Protein AF-A0A9K3LWK6-F1 (afdb_monomer)

Radius of gyration: 24.79 Å; Cα contacts (8 Å, |Δi|>4): 600; chains: 1; bounding box: 72×65×72 Å

Sequence (425 aa):
MTTEDDTTKKRKLKVLVITMGGSRQQQIQNMFENLNDHFEPPVFSPGVPQRDLRNRYKFLYWANEAGLLPKEEWAAIDHANATANYNDGPMCNTFFDCLNGIEVKSGRRGSSSDVKLHYSVELWRKGRALNRGRAVLACSWAHLIAMRKLTEDHSFDMILEDNVRTLKDGDQLSKRIWDTVKAKADWESKCNEKCHLLYHGWLGSVTNLEWICQIHAPKRMHSSQASTETSSIFPFPLQEHLDEDLADWNKLQSNEVELKSDSKKSSNESEEKNNKYQHSLPGGNPIWGMYAYWISSDGYAQLMKCLCRDVGAVLWKGKRARAYSVKPIDKILPRQLITLMGPQSVQLTTHPSFFRAPMLTSKIHTQWDPEFCKSTTYQMHETALEWSDLGLEPTEKDVVDNHAHTGEWLTPAVLRQRDEGETTQ

Structure (mmCIF, N/CA/C/O backbone):
data_AF-A0A9K3LWK6-F1
#
_entry.id   AF-A0A9K3LWK6-F1
#
loop_
_atom_site.group_PDB
_atom_site.id
_atom_site.type_symbol
_atom_site.label_atom_id
_atom_site.label_alt_id
_atom_site.label_comp_id
_atom_site.label_asym_id
_atom_site.label_entity_id
_atom_site.label_seq_id
_atom_site.pdbx_PDB_ins_code
_atom_site.Cartn_x
_atom_site.Cartn_y
_atom_site.Cartn_z
_atom_site.occupancy
_atom_site.B_iso_or_equiv
_atom_site.auth_seq_id
_atom_site.auth_comp_id
_atom_site.auth_asym_id
_atom_site.auth_atom_id
_atom_site.pdbx_PDB_model_num
ATOM 1 N N . MET A 1 1 ? -40.448 -10.938 13.006 1.00 40.56 1 MET A N 1
ATOM 2 C CA . MET A 1 1 ? -39.187 -10.895 12.242 1.00 40.56 1 MET A CA 1
ATOM 3 C C . MET A 1 1 ? -38.303 -11.988 12.796 1.00 40.56 1 MET A C 1
ATOM 5 O O . MET A 1 1 ? -37.734 -11.823 13.863 1.00 40.56 1 MET A O 1
ATOM 9 N N . THR A 1 2 ? -38.326 -13.147 12.154 1.00 33.47 2 THR A N 1
ATOM 10 C CA . THR A 1 2 ? -37.443 -14.267 12.470 1.00 33.47 2 THR A CA 1
ATOM 11 C C . THR A 1 2 ? -36.041 -13.878 12.028 1.00 33.47 2 THR A C 1
ATOM 13 O O . THR A 1 2 ? -35.798 -13.690 10.840 1.00 33.47 2 THR A O 1
ATOM 16 N N . THR A 1 3 ? -35.150 -13.671 12.993 1.00 43.66 3 THR A N 1
ATOM 17 C CA . THR A 1 3 ? -33.705 -13.658 12.776 1.00 43.66 3 THR A CA 1
ATOM 18 C C . THR A 1 3 ? -33.341 -15.050 12.283 1.00 43.66 3 THR A C 1
ATOM 20 O O . THR A 1 3 ? -33.221 -15.971 13.088 1.00 43.66 3 THR A O 1
ATOM 23 N N . GLU A 1 4 ? -33.301 -15.240 10.964 1.00 47.09 4 GLU A N 1
ATOM 24 C CA . GLU A 1 4 ? -32.674 -16.425 10.391 1.00 47.09 4 GLU A CA 1
ATOM 25 C C . GLU A 1 4 ? -31.242 -16.443 10.910 1.00 47.09 4 GLU A C 1
ATOM 27 O O . GLU A 1 4 ? -30.443 -15.544 10.647 1.00 47.09 4 GLU A O 1
ATOM 32 N N . ASP A 1 5 ? -31.006 -17.422 11.770 1.00 46.44 5 ASP A N 1
ATOM 33 C CA . ASP A 1 5 ? -29.744 -17.721 12.408 1.00 46.44 5 ASP A CA 1
ATOM 34 C C . ASP A 1 5 ? -28.792 -18.132 11.279 1.00 46.44 5 ASP A C 1
ATOM 36 O O . ASP A 1 5 ? -28.795 -19.286 10.840 1.00 46.44 5 ASP A O 1
ATOM 40 N N . ASP A 1 6 ? -28.057 -17.155 10.731 1.00 54.00 6 ASP A N 1
ATOM 41 C CA . ASP A 1 6 ? -27.017 -17.313 9.704 1.00 54.00 6 ASP A CA 1
ATOM 42 C C . ASP A 1 6 ? -25.813 -18.048 10.322 1.00 54.00 6 ASP A C 1
ATOM 44 O O . ASP A 1 6 ? -24.703 -17.542 10.471 1.00 54.00 6 ASP A O 1
ATOM 48 N N . THR A 1 7 ? -26.088 -19.277 10.755 1.00 56.09 7 THR A N 1
ATOM 49 C CA . THR A 1 7 ? -25.193 -20.267 11.362 1.00 56.09 7 THR A CA 1
ATOM 50 C C . THR A 1 7 ? -24.314 -20.937 10.314 1.00 56.09 7 THR A C 1
ATOM 52 O O . THR A 1 7 ? -23.581 -21.884 10.615 1.00 56.09 7 THR A O 1
ATOM 55 N N . THR A 1 8 ? -24.341 -20.442 9.073 1.00 72.19 8 THR A N 1
ATOM 56 C CA . THR A 1 8 ? -23.394 -20.821 8.037 1.00 72.19 8 THR A CA 1
ATOM 57 C C . THR A 1 8 ? -22.001 -20.424 8.506 1.00 72.19 8 THR A C 1
ATOM 59 O O . THR A 1 8 ? -21.592 -19.267 8.416 1.00 72.19 8 THR A O 1
ATOM 62 N N . LYS A 1 9 ? -21.272 -21.397 9.067 1.00 83.69 9 LYS A N 1
ATOM 63 C CA . LYS A 1 9 ? -19.912 -21.211 9.573 1.00 83.69 9 LYS A CA 1
ATOM 64 C C . LYS A 1 9 ? -19.074 -20.530 8.491 1.00 83.69 9 LYS A C 1
ATOM 66 O O . LYS A 1 9 ? -18.777 -21.141 7.462 1.00 83.69 9 LYS A O 1
ATOM 71 N N . LYS A 1 10 ? -18.715 -19.261 8.717 1.00 92.38 10 LYS A N 1
ATOM 72 C CA . LYS A 1 10 ? -17.891 -18.492 7.780 1.00 92.38 10 LYS A CA 1
ATOM 73 C C . LYS A 1 10 ? -16.578 -19.236 7.556 1.00 92.38 10 LYS A C 1
ATOM 75 O O . LYS A 1 10 ? -16.005 -19.804 8.489 1.00 92.38 10 LYS A O 1
ATOM 80 N N . ARG A 1 11 ? -16.102 -19.250 6.310 1.00 96.38 11 ARG A N 1
ATOM 81 C CA . ARG A 1 11 ? -14.782 -19.812 6.011 1.00 96.38 11 ARG A CA 1
ATOM 82 C C . ARG A 1 11 ? -13.692 -19.006 6.716 1.00 96.38 11 ARG A C 1
ATOM 84 O O . ARG A 1 11 ? -13.884 -17.828 7.021 1.00 96.38 11 ARG A O 1
ATOM 91 N N . LYS A 1 12 ? -12.531 -19.628 6.909 1.00 97.75 12 LYS A N 1
ATOM 92 C CA . LYS A 1 12 ? -11.352 -18.916 7.396 1.00 97.75 12 LYS A CA 1
ATOM 93 C C . LYS A 1 12 ? -10.880 -17.897 6.355 1.00 97.75 12 LYS A C 1
ATOM 95 O O . LYS A 1 12 ? -11.021 -18.104 5.145 1.00 97.75 12 LYS A O 1
ATOM 100 N N . LEU A 1 13 ? -10.367 -16.779 6.849 1.00 98.25 13 LEU A N 1
ATOM 101 C CA . LEU A 1 13 ? -9.764 -15.718 6.058 1.00 98.25 13 LEU A CA 1
ATOM 102 C C . LEU A 1 13 ? -8.348 -16.129 5.649 1.00 98.25 13 LEU A C 1
ATOM 104 O O . LEU A 1 13 ? -7.599 -16.686 6.453 1.00 98.25 13 LEU A O 1
ATOM 108 N N . LYS A 1 14 ? -7.960 -15.825 4.413 1.00 98.50 14 LYS A N 1
ATOM 109 C CA . LYS A 1 14 ? -6.640 -16.143 3.872 1.00 98.50 14 LYS A CA 1
ATOM 110 C C . LYS A 1 14 ? -5.898 -14.865 3.515 1.00 98.50 14 LYS A C 1
ATOM 112 O O . LYS A 1 14 ? -6.353 -14.071 2.693 1.00 98.50 14 LYS A O 1
ATOM 117 N N . VAL A 1 15 ? -4.728 -14.672 4.115 1.00 98.56 15 VAL A N 1
ATOM 118 C CA . VAL A 1 15 ? -3.939 -13.441 3.967 1.00 98.56 15 VAL A CA 1
ATOM 119 C C . VAL A 1 15 ? -2.631 -13.695 3.224 1.00 98.56 15 VAL A C 1
ATOM 121 O O . VAL A 1 15 ? -1.997 -14.743 3.385 1.00 98.56 15 VAL A O 1
ATOM 124 N N . LEU A 1 16 ? -2.216 -12.714 2.422 1.00 98.69 16 LEU A N 1
ATOM 125 C CA . LEU A 1 16 ? -0.915 -12.681 1.762 1.00 98.69 16 LEU A CA 1
ATOM 126 C C . LEU A 1 16 ? -0.040 -11.592 2.393 1.00 98.69 16 LEU A C 1
ATOM 128 O O . LEU A 1 16 ? -0.348 -10.411 2.296 1.00 98.69 16 LEU A O 1
ATOM 132 N N . VAL A 1 17 ? 1.072 -11.962 3.019 1.00 98.62 17 VAL A N 1
ATOM 133 C CA . VAL A 1 17 ? 1.922 -11.028 3.771 1.00 98.62 17 VAL A CA 1
ATOM 134 C C . VAL A 1 17 ? 3.198 -10.710 2.997 1.00 98.62 17 VAL A C 1
ATOM 136 O O . VAL A 1 17 ? 3.960 -11.610 2.643 1.00 98.62 17 VAL A O 1
ATOM 139 N N . ILE A 1 18 ? 3.468 -9.428 2.762 1.00 98.25 18 ILE A N 1
ATOM 140 C CA . ILE A 1 18 ? 4.720 -8.943 2.177 1.00 98.25 18 ILE A CA 1
ATOM 141 C C . ILE A 1 18 ? 5.785 -8.893 3.269 1.00 98.25 18 ILE A C 1
ATOM 143 O O . ILE A 1 18 ? 5.677 -8.104 4.206 1.00 98.25 18 ILE A O 1
ATOM 147 N N . THR A 1 19 ? 6.848 -9.688 3.131 1.00 96.56 19 THR A N 1
ATOM 148 C CA . THR A 1 19 ? 7.955 -9.684 4.095 1.00 96.56 19 THR A CA 1
ATOM 149 C C . THR A 1 19 ? 9.310 -9.968 3.455 1.00 96.56 19 THR A C 1
ATOM 151 O O . THR A 1 19 ? 9.423 -10.655 2.442 1.00 96.56 19 THR A O 1
ATOM 154 N N . MET A 1 20 ? 10.373 -9.465 4.084 1.00 94.50 20 MET A N 1
ATOM 155 C CA . MET A 1 20 ? 11.757 -9.846 3.768 1.00 94.50 20 MET A CA 1
ATOM 156 C C . MET A 1 20 ? 12.193 -11.160 4.448 1.00 94.50 20 MET A C 1
ATOM 158 O O . MET A 1 20 ? 13.364 -11.526 4.347 1.00 94.50 20 MET A O 1
ATOM 162 N N . GLY A 1 21 ? 11.290 -11.838 5.162 1.00 95.06 21 GLY A N 1
ATOM 163 C CA . GLY A 1 21 ? 11.584 -13.052 5.917 1.00 95.06 21 GLY A CA 1
ATOM 164 C C . GLY A 1 21 ? 12.207 -12.7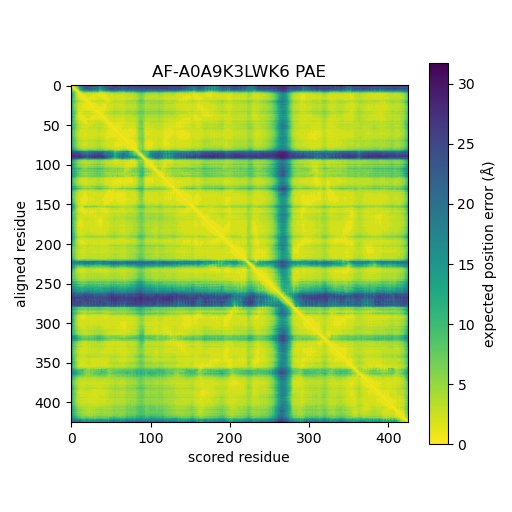73 7.289 1.00 95.06 21 GLY A C 1
ATOM 165 O O . GLY A 1 21 ? 12.106 -11.672 7.841 1.00 95.06 21 GLY A O 1
ATOM 166 N N . GLY A 1 22 ? 12.887 -13.779 7.842 1.00 95.31 22 GLY A N 1
ATOM 167 C CA . GLY A 1 22 ? 13.595 -13.675 9.121 1.00 95.31 22 GLY A CA 1
ATOM 168 C C . GLY A 1 22 ? 12.654 -13.524 10.320 1.00 95.31 22 GLY A C 1
ATOM 169 O O . GLY A 1 22 ? 11.554 -14.068 10.327 1.00 95.31 22 GLY A O 1
ATOM 170 N N . SER A 1 23 ? 13.082 -12.771 11.339 1.00 93.69 23 SER A N 1
ATOM 171 C CA . SER A 1 23 ? 12.326 -12.632 12.593 1.00 93.69 23 SER A CA 1
ATOM 172 C C . SER A 1 23 ? 10.936 -12.023 12.406 1.00 93.69 23 SER A C 1
ATOM 174 O O . SER A 1 23 ? 10.004 -12.446 13.079 1.00 93.69 23 SER A O 1
ATOM 176 N N . ARG A 1 24 ? 10.764 -11.088 11.462 1.00 92.75 24 ARG A N 1
ATOM 177 C CA . ARG A 1 24 ? 9.448 -10.490 11.176 1.00 92.75 24 ARG A CA 1
ATOM 178 C C . ARG A 1 24 ? 8.452 -11.507 10.635 1.00 92.75 24 ARG A C 1
ATOM 180 O O . ARG A 1 24 ? 7.292 -11.482 11.020 1.00 92.75 24 ARG A O 1
ATOM 187 N N . GLN A 1 25 ? 8.903 -12.421 9.776 1.00 96.31 25 GLN A N 1
ATOM 188 C CA . GLN A 1 25 ? 8.045 -13.495 9.284 1.00 96.31 25 GLN A CA 1
ATOM 189 C C . GLN A 1 25 ? 7.596 -14.404 10.432 1.00 96.31 25 GLN A C 1
ATOM 191 O O . GLN A 1 25 ? 6.409 -14.700 10.523 1.00 96.31 25 GLN A O 1
ATOM 196 N N . GLN A 1 26 ? 8.514 -14.782 11.329 1.00 96.75 26 GLN A N 1
ATOM 197 C CA . GLN A 1 26 ? 8.175 -15.600 12.496 1.00 96.75 26 GLN A CA 1
ATOM 198 C C . GLN A 1 26 ? 7.173 -14.895 13.420 1.00 96.75 26 GLN A C 1
ATOM 200 O O . GLN A 1 26 ? 6.219 -15.517 13.867 1.00 96.75 26 GLN A O 1
ATOM 205 N N . GLN A 1 27 ? 7.346 -13.592 13.663 1.00 95.19 27 GLN A N 1
ATOM 206 C CA . GLN A 1 27 ? 6.403 -12.795 14.459 1.00 95.19 27 GLN A CA 1
ATOM 207 C C . GLN A 1 27 ? 4.995 -12.817 13.855 1.00 95.19 27 GLN A C 1
ATOM 209 O O . GLN A 1 27 ? 4.021 -13.071 14.556 1.00 95.19 27 GLN A O 1
ATOM 214 N N . ILE A 1 28 ? 4.881 -12.623 12.537 1.00 97.00 28 ILE A N 1
ATOM 215 C CA . ILE A 1 28 ? 3.587 -12.707 11.852 1.00 97.00 28 ILE A CA 1
ATOM 216 C C . ILE A 1 28 ? 3.006 -14.128 11.925 1.00 97.00 28 ILE A C 1
ATOM 218 O O . ILE A 1 28 ? 1.806 -14.270 12.141 1.00 97.00 28 ILE A O 1
ATOM 222 N N . GLN A 1 29 ? 3.821 -15.178 11.783 1.00 97.56 29 GLN A N 1
ATOM 223 C CA . GLN A 1 29 ? 3.355 -16.563 11.943 1.00 97.56 29 GLN A CA 1
ATOM 224 C C . GLN A 1 29 ? 2.769 -16.792 13.340 1.00 97.56 29 GLN A C 1
ATOM 226 O O . GLN A 1 29 ? 1.607 -17.178 13.442 1.00 97.56 29 GLN A O 1
ATOM 231 N N . ASN A 1 30 ? 3.513 -16.442 14.392 1.00 96.75 30 ASN A N 1
ATOM 232 C CA . ASN A 1 30 ? 3.068 -16.564 15.782 1.00 96.75 30 ASN A CA 1
ATOM 233 C C . ASN A 1 30 ? 1.782 -15.757 16.049 1.00 96.75 30 ASN A C 1
ATOM 235 O O . ASN A 1 30 ? 0.889 -16.208 16.764 1.00 96.75 30 ASN A O 1
ATOM 239 N N . MET A 1 31 ? 1.665 -14.561 15.462 1.00 96.50 31 MET A N 1
ATOM 240 C CA . MET A 1 31 ? 0.465 -13.727 15.575 1.00 96.50 31 MET A CA 1
ATOM 241 C C . MET A 1 31 ? -0.770 -14.439 15.001 1.00 96.50 31 MET A C 1
ATOM 243 O O . MET A 1 31 ? -1.814 -14.452 15.647 1.00 96.50 31 MET A O 1
ATOM 247 N N . PHE A 1 32 ? -0.655 -15.071 13.827 1.00 97.31 32 PHE A N 1
ATOM 248 C CA . PHE A 1 32 ? -1.770 -15.787 13.192 1.00 97.31 32 PHE A CA 1
ATOM 249 C C . PHE A 1 32 ? -2.031 -17.188 13.767 1.00 97.31 32 PHE A C 1
ATOM 251 O O . PHE A 1 32 ? -3.148 -17.684 13.633 1.00 97.31 32 PHE A O 1
ATOM 258 N N . GLU A 1 33 ? -1.067 -17.818 14.443 1.00 97.00 33 GLU A N 1
ATOM 259 C CA . GLU A 1 33 ? -1.287 -19.082 15.166 1.00 97.00 33 GLU A CA 1
ATOM 260 C C . GLU A 1 33 ? -2.359 -18.938 16.255 1.00 97.00 33 GLU A C 1
ATOM 262 O O . GLU A 1 33 ? -3.209 -19.816 16.399 1.00 97.00 33 GLU A O 1
ATOM 267 N N . ASN A 1 34 ? -2.385 -17.792 16.943 1.00 94.06 34 ASN A N 1
ATOM 268 C CA . ASN A 1 34 ? -3.409 -17.463 17.942 1.00 94.06 34 ASN A CA 1
ATOM 269 C C . ASN A 1 34 ? -4.774 -17.094 17.329 1.00 94.06 34 ASN A C 1
ATOM 271 O O . ASN A 1 34 ? -5.739 -16.894 18.058 1.00 94.06 34 ASN A O 1
ATOM 275 N N . LEU A 1 35 ? -4.857 -16.987 16.000 1.00 97.12 35 LEU A N 1
ATOM 276 C CA . LEU A 1 35 ? -6.060 -16.617 15.248 1.00 97.12 35 LEU A CA 1
ATOM 277 C C . LEU A 1 35 ? -6.541 -17.757 14.338 1.00 97.12 35 LEU A C 1
ATOM 279 O O . LEU A 1 35 ? -7.320 -17.537 13.405 1.00 97.12 35 LEU A O 1
ATOM 283 N N . ASN A 1 36 ? -6.061 -18.978 14.587 1.00 96.81 36 ASN A N 1
ATOM 284 C CA . ASN A 1 36 ? -6.258 -20.132 13.718 1.00 96.81 36 ASN A CA 1
ATOM 285 C C . ASN A 1 36 ? -7.733 -20.506 13.513 1.00 96.81 36 ASN A C 1
ATOM 287 O O . ASN A 1 36 ? -8.045 -21.103 12.488 1.00 96.81 36 ASN A O 1
ATOM 291 N N . ASP A 1 37 ? -8.646 -20.158 14.419 1.00 97.12 37 ASP A N 1
ATOM 292 C CA . ASP A 1 37 ? -10.081 -20.417 14.264 1.00 97.12 37 ASP A CA 1
ATOM 293 C C . ASP A 1 37 ? -10.723 -19.558 13.167 1.00 97.12 37 ASP A C 1
ATOM 295 O O . ASP A 1 37 ? -11.662 -20.006 12.502 1.00 97.12 37 ASP A O 1
ATOM 299 N N . HIS A 1 38 ? -10.148 -18.384 12.890 1.00 97.81 38 HIS A N 1
ATOM 300 C CA . HIS A 1 38 ? -10.673 -17.417 11.925 1.00 97.81 38 HIS A CA 1
ATOM 301 C C . HIS A 1 38 ? -9.806 -17.255 10.680 1.00 97.81 38 HIS A C 1
ATOM 303 O O . HIS A 1 38 ? -10.312 -16.790 9.659 1.00 97.81 38 HIS A O 1
ATOM 309 N N . PHE A 1 39 ? -8.527 -17.632 10.742 1.00 98.38 39 PHE A N 1
ATOM 310 C CA . PHE A 1 39 ? -7.563 -17.451 9.661 1.00 98.38 39 PHE A CA 1
ATOM 311 C C . PHE A 1 39 ? -6.886 -18.763 9.270 1.00 98.38 39 PHE A C 1
ATOM 313 O O . PHE A 1 39 ? -6.580 -19.618 10.101 1.00 98.38 39 PHE A O 1
ATOM 320 N N . GLU A 1 40 ? -6.633 -18.918 7.974 1.00 98.31 40 GLU A N 1
ATOM 321 C CA . GLU A 1 40 ? -5.655 -19.888 7.490 1.00 98.31 40 GLU A CA 1
ATOM 322 C C . GLU A 1 40 ? -4.233 -19.419 7.845 1.00 98.31 40 GLU A C 1
ATOM 324 O O . GLU A 1 40 ? -4.011 -18.215 8.014 1.00 98.31 40 GLU A O 1
ATOM 329 N N . PRO A 1 41 ? -3.244 -20.333 7.918 1.00 98.25 41 PRO A N 1
ATOM 330 C CA . PRO A 1 41 ? -1.849 -19.938 8.067 1.00 98.25 41 PRO A CA 1
ATOM 331 C C . PRO A 1 41 ? -1.445 -18.898 7.006 1.00 98.25 41 PRO A C 1
ATOM 333 O O . PRO A 1 41 ? -1.759 -19.080 5.823 1.00 98.25 41 PRO A O 1
ATOM 336 N N . PRO A 1 42 ? -0.746 -17.813 7.390 1.00 98.25 42 PRO A N 1
ATOM 337 C CA . PRO A 1 42 ? -0.426 -16.734 6.468 1.00 98.25 42 PRO A CA 1
ATOM 338 C C . PRO A 1 42 ? 0.495 -17.235 5.353 1.00 98.25 42 PRO A C 1
ATOM 340 O O . PRO A 1 42 ? 1.470 -17.951 5.596 1.00 98.25 42 PRO A O 1
ATOM 343 N N . VAL A 1 43 ? 0.216 -16.817 4.118 1.00 98.50 43 VAL A N 1
ATOM 344 C CA . VAL A 1 43 ? 1.108 -17.064 2.981 1.00 98.50 43 VAL A CA 1
ATOM 345 C C . VAL A 1 43 ? 1.987 -15.843 2.783 1.00 98.50 43 VAL A C 1
ATOM 347 O O . VAL A 1 43 ? 1.519 -14.713 2.872 1.00 98.50 43 VAL A O 1
ATOM 350 N N . PHE A 1 44 ? 3.258 -16.052 2.456 1.00 98.44 44 PHE A N 1
ATOM 351 C CA . PHE A 1 44 ? 4.202 -14.955 2.280 1.00 98.44 44 PHE A CA 1
ATOM 352 C C . PHE A 1 44 ? 4.439 -14.630 0.799 1.00 98.44 44 PHE A C 1
ATOM 354 O O . PHE A 1 44 ? 4.506 -15.512 -0.067 1.00 98.44 44 PHE A O 1
ATOM 361 N N . SER A 1 45 ? 4.544 -13.334 0.516 1.00 98.12 45 SER A N 1
ATOM 362 C CA . SER A 1 45 ? 5.053 -12.761 -0.727 1.00 98.12 45 SER A CA 1
ATOM 363 C C . SER A 1 45 ? 6.419 -12.135 -0.440 1.00 98.12 45 SER A C 1
ATOM 365 O O . SER A 1 45 ? 6.555 -11.410 0.553 1.00 98.12 45 SER A O 1
ATOM 367 N N . PRO A 1 46 ? 7.441 -12.385 -1.274 1.00 97.12 46 PRO A N 1
ATOM 368 C CA . PRO A 1 46 ? 8.775 -11.875 -1.008 1.00 97.12 46 PRO A CA 1
ATOM 369 C C . PRO A 1 46 ? 8.815 -10.349 -1.129 1.00 97.12 46 PRO A C 1
ATOM 371 O O . PRO A 1 46 ? 8.294 -9.757 -2.076 1.00 97.12 46 PRO A O 1
ATOM 374 N N . GLY A 1 47 ? 9.489 -9.707 -0.179 1.00 96.75 47 GLY A N 1
ATOM 375 C CA . GLY A 1 47 ? 9.946 -8.335 -0.325 1.00 96.75 47 GLY A CA 1
ATOM 376 C C . GLY A 1 47 ? 11.098 -8.235 -1.328 1.00 96.75 47 GLY A C 1
ATOM 377 O O . GLY A 1 47 ? 11.811 -9.202 -1.595 1.00 96.75 47 GLY A O 1
ATOM 378 N N . VAL A 1 48 ? 11.317 -7.035 -1.867 1.00 97.56 48 VAL A N 1
ATOM 379 C CA . VAL A 1 48 ? 12.408 -6.775 -2.814 1.00 97.56 48 VAL A CA 1
ATOM 380 C C . VAL A 1 48 ? 13.625 -6.207 -2.069 1.00 97.56 48 VAL A C 1
ATOM 382 O O . VAL A 1 48 ? 13.525 -5.155 -1.428 1.00 97.56 48 VAL A O 1
ATOM 385 N N . PRO A 1 49 ? 14.819 -6.822 -2.151 1.00 96.12 49 PRO A N 1
ATOM 386 C CA . PRO A 1 49 ? 16.011 -6.250 -1.540 1.00 96.12 49 PRO A CA 1
ATOM 387 C C . PRO A 1 49 ? 16.442 -4.960 -2.255 1.00 96.12 49 PRO A C 1
ATOM 389 O O . PRO A 1 49 ? 16.845 -4.974 -3.415 1.00 96.12 49 PRO A O 1
ATOM 392 N N . GLN A 1 50 ? 16.500 -3.826 -1.547 1.00 95.25 50 GLN A N 1
ATOM 393 C CA . GLN A 1 50 ? 16.968 -2.560 -2.148 1.00 95.25 50 GLN A CA 1
ATOM 394 C C . GLN A 1 50 ? 18.384 -2.636 -2.761 1.00 95.25 50 GLN A C 1
ATOM 396 O O . GLN A 1 50 ? 18.740 -1.830 -3.623 1.00 95.25 50 GLN A O 1
ATOM 401 N N . ARG A 1 51 ? 19.220 -3.574 -2.286 1.00 94.38 51 ARG A N 1
ATOM 402 C CA . ARG A 1 51 ? 20.584 -3.796 -2.789 1.00 94.38 51 ARG A CA 1
ATOM 403 C C . ARG A 1 51 ? 20.572 -4.410 -4.186 1.00 94.38 51 ARG A C 1
ATOM 405 O O . ARG A 1 51 ? 21.408 -4.027 -5.000 1.00 94.38 51 ARG A O 1
ATOM 412 N N . ASP A 1 52 ? 19.603 -5.273 -4.478 1.00 96.06 52 ASP A N 1
ATOM 413 C CA . ASP A 1 52 ? 19.438 -5.873 -5.801 1.00 96.06 52 ASP A CA 1
ATOM 414 C C . ASP A 1 52 ? 19.143 -4.807 -6.858 1.00 96.06 52 ASP A C 1
ATOM 416 O O . ASP A 1 52 ? 19.653 -4.880 -7.971 1.00 96.06 52 ASP A O 1
ATOM 420 N N . LEU A 1 53 ? 18.455 -3.727 -6.472 1.00 96.62 53 LEU A N 1
ATOM 421 C CA . LEU A 1 53 ? 18.119 -2.606 -7.357 1.00 96.62 53 LEU A CA 1
ATOM 422 C C . LEU A 1 53 ? 19.320 -1.726 -7.757 1.00 96.62 53 LEU A C 1
ATOM 424 O O . LEU A 1 53 ? 19.160 -0.695 -8.420 1.00 96.62 53 LEU A O 1
ATOM 428 N N . ARG A 1 54 ? 20.536 -2.073 -7.320 1.00 93.75 54 ARG A N 1
ATOM 429 C CA . ARG A 1 54 ? 21.785 -1.448 -7.785 1.00 93.75 54 ARG A CA 1
ATOM 430 C C . ARG A 1 54 ? 22.359 -2.156 -9.010 1.00 93.75 54 ARG A C 1
ATOM 432 O O . ARG A 1 54 ? 23.032 -1.508 -9.807 1.00 93.75 54 ARG A O 1
ATOM 439 N N . ASN A 1 55 ? 22.093 -3.452 -9.158 1.00 93.31 55 ASN A N 1
ATOM 440 C CA . ASN A 1 55 ? 22.522 -4.239 -10.305 1.00 93.31 55 ASN A CA 1
ATOM 441 C C . ASN A 1 55 ? 21.461 -4.143 -11.412 1.00 93.31 55 ASN A C 1
ATOM 443 O O . ASN A 1 55 ? 20.269 -4.251 -11.142 1.00 93.31 55 ASN A O 1
ATOM 447 N N . ARG A 1 56 ? 21.892 -3.915 -12.657 1.00 94.06 56 ARG A N 1
ATOM 448 C CA . ARG A 1 56 ? 20.989 -3.689 -13.797 1.00 94.06 56 ARG A CA 1
ATOM 449 C C . ARG A 1 56 ? 20.088 -4.887 -14.084 1.00 94.06 56 ARG A C 1
ATOM 451 O O . ARG A 1 56 ? 18.886 -4.697 -14.235 1.00 94.06 56 ARG A O 1
ATOM 458 N N . TYR A 1 57 ? 20.657 -6.088 -14.154 1.00 94.31 57 TYR A N 1
ATOM 459 C CA . TYR A 1 57 ? 19.891 -7.299 -14.434 1.00 94.31 57 TYR A CA 1
ATOM 460 C C . TYR A 1 57 ? 18.902 -7.580 -13.303 1.00 94.31 57 TYR A C 1
ATOM 462 O O . TYR A 1 57 ? 17.707 -7.665 -13.554 1.00 94.31 57 TYR A O 1
ATOM 470 N N . LYS A 1 58 ? 19.360 -7.581 -12.045 1.00 96.69 58 LYS A N 1
ATOM 471 C CA . LYS A 1 58 ? 18.479 -7.782 -10.883 1.00 96.69 58 LYS A CA 1
ATOM 472 C C . LYS A 1 58 ? 17.381 -6.718 -10.768 1.00 96.69 58 LYS A C 1
ATOM 474 O O . LYS A 1 58 ? 16.263 -7.026 -10.372 1.00 96.69 58 LYS A O 1
ATOM 479 N N . PHE A 1 59 ? 17.672 -5.467 -11.124 1.00 97.56 59 PHE A N 1
ATOM 480 C CA . PHE A 1 59 ? 16.663 -4.412 -11.206 1.00 97.56 59 PHE A CA 1
ATOM 481 C C . PHE A 1 59 ? 15.569 -4.766 -12.225 1.00 97.56 59 PHE A C 1
ATOM 483 O O . PHE A 1 59 ? 14.388 -4.626 -11.926 1.00 97.56 59 PHE A O 1
ATOM 490 N N . LEU A 1 60 ? 15.945 -5.232 -13.418 1.00 98.00 60 LEU A N 1
ATOM 491 C CA . LEU A 1 60 ? 14.987 -5.606 -14.463 1.00 98.00 60 LEU A CA 1
ATOM 492 C C . LEU A 1 60 ? 14.248 -6.908 -14.132 1.00 98.00 60 LEU A C 1
ATOM 494 O O . LEU A 1 60 ? 13.053 -6.987 -14.389 1.00 98.00 60 LEU A O 1
ATOM 498 N N . TYR A 1 61 ? 14.915 -7.858 -13.476 1.00 98.06 61 TYR A N 1
ATOM 499 C CA . TYR A 1 61 ? 14.300 -9.061 -12.917 1.00 98.06 61 TYR A CA 1
ATOM 500 C C . TYR A 1 61 ? 13.142 -8.702 -11.984 1.00 98.06 61 TYR A C 1
ATOM 502 O O . TYR A 1 61 ? 12.006 -9.092 -12.227 1.00 98.06 61 TYR A O 1
ATOM 510 N N . TRP A 1 62 ? 13.381 -7.866 -10.970 1.00 98.56 62 TRP A N 1
ATOM 511 C CA . TRP A 1 62 ? 12.319 -7.487 -10.036 1.00 98.56 62 TRP A CA 1
ATOM 512 C C . TRP A 1 62 ? 11.212 -6.644 -10.691 1.00 98.56 62 TRP A C 1
ATOM 514 O O . TRP A 1 62 ? 10.053 -6.743 -10.293 1.00 98.56 62 TRP A O 1
ATOM 524 N N . ALA A 1 63 ? 11.532 -5.853 -11.722 1.00 98.50 63 ALA A N 1
ATOM 525 C CA . ALA A 1 63 ? 10.515 -5.175 -12.525 1.00 98.50 63 ALA A CA 1
ATOM 526 C C . ALA A 1 63 ? 9.647 -6.167 -13.327 1.00 98.50 63 ALA A C 1
ATOM 528 O O . ALA A 1 63 ? 8.446 -5.937 -13.475 1.00 98.50 63 ALA A O 1
ATOM 529 N N . ASN A 1 64 ? 10.228 -7.262 -13.829 1.00 98.56 64 ASN A N 1
ATOM 530 C CA . ASN A 1 64 ? 9.490 -8.347 -14.478 1.00 98.56 64 ASN A CA 1
ATOM 531 C C . ASN A 1 64 ? 8.603 -9.105 -13.484 1.00 98.56 64 ASN A C 1
AT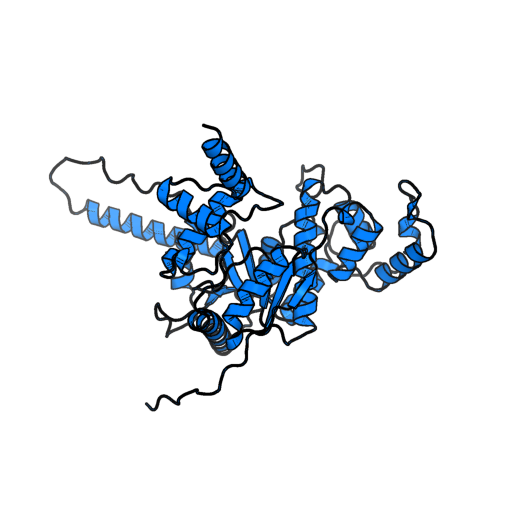OM 533 O O . ASN A 1 64 ? 7.427 -9.319 -13.773 1.00 98.56 64 ASN A O 1
ATOM 537 N N . GLU A 1 65 ? 9.124 -9.447 -12.303 1.00 98.44 65 GLU A N 1
ATOM 538 C CA . GLU A 1 65 ? 8.338 -10.102 -11.248 1.00 98.44 65 GLU A CA 1
ATOM 539 C C . GLU A 1 65 ? 7.120 -9.251 -10.860 1.00 98.44 65 GLU A C 1
ATOM 541 O O . GLU A 1 65 ? 6.003 -9.759 -10.752 1.00 98.44 65 GLU A O 1
ATOM 546 N N . ALA A 1 66 ? 7.305 -7.929 -10.776 1.00 98.38 66 ALA A N 1
ATOM 547 C CA . ALA A 1 66 ? 6.237 -6.950 -10.567 1.00 98.38 66 ALA A CA 1
ATOM 548 C C . ALA A 1 66 ? 5.274 -6.783 -11.764 1.00 98.38 66 ALA A C 1
ATOM 550 O O . ALA A 1 66 ? 4.352 -5.973 -11.695 1.00 98.38 66 ALA A O 1
ATOM 551 N N . GLY A 1 67 ? 5.484 -7.506 -12.869 1.00 97.94 67 GLY A N 1
ATOM 552 C CA . GLY A 1 67 ? 4.644 -7.488 -14.069 1.00 97.94 67 GLY A CA 1
ATOM 553 C C . GLY A 1 67 ? 4.811 -6.249 -14.953 1.00 97.94 67 GLY A C 1
ATOM 554 O O . GLY A 1 67 ? 3.973 -6.005 -15.820 1.00 97.94 67 GLY A O 1
ATOM 555 N N . LEU A 1 68 ? 5.853 -5.438 -14.737 1.00 98.00 68 LEU A N 1
ATOM 556 C CA . LEU A 1 68 ? 6.019 -4.153 -15.423 1.00 98.00 68 LEU A CA 1
ATOM 557 C C . LEU A 1 68 ? 6.643 -4.286 -16.817 1.00 98.00 68 LEU A C 1
ATOM 559 O O . LEU A 1 68 ? 6.379 -3.458 -17.690 1.00 98.00 68 LEU A O 1
ATOM 563 N N . LEU A 1 69 ? 7.501 -5.288 -17.029 1.00 97.75 69 LEU A N 1
ATOM 564 C CA . LEU A 1 69 ? 8.210 -5.450 -18.298 1.00 97.75 69 LEU A CA 1
ATOM 565 C C . LEU A 1 69 ? 7.343 -6.173 -19.345 1.00 97.75 69 LEU A C 1
ATOM 567 O O . LEU A 1 69 ? 6.675 -7.158 -19.025 1.00 97.75 69 LEU A O 1
ATOM 571 N N . PRO A 1 70 ? 7.373 -5.741 -20.620 1.00 96.75 70 PRO A N 1
ATOM 572 C CA . PRO A 1 70 ? 6.877 -6.557 -21.723 1.00 96.75 70 PRO A CA 1
ATOM 573 C C . PRO A 1 70 ? 7.563 -7.930 -21.756 1.00 96.75 70 PRO A C 1
ATOM 575 O O . PRO A 1 70 ? 8.786 -8.008 -21.637 1.00 96.75 70 PRO A O 1
ATOM 578 N N . LYS A 1 71 ? 6.784 -9.002 -21.962 1.00 96.94 71 LYS A N 1
ATOM 579 C CA . LYS A 1 71 ? 7.288 -10.389 -21.985 1.00 96.94 71 LYS A CA 1
ATOM 580 C C . LYS A 1 71 ? 8.414 -10.584 -23.003 1.00 96.94 71 LYS A C 1
ATOM 582 O O . LYS A 1 71 ? 9.374 -11.289 -22.723 1.00 96.94 71 LYS A O 1
ATOM 587 N N . GLU A 1 72 ? 8.293 -9.939 -24.159 1.00 97.50 72 GLU A N 1
ATOM 588 C CA . GLU A 1 72 ? 9.242 -10.033 -25.266 1.00 97.50 72 GLU A CA 1
ATOM 589 C C . GLU A 1 72 ? 10.582 -9.371 -24.906 1.00 97.50 72 GLU A C 1
ATOM 591 O O . GLU A 1 72 ? 11.639 -9.951 -25.140 1.00 97.50 72 GLU A O 1
ATOM 596 N N . GLU A 1 73 ? 10.541 -8.196 -24.261 1.00 97.62 73 GLU A N 1
ATOM 597 C CA . GLU A 1 73 ? 11.748 -7.519 -23.770 1.00 97.62 73 GLU A CA 1
ATOM 598 C C . GLU A 1 73 ? 12.436 -8.343 -22.674 1.00 97.62 73 GLU A C 1
ATOM 600 O O . GLU A 1 73 ? 13.654 -8.516 -22.709 1.00 97.62 73 GLU A O 1
ATOM 605 N N . TRP A 1 74 ? 11.669 -8.866 -21.707 1.00 97.88 74 TRP A N 1
ATOM 606 C CA . TRP A 1 74 ? 12.235 -9.664 -20.618 1.00 97.88 74 TRP A CA 1
ATOM 607 C C . TRP A 1 74 ? 12.881 -10.954 -21.124 1.00 97.88 74 TRP A C 1
ATOM 609 O O . TRP A 1 74 ? 14.013 -11.236 -20.745 1.00 97.88 74 TRP A O 1
ATOM 619 N N . ALA A 1 75 ? 12.218 -11.694 -22.019 1.00 97.50 75 ALA A N 1
ATOM 620 C CA . ALA A 1 75 ? 12.764 -12.930 -22.579 1.00 97.50 75 ALA A CA 1
ATOM 621 C C . ALA A 1 75 ? 14.127 -12.711 -23.259 1.00 97.50 75 ALA A C 1
ATOM 623 O O . ALA A 1 75 ? 15.049 -13.504 -23.071 1.00 97.50 75 ALA A O 1
ATOM 624 N N . ALA A 1 76 ? 14.283 -11.611 -24.000 1.00 96.06 76 ALA A N 1
ATOM 625 C CA . ALA A 1 76 ? 15.551 -11.269 -24.638 1.00 96.06 76 ALA A CA 1
ATOM 626 C C . ALA A 1 76 ? 16.641 -10.867 -23.631 1.00 96.06 76 ALA A C 1
ATOM 628 O O . ALA A 1 76 ? 17.785 -11.305 -23.764 1.00 96.06 76 ALA A O 1
ATOM 629 N N . ILE A 1 77 ? 16.291 -10.076 -22.609 1.00 95.62 77 ILE A N 1
ATOM 630 C CA . ILE A 1 77 ? 17.215 -9.683 -21.531 1.00 95.62 77 ILE A CA 1
ATOM 631 C C . ILE A 1 77 ? 17.682 -10.909 -20.737 1.00 95.62 77 ILE A C 1
ATOM 633 O O . ILE A 1 77 ? 18.870 -11.026 -20.434 1.00 95.62 77 ILE A O 1
ATOM 637 N N . ASP A 1 78 ? 16.765 -11.815 -20.406 1.00 95.38 78 ASP A N 1
ATOM 638 C CA . ASP A 1 78 ? 17.053 -13.013 -19.620 1.00 95.38 78 ASP A CA 1
ATOM 639 C C . ASP A 1 78 ? 17.961 -13.984 -20.384 1.00 95.38 78 ASP A C 1
ATOM 641 O O . ASP A 1 78 ? 19.012 -14.391 -19.886 1.00 95.38 78 ASP A O 1
ATOM 645 N N . HIS A 1 79 ? 17.638 -14.239 -21.655 1.00 92.31 79 HIS A N 1
ATOM 646 C CA . HIS A 1 79 ? 18.479 -15.031 -22.550 1.00 92.31 79 HIS A CA 1
ATOM 647 C C . HIS A 1 79 ? 19.880 -14.421 -22.733 1.00 92.31 79 HIS A C 1
ATOM 649 O O . HIS A 1 79 ? 20.887 -15.131 -22.667 1.00 92.31 79 HIS A O 1
ATOM 655 N N . ALA A 1 80 ? 19.978 -13.103 -22.932 1.00 90.50 80 ALA A N 1
ATOM 656 C CA . ALA A 1 80 ? 21.265 -12.417 -23.049 1.00 90.50 80 ALA A CA 1
ATOM 657 C C . ALA A 1 80 ? 22.105 -12.531 -21.766 1.00 90.50 80 ALA A C 1
ATOM 659 O O . ALA A 1 80 ? 23.314 -12.736 -21.840 1.00 90.50 80 ALA A O 1
ATOM 660 N N . ASN A 1 81 ? 21.483 -12.451 -20.587 1.00 88.62 81 ASN A N 1
ATOM 661 C CA . ASN A 1 81 ? 22.184 -12.612 -19.313 1.00 88.62 81 ASN A CA 1
ATOM 662 C C . ASN A 1 81 ? 22.678 -14.051 -19.080 1.00 88.62 81 ASN A C 1
ATOM 664 O O . ASN A 1 81 ? 23.733 -14.234 -18.481 1.00 88.62 81 ASN A O 1
ATOM 668 N N . ALA A 1 82 ? 21.946 -15.062 -19.556 1.00 87.50 82 ALA A N 1
ATOM 669 C CA . ALA A 1 82 ? 22.356 -16.464 -19.447 1.00 87.50 82 ALA A CA 1
ATOM 670 C C . ALA A 1 82 ? 23.504 -16.836 -20.403 1.00 87.50 82 ALA A C 1
ATOM 672 O O . ALA A 1 82 ? 24.327 -17.690 -20.084 1.00 87.50 82 ALA A O 1
ATOM 673 N N . THR A 1 83 ? 23.553 -16.211 -21.582 1.00 82.31 83 THR A N 1
ATOM 674 C CA . THR A 1 83 ? 24.512 -16.550 -22.650 1.00 82.31 83 THR A CA 1
ATOM 675 C C . THR A 1 83 ? 25.832 -15.795 -22.566 1.00 82.31 83 THR A C 1
ATOM 677 O O . THR A 1 83 ? 26.835 -16.252 -23.114 1.00 82.31 83 THR A O 1
ATOM 680 N N . ALA A 1 84 ? 25.863 -14.653 -21.889 1.00 69.75 84 ALA A N 1
ATOM 681 C CA . ALA A 1 84 ? 27.048 -13.817 -21.808 1.00 69.75 84 ALA A CA 1
ATOM 682 C C . ALA A 1 84 ? 27.465 -13.579 -20.357 1.00 69.75 84 ALA A C 1
ATOM 684 O O . ALA A 1 84 ? 26.643 -13.310 -19.485 1.00 69.75 84 ALA A O 1
ATOM 685 N N . ASN A 1 85 ? 28.780 -13.599 -20.118 1.00 62.94 85 ASN A N 1
ATOM 686 C CA . ASN A 1 85 ? 29.407 -13.223 -18.848 1.00 62.94 85 ASN A CA 1
ATOM 687 C C . ASN A 1 85 ? 29.300 -11.698 -18.605 1.00 62.94 85 ASN A C 1
ATOM 689 O O . ASN A 1 85 ? 30.297 -11.006 -18.407 1.00 62.94 85 ASN A O 1
ATOM 693 N N . TYR A 1 86 ? 28.087 -11.135 -18.635 1.00 61.25 86 TYR A N 1
ATOM 694 C CA . TYR A 1 86 ? 27.815 -9.706 -18.431 1.00 61.25 86 TYR A CA 1
ATOM 695 C C . TYR A 1 86 ? 28.111 -9.224 -17.003 1.00 61.25 86 TYR A C 1
ATOM 697 O O . TYR A 1 86 ? 28.077 -8.019 -16.746 1.00 61.25 86 TYR A O 1
ATOM 705 N N . ASN A 1 87 ? 28.413 -10.137 -16.077 1.00 55.16 87 ASN A N 1
ATOM 706 C CA . ASN A 1 87 ? 28.667 -9.807 -14.677 1.00 55.16 87 ASN A CA 1
ATOM 707 C C . ASN A 1 87 ? 30.015 -9.101 -14.434 1.00 55.16 87 ASN A C 1
ATOM 709 O O . ASN A 1 87 ? 30.132 -8.419 -13.418 1.00 55.16 87 ASN A O 1
ATOM 713 N N . ASP A 1 88 ? 30.968 -9.159 -15.375 1.00 54.59 88 ASP A N 1
ATOM 714 C CA . ASP A 1 88 ? 32.348 -8.694 -15.135 1.00 54.59 88 ASP A CA 1
ATOM 715 C C . ASP A 1 88 ? 32.744 -7.405 -15.889 1.00 54.59 88 ASP A C 1
ATOM 717 O O . ASP A 1 88 ? 33.864 -6.913 -15.752 1.00 54.59 88 ASP A O 1
ATOM 721 N N . GLY A 1 89 ? 31.835 -6.807 -16.669 1.00 52.53 89 GLY A N 1
ATOM 722 C CA . GLY A 1 89 ? 32.121 -5.612 -17.476 1.00 52.53 89 GLY A CA 1
ATOM 723 C C . GLY A 1 89 ? 31.542 -4.308 -16.897 1.00 52.53 89 GLY A C 1
ATOM 724 O O . GLY A 1 89 ? 30.324 -4.211 -16.715 1.00 52.53 89 GLY A O 1
ATOM 725 N N . PRO A 1 90 ? 32.343 -3.246 -16.670 1.00 46.72 90 PRO A N 1
ATOM 726 C CA . PRO A 1 90 ? 31.821 -1.953 -16.242 1.00 46.72 90 PRO A CA 1
ATOM 727 C C . PRO A 1 90 ? 31.009 -1.326 -17.378 1.00 46.72 90 PRO A C 1
ATOM 729 O O . PRO A 1 90 ? 31.546 -0.956 -18.414 1.00 46.72 90 PRO A O 1
ATOM 732 N N . MET A 1 91 ? 29.696 -1.195 -17.174 1.00 51.03 91 MET A N 1
ATOM 733 C CA . MET A 1 91 ? 28.792 -0.462 -18.068 1.00 51.03 91 MET A CA 1
ATOM 734 C C . MET A 1 91 ? 28.964 -0.801 -19.556 1.00 51.03 91 MET A C 1
ATOM 736 O O . MET A 1 91 ? 29.211 0.100 -20.357 1.00 51.03 91 MET A O 1
ATOM 740 N N . CYS A 1 92 ? 28.799 -2.062 -19.969 1.00 52.25 92 CYS A N 1
ATOM 741 C CA . CYS A 1 92 ? 28.791 -2.304 -21.407 1.00 52.25 92 CYS A CA 1
ATOM 742 C C . CYS A 1 92 ? 27.637 -1.493 -22.037 1.00 52.25 92 CYS A C 1
ATOM 744 O O . CYS A 1 92 ? 26.479 -1.530 -21.586 1.00 52.25 92 CYS A O 1
ATOM 746 N N . ASN A 1 93 ? 27.985 -0.696 -23.049 1.00 58.25 93 ASN A N 1
ATOM 747 C CA . ASN A 1 93 ? 27.030 0.063 -23.854 1.00 58.25 93 ASN A CA 1
ATOM 748 C C . ASN A 1 93 ? 26.051 -0.868 -24.594 1.00 58.25 93 ASN A C 1
ATOM 750 O O . ASN A 1 93 ? 25.034 -0.397 -25.084 1.00 58.25 93 ASN A O 1
ATOM 754 N N . THR A 1 94 ? 26.337 -2.173 -24.594 1.00 78.75 94 THR A N 1
ATOM 755 C CA . THR A 1 94 ? 25.687 -3.210 -25.391 1.00 78.75 94 THR A CA 1
ATOM 756 C C . THR A 1 94 ? 24.648 -4.043 -24.637 1.00 78.75 94 THR A C 1
ATOM 758 O O . THR A 1 94 ? 24.053 -4.945 -25.210 1.00 78.75 94 THR A O 1
ATOM 761 N N . PHE A 1 95 ? 24.392 -3.788 -23.346 1.00 85.25 95 PHE A N 1
ATOM 762 C CA . PHE A 1 95 ? 23.473 -4.637 -22.559 1.00 85.25 95 PHE A CA 1
ATOM 763 C C . PHE A 1 95 ? 22.068 -4.723 -23.173 1.00 85.25 95 PHE A C 1
ATOM 765 O O . PHE A 1 95 ? 21.419 -5.758 -23.100 1.00 85.25 95 PHE A O 1
ATOM 772 N N . PHE A 1 96 ? 21.595 -3.627 -23.770 1.00 93.19 96 PHE A N 1
ATOM 773 C CA . PHE A 1 96 ? 20.283 -3.570 -24.414 1.00 93.19 96 PHE A CA 1
ATOM 774 C C . PHE A 1 96 ? 20.331 -3.878 -25.915 1.00 93.19 96 PHE A C 1
ATOM 776 O O . PHE A 1 96 ? 19.295 -3.795 -26.565 1.00 93.19 96 PHE A O 1
ATOM 783 N N . ASP A 1 97 ? 21.482 -4.277 -26.466 1.00 92.69 97 ASP A N 1
ATOM 784 C CA . ASP A 1 97 ? 21.582 -4.684 -27.876 1.00 92.69 97 ASP A CA 1
ATOM 785 C C . ASP A 1 97 ? 20.775 -5.959 -28.144 1.00 92.69 97 ASP A C 1
ATOM 787 O O . ASP A 1 97 ? 20.333 -6.188 -29.267 1.00 92.69 97 ASP A O 1
ATOM 791 N N . CYS A 1 98 ? 20.506 -6.751 -27.100 1.00 93.00 98 CYS A N 1
ATOM 792 C CA . CYS A 1 98 ? 19.583 -7.884 -27.152 1.00 93.00 98 CYS A CA 1
ATOM 793 C C . CYS A 1 98 ? 18.142 -7.493 -27.524 1.00 93.00 98 CYS A C 1
ATOM 795 O O . CYS A 1 98 ? 17.366 -8.360 -27.912 1.00 93.00 98 CYS A O 1
ATOM 797 N N . LEU A 1 99 ? 17.780 -6.209 -27.431 1.00 95.81 99 LEU A N 1
ATOM 798 C CA . LEU A 1 99 ? 16.463 -5.705 -27.823 1.00 95.81 99 LEU A CA 1
ATOM 799 C C . LEU A 1 99 ? 16.395 -5.301 -29.305 1.00 95.81 99 LEU A C 1
ATOM 801 O O . LEU A 1 99 ? 15.327 -4.926 -29.786 1.00 95.81 99 LEU A O 1
ATOM 805 N N . ASN A 1 100 ? 17.504 -5.373 -30.050 1.00 94.56 100 ASN A N 1
ATOM 806 C CA . ASN A 1 100 ? 17.510 -5.055 -31.477 1.00 94.56 100 ASN A CA 1
ATOM 807 C C . ASN A 1 100 ? 16.558 -5.989 -32.242 1.00 94.56 100 ASN A C 1
ATOM 809 O O . ASN A 1 100 ? 16.693 -7.208 -32.195 1.00 94.56 100 ASN A O 1
ATOM 813 N N . GLY A 1 101 ? 15.602 -5.402 -32.964 1.00 94.75 101 GLY A N 1
ATOM 814 C CA . GLY A 1 101 ? 14.570 -6.139 -33.700 1.00 94.75 101 GLY A CA 1
ATOM 815 C C . GLY A 1 101 ? 13.296 -6.428 -32.899 1.00 94.75 101 GLY A C 1
ATOM 816 O O . GLY A 1 101 ? 12.319 -6.888 -33.485 1.00 94.75 101 GLY A O 1
ATOM 817 N N . ILE A 1 102 ? 13.261 -6.116 -31.600 1.00 96.56 102 ILE A N 1
ATOM 818 C CA . ILE A 1 102 ? 12.021 -6.130 -30.819 1.00 96.56 102 ILE A CA 1
ATOM 819 C C . ILE A 1 102 ? 11.285 -4.815 -31.068 1.00 96.56 102 ILE A C 1
ATOM 821 O O . ILE A 1 102 ? 11.863 -3.733 -30.989 1.00 96.56 102 ILE A O 1
ATOM 825 N N . GLU A 1 103 ? 9.993 -4.888 -31.368 1.00 96.50 103 GLU A N 1
ATOM 826 C CA . GLU A 1 103 ? 9.186 -3.688 -31.565 1.00 96.50 103 GLU A CA 1
ATOM 827 C C . GLU A 1 103 ? 8.904 -2.990 -30.224 1.00 96.50 103 GLU A C 1
ATOM 829 O O . GLU A 1 103 ? 8.515 -3.616 -29.233 1.00 96.50 103 GLU A O 1
ATOM 834 N N . VAL A 1 104 ? 9.064 -1.665 -30.183 1.00 94.12 104 VAL A N 1
ATOM 835 C CA . VAL A 1 104 ? 8.620 -0.857 -29.041 1.00 94.12 104 VAL A CA 1
ATOM 836 C C . VAL A 1 104 ? 7.093 -0.820 -29.042 1.00 94.12 104 VAL A C 1
ATOM 838 O O . VAL A 1 104 ? 6.486 -0.287 -29.969 1.00 94.12 104 VAL A O 1
ATOM 841 N N . LYS A 1 105 ? 6.462 -1.358 -27.989 1.00 90.44 105 LYS A N 1
ATOM 842 C CA . LYS A 1 105 ? 4.993 -1.411 -27.885 1.00 90.44 105 LYS A CA 1
ATOM 843 C C . LYS A 1 105 ? 4.365 -0.032 -28.093 1.00 90.44 105 LYS A C 1
ATOM 845 O O . LYS A 1 105 ? 4.818 0.953 -27.520 1.00 90.44 105 LYS A O 1
ATOM 850 N N . SER A 1 106 ? 3.281 0.032 -28.861 1.00 88.88 106 SER A N 1
ATOM 851 C CA . SER A 1 106 ? 2.527 1.267 -29.087 1.00 88.88 106 SER A CA 1
ATOM 852 C C . SER A 1 106 ? 1.762 1.732 -27.832 1.00 88.88 106 SER A C 1
ATOM 854 O O . SER A 1 106 ? 1.558 0.985 -26.871 1.00 88.88 106 SER A O 1
ATOM 856 N N . GLY A 1 107 ? 1.341 3.003 -27.809 1.00 88.81 107 GLY A N 1
ATOM 857 C CA . GLY A 1 107 ? 0.555 3.572 -26.701 1.00 88.81 107 GLY A CA 1
ATOM 858 C C . GLY A 1 107 ? 1.353 3.916 -25.433 1.00 88.81 107 GLY A C 1
ATOM 859 O O . GLY A 1 107 ? 0.753 4.119 -24.373 1.00 88.81 107 GLY A O 1
ATOM 860 N N . ARG A 1 108 ? 2.687 3.983 -25.534 1.00 92.94 108 ARG A N 1
ATOM 861 C CA . ARG A 1 108 ? 3.592 4.506 -24.495 1.00 92.94 108 ARG A CA 1
ATOM 862 C C . ARG A 1 108 ? 3.276 5.973 -24.195 1.00 92.94 108 ARG A C 1
ATOM 864 O O . ARG A 1 108 ? 2.936 6.737 -25.097 1.00 92.94 108 ARG A O 1
ATOM 871 N N . ARG A 1 109 ? 3.427 6.378 -22.935 1.00 91.12 109 ARG A N 1
ATOM 872 C CA . ARG A 1 109 ? 3.322 7.770 -22.475 1.00 91.12 109 ARG A CA 1
ATOM 873 C C . ARG A 1 109 ? 4.701 8.281 -22.065 1.00 91.12 109 ARG A C 1
ATOM 875 O O . ARG A 1 109 ? 5.521 7.517 -21.566 1.00 91.12 109 ARG A O 1
ATOM 882 N N . GLY A 1 110 ? 4.948 9.572 -22.268 1.00 89.44 110 GLY A N 1
ATOM 883 C CA . GLY A 1 110 ? 6.220 10.214 -21.940 1.00 89.44 110 GLY A CA 1
ATOM 884 C C . GLY A 1 110 ? 6.599 11.297 -22.946 1.00 89.44 110 GLY A C 1
ATOM 885 O O . GLY A 1 110 ? 5.777 11.729 -23.753 1.00 89.44 110 GLY A O 1
ATOM 886 N N . SER A 1 111 ? 7.854 11.744 -22.894 1.00 88.31 111 SER A N 1
ATOM 887 C CA . SER A 1 111 ? 8.409 12.624 -23.930 1.00 88.31 111 SER A CA 1
ATOM 888 C C . SER A 1 111 ? 8.528 11.899 -25.279 1.00 88.31 111 SER A C 1
ATOM 890 O O . SER A 1 111 ? 8.567 10.672 -25.327 1.00 88.31 111 SER A O 1
ATOM 892 N N . SER A 1 112 ? 8.661 12.643 -26.381 1.00 90.00 112 SER A N 1
ATOM 893 C CA . SER A 1 112 ? 8.863 12.063 -27.721 1.00 90.00 112 SER A CA 1
ATOM 894 C C . SER A 1 112 ? 10.102 11.163 -27.818 1.00 90.00 112 SER A C 1
ATOM 896 O O . SER A 1 112 ? 10.129 10.243 -28.633 1.00 90.00 112 SER A O 1
ATOM 898 N N . SER A 1 113 ? 11.121 11.405 -26.988 1.00 89.12 113 SER A N 1
ATOM 899 C CA . SER A 1 113 ? 12.273 10.515 -26.849 1.00 89.12 113 SER A CA 1
ATOM 900 C C . SER A 1 113 ? 11.957 9.271 -26.027 1.00 89.12 113 SER A C 1
ATOM 902 O O . SER A 1 113 ? 12.425 8.197 -26.382 1.00 89.12 113 SER A O 1
ATOM 904 N N . ASP A 1 114 ? 11.173 9.397 -24.953 1.00 88.81 114 ASP A N 1
ATOM 905 C CA . ASP A 1 114 ? 10.834 8.271 -24.074 1.00 88.81 114 ASP A CA 1
ATOM 906 C C . ASP A 1 114 ? 9.953 7.246 -24.796 1.00 88.81 114 ASP A C 1
ATOM 908 O O . ASP A 1 114 ? 10.225 6.053 -24.744 1.00 88.81 114 ASP A O 1
ATOM 912 N N . VAL A 1 115 ? 8.943 7.704 -25.545 1.00 90.25 115 VAL A N 1
ATOM 913 C CA . VAL A 1 115 ? 7.996 6.814 -26.246 1.00 90.25 115 VAL A CA 1
ATOM 914 C C . VAL A 1 115 ? 8.636 5.982 -27.361 1.00 90.25 115 VAL A C 1
ATOM 916 O O . VAL A 1 115 ? 8.032 5.017 -27.812 1.00 90.25 115 VAL A O 1
ATOM 919 N N . LYS A 1 116 ? 9.846 6.350 -27.802 1.00 91.56 116 LYS A N 1
ATOM 920 C CA . LYS A 1 116 ? 10.641 5.606 -28.791 1.00 91.56 116 LYS A CA 1
ATOM 921 C C . LYS A 1 116 ? 11.568 4.566 -28.157 1.00 91.56 116 LYS A C 1
ATOM 923 O O . LYS A 1 116 ? 12.234 3.840 -28.887 1.00 91.56 116 LYS A O 1
ATOM 928 N N . LEU A 1 117 ? 11.676 4.527 -26.829 1.00 94.62 117 LEU A N 1
ATOM 929 C CA . LEU A 1 117 ? 12.513 3.566 -26.117 1.00 94.62 117 LEU A CA 1
ATOM 930 C C . LEU A 1 117 ? 11.687 2.357 -25.680 1.00 94.62 117 LEU A C 1
ATOM 932 O O . LEU A 1 117 ? 10.531 2.485 -25.276 1.00 94.62 117 LEU A O 1
ATOM 936 N N . HIS A 1 118 ? 12.339 1.197 -25.658 1.00 96.75 118 HIS A N 1
ATOM 937 C CA . HIS A 1 118 ? 11.873 0.041 -24.899 1.00 96.75 118 HIS A CA 1
ATOM 938 C C . HIS A 1 118 ? 11.607 0.410 -23.438 1.00 96.75 118 HIS A C 1
ATOM 940 O O . HIS A 1 118 ? 12.337 1.216 -22.843 1.00 96.75 118 HIS A O 1
ATOM 946 N N . TYR A 1 119 ? 10.585 -0.204 -22.837 1.00 97.25 119 TYR A N 1
ATOM 947 C CA . TYR A 1 119 ? 10.193 0.121 -21.465 1.00 97.25 119 TYR A CA 1
ATOM 948 C C . TYR A 1 119 ? 11.323 -0.158 -20.478 1.00 97.25 119 TYR A C 1
ATOM 950 O O . TYR A 1 119 ? 11.635 0.687 -19.640 1.00 97.25 119 TYR A O 1
ATOM 958 N N . SER A 1 120 ? 11.972 -1.316 -20.614 1.00 97.31 120 SER A N 1
ATOM 959 C CA . SER A 1 120 ? 13.126 -1.722 -19.806 1.00 97.31 120 SER A CA 1
ATOM 960 C C . SER A 1 120 ? 14.277 -0.708 -19.878 1.00 97.31 120 SER A C 1
ATOM 962 O O . SER A 1 120 ? 14.864 -0.353 -18.849 1.00 97.31 120 SER A O 1
ATOM 964 N N . VAL A 1 121 ? 14.554 -0.174 -21.073 1.00 96.38 121 VAL A N 1
ATOM 965 C CA . VAL A 1 121 ? 15.592 0.842 -21.310 1.00 96.38 121 VAL A CA 1
ATOM 966 C C . VAL A 1 121 ? 15.240 2.150 -20.610 1.00 96.38 121 VAL A C 1
ATOM 968 O O . VAL A 1 121 ? 16.073 2.714 -19.892 1.00 96.38 121 VAL A O 1
ATOM 971 N N . GLU A 1 122 ? 14.017 2.645 -20.800 1.00 96.31 122 GLU A N 1
ATOM 972 C CA . GLU A 1 122 ? 13.544 3.873 -20.161 1.00 96.31 122 GLU A CA 1
ATOM 973 C C . GLU A 1 122 ? 13.547 3.737 -18.632 1.00 96.31 122 GLU A C 1
ATOM 975 O O . GLU A 1 122 ? 14.111 4.587 -17.933 1.00 96.31 122 GLU A O 1
ATOM 980 N N . LEU A 1 123 ? 12.981 2.644 -18.113 1.00 97.44 123 LEU A N 1
ATOM 981 C CA . LEU A 1 123 ? 12.882 2.360 -16.686 1.00 97.44 123 LEU A CA 1
ATOM 982 C C . LEU A 1 123 ? 14.265 2.324 -16.032 1.00 97.44 123 LEU A C 1
ATOM 984 O O . LEU A 1 123 ? 14.476 2.990 -15.019 1.00 97.44 123 LEU A O 1
ATOM 988 N N . TRP A 1 124 ? 15.239 1.628 -16.629 1.00 96.12 124 TRP A N 1
ATOM 989 C CA . TRP A 1 124 ? 16.606 1.602 -16.106 1.00 96.12 124 TRP A CA 1
ATOM 990 C C . TRP A 1 124 ? 17.289 2.973 -16.181 1.00 96.12 124 TRP A C 1
ATOM 992 O O . TRP A 1 124 ? 17.920 3.405 -15.212 1.00 96.12 124 TRP A O 1
ATOM 1002 N N . ARG A 1 125 ? 17.160 3.699 -17.301 1.00 94.00 125 ARG A N 1
ATOM 1003 C CA . ARG A 1 125 ? 17.760 5.039 -17.456 1.00 94.00 125 ARG A CA 1
ATOM 1004 C C . ARG A 1 125 ? 17.259 6.008 -16.388 1.00 94.00 125 ARG A C 1
ATOM 1006 O O . ARG A 1 125 ? 18.065 6.760 -15.834 1.00 94.00 125 ARG A O 1
ATOM 1013 N N . LYS A 1 126 ? 15.960 5.965 -16.081 1.00 94.50 126 LYS A N 1
ATOM 1014 C CA . LYS A 1 126 ? 15.329 6.787 -15.039 1.00 94.50 126 LYS A CA 1
ATOM 1015 C C . LYS A 1 126 ? 15.639 6.254 -13.629 1.00 94.50 126 LYS A C 1
ATOM 1017 O O . LYS A 1 126 ? 15.870 7.046 -12.718 1.00 94.50 126 LYS A O 1
ATOM 1022 N N . GLY A 1 127 ? 15.729 4.934 -13.459 1.00 95.56 127 GLY A N 1
ATOM 1023 C CA . GLY A 1 127 ? 15.911 4.254 -12.172 1.00 95.56 127 GLY A CA 1
ATOM 1024 C C . GLY A 1 127 ? 17.350 4.166 -11.645 1.00 95.56 127 GLY A C 1
ATOM 1025 O O . GLY A 1 127 ? 17.569 4.150 -10.433 1.00 95.56 127 GLY A O 1
ATOM 1026 N N . ARG A 1 128 ? 18.371 4.165 -12.513 1.00 93.19 128 ARG A N 1
ATOM 1027 C CA . ARG A 1 128 ? 19.774 3.932 -12.102 1.00 93.19 128 ARG A CA 1
ATOM 1028 C C . ARG A 1 128 ? 20.337 4.976 -11.128 1.00 93.19 128 ARG A C 1
ATOM 1030 O O . ARG A 1 128 ? 21.271 4.683 -10.385 1.00 93.19 128 ARG A O 1
ATOM 1037 N N . ALA A 1 129 ? 19.775 6.184 -11.123 1.00 90.56 129 ALA A N 1
ATOM 1038 C CA . ALA A 1 129 ? 20.210 7.296 -10.273 1.00 90.56 129 ALA A CA 1
ATOM 1039 C C . ALA A 1 129 ? 19.419 7.411 -8.952 1.00 90.56 129 ALA A C 1
ATOM 1041 O O . ALA A 1 129 ? 19.617 8.360 -8.194 1.00 90.56 129 ALA A O 1
ATOM 1042 N N . LEU A 1 130 ? 18.516 6.469 -8.660 1.00 91.38 130 LEU A N 1
ATOM 1043 C CA . LEU A 1 130 ? 17.698 6.495 -7.449 1.00 91.38 130 LEU A CA 1
ATOM 1044 C C . LEU A 1 130 ? 18.549 6.139 -6.226 1.00 91.38 130 LEU A C 1
ATOM 1046 O O . LEU A 1 130 ? 18.800 4.972 -5.976 1.00 91.38 130 LEU A O 1
ATOM 1050 N N . ASN A 1 131 ? 19.010 7.113 -5.442 1.00 87.56 131 ASN A N 1
ATOM 1051 C CA . ASN A 1 131 ? 19.779 6.851 -4.214 1.00 87.56 131 ASN A CA 1
ATOM 1052 C C . ASN A 1 131 ? 18.904 6.204 -3.119 1.00 87.56 131 ASN A C 1
ATOM 1054 O O . ASN A 1 131 ? 18.582 5.020 -3.188 1.00 87.56 131 ASN A O 1
ATOM 1058 N N . ARG A 1 132 ? 18.461 6.985 -2.123 1.00 84.94 132 ARG A N 1
ATOM 1059 C CA . ARG A 1 132 ? 17.541 6.513 -1.069 1.00 84.94 132 ARG A CA 1
ATOM 1060 C C . ARG A 1 132 ? 16.183 6.060 -1.630 1.00 84.94 132 ARG A C 1
ATOM 1062 O O . ARG A 1 132 ? 15.531 5.204 -1.046 1.00 84.94 132 ARG A O 1
ATOM 1069 N N . GLY A 1 133 ? 15.800 6.557 -2.811 1.00 93.19 133 GLY A N 1
ATOM 1070 C CA . GLY A 1 133 ? 14.567 6.169 -3.505 1.00 93.19 133 GLY A CA 1
ATOM 1071 C C . GLY A 1 133 ? 14.486 4.691 -3.908 1.00 93.19 133 GLY A C 1
ATOM 1072 O O . GLY A 1 133 ? 13.388 4.210 -4.165 1.00 93.19 133 GLY A O 1
ATOM 1073 N N . ARG A 1 134 ? 15.600 3.940 -3.919 1.00 95.19 134 ARG A N 1
ATOM 1074 C CA . ARG A 1 134 ? 15.573 2.487 -4.176 1.00 95.19 134 ARG A CA 1
ATOM 1075 C C . ARG A 1 134 ? 14.758 1.716 -3.147 1.00 95.19 134 ARG A C 1
ATOM 1077 O O . ARG A 1 134 ? 14.094 0.767 -3.530 1.00 95.19 134 ARG A O 1
ATOM 1084 N N . ALA A 1 135 ? 14.772 2.117 -1.877 1.00 94.69 135 ALA A N 1
ATOM 1085 C CA . ALA A 1 135 ? 13.972 1.433 -0.864 1.00 94.69 135 ALA A CA 1
ATOM 1086 C C . ALA A 1 135 ? 12.465 1.625 -1.111 1.00 94.69 135 ALA A C 1
ATOM 1088 O O . ALA A 1 135 ? 11.695 0.679 -0.990 1.00 94.69 135 ALA A O 1
ATOM 1089 N N . VAL A 1 136 ? 12.061 2.822 -1.554 1.00 95.12 136 VAL A N 1
ATOM 1090 C CA . VAL A 1 136 ? 10.671 3.117 -1.948 1.00 95.12 136 VAL A CA 1
ATOM 1091 C C . VAL A 1 136 ? 10.276 2.333 -3.203 1.00 95.12 136 VAL A C 1
ATOM 1093 O O . VAL A 1 136 ? 9.169 1.803 -3.270 1.00 95.12 136 VAL A O 1
ATOM 1096 N N . LEU A 1 137 ? 11.179 2.215 -4.186 1.00 97.38 137 LEU A N 1
ATOM 1097 C CA . LEU A 1 137 ? 10.934 1.410 -5.390 1.00 97.38 137 LEU A CA 1
ATOM 1098 C C . LEU A 1 137 ? 10.790 -0.073 -5.062 1.00 97.38 137 LEU A C 1
ATOM 1100 O O . LEU A 1 137 ? 9.874 -0.717 -5.554 1.00 97.38 137 LEU A O 1
ATOM 1104 N N . ALA A 1 138 ? 11.676 -0.588 -4.212 1.00 97.25 138 ALA A N 1
ATOM 1105 C CA . ALA A 1 138 ? 11.649 -1.963 -3.744 1.00 97.25 138 ALA A CA 1
ATOM 1106 C C . ALA A 1 138 ? 10.331 -2.286 -3.032 1.00 97.25 138 ALA A C 1
ATOM 1108 O O . ALA A 1 138 ? 9.699 -3.285 -3.358 1.00 97.25 138 ALA A O 1
ATOM 1109 N N . CYS A 1 139 ? 9.884 -1.405 -2.131 1.00 96.50 139 CYS A N 1
ATOM 1110 C CA . CYS A 1 139 ? 8.560 -1.507 -1.523 1.00 96.50 139 CYS A CA 1
ATOM 1111 C C . CYS A 1 139 ? 7.473 -1.546 -2.611 1.00 96.50 139 CYS A C 1
ATOM 1113 O O . CYS A 1 139 ? 6.729 -2.515 -2.707 1.00 96.50 139 CYS A O 1
ATOM 1115 N N . SER A 1 140 ? 7.468 -0.576 -3.529 1.00 97.56 140 SER A N 1
ATOM 1116 C CA . SER A 1 140 ? 6.466 -0.513 -4.603 1.00 97.56 140 SER A CA 1
ATOM 1117 C C . SER A 1 140 ? 6.398 -1.795 -5.441 1.00 97.56 140 SER A C 1
ATOM 1119 O O . SER A 1 140 ? 5.310 -2.271 -5.744 1.00 97.56 140 SER A O 1
ATOM 1121 N N . TRP A 1 141 ? 7.541 -2.385 -5.790 1.00 98.50 141 TRP A N 1
ATOM 1122 C CA . TRP A 1 141 ? 7.586 -3.644 -6.535 1.00 98.50 141 TRP A CA 1
ATOM 1123 C C . TRP A 1 141 ? 7.131 -4.845 -5.708 1.00 98.50 141 TRP A C 1
ATOM 1125 O O . TRP A 1 141 ? 6.406 -5.677 -6.241 1.00 98.50 141 TRP A O 1
ATOM 1135 N N . ALA A 1 142 ? 7.464 -4.909 -4.417 1.00 98.38 142 ALA A N 1
ATOM 1136 C CA . ALA A 1 142 ? 6.967 -5.960 -3.529 1.00 98.38 142 ALA A CA 1
ATOM 1137 C C . ALA A 1 142 ? 5.429 -5.972 -3.461 1.00 98.38 142 ALA A C 1
ATOM 1139 O O . ALA A 1 142 ? 4.811 -7.032 -3.550 1.00 98.38 142 ALA A O 1
ATOM 1140 N N . HIS A 1 143 ? 4.806 -4.792 -3.398 1.00 98.62 143 HIS A N 1
ATOM 1141 C CA . HIS A 1 143 ? 3.349 -4.661 -3.448 1.00 98.62 143 HIS A CA 1
ATOM 1142 C C . HIS A 1 143 ? 2.762 -5.103 -4.792 1.00 98.62 143 HIS A C 1
ATOM 1144 O O . HIS A 1 143 ? 1.757 -5.808 -4.805 1.00 98.62 143 HIS A O 1
ATOM 1150 N N . LEU A 1 144 ? 3.379 -4.742 -5.922 1.00 98.69 144 LEU A N 1
ATOM 1151 C CA . LEU A 1 144 ? 2.910 -5.184 -7.242 1.00 98.69 144 LEU A CA 1
ATOM 1152 C C . LEU A 1 144 ? 3.026 -6.706 -7.426 1.00 98.69 144 LEU A C 1
ATOM 1154 O O . LEU A 1 144 ? 2.119 -7.311 -7.994 1.00 98.69 144 LEU A O 1
ATOM 1158 N N . ILE A 1 145 ? 4.093 -7.324 -6.907 1.00 98.75 145 ILE A N 1
ATOM 1159 C CA . ILE A 1 145 ? 4.268 -8.787 -6.879 1.00 98.75 145 ILE A CA 1
ATOM 1160 C C . ILE A 1 145 ? 3.155 -9.440 -6.049 1.00 98.75 145 ILE A C 1
ATOM 1162 O O . ILE A 1 145 ? 2.522 -10.394 -6.500 1.00 98.75 145 ILE A O 1
ATOM 1166 N N . ALA A 1 146 ? 2.861 -8.898 -4.863 1.00 98.69 146 ALA A N 1
ATOM 1167 C CA . ALA A 1 146 ? 1.793 -9.415 -4.013 1.00 98.69 146 ALA A CA 1
ATOM 1168 C C . ALA A 1 146 ? 0.404 -9.264 -4.658 1.00 98.69 146 ALA A C 1
ATOM 1170 O O . ALA A 1 146 ? -0.385 -10.203 -4.627 1.00 98.69 146 ALA A O 1
ATOM 1171 N N . MET A 1 147 ? 0.113 -8.124 -5.296 1.00 98.75 147 MET A N 1
ATOM 1172 C CA . MET A 1 147 ? -1.146 -7.913 -6.029 1.00 98.75 147 MET A CA 1
ATOM 1173 C C . MET A 1 147 ? -1.301 -8.881 -7.193 1.00 98.75 147 MET A C 1
ATOM 1175 O O . MET A 1 147 ? -2.391 -9.407 -7.408 1.00 98.75 147 MET A O 1
ATOM 1179 N N . ARG A 1 148 ? -0.214 -9.148 -7.924 1.00 98.31 148 ARG A N 1
ATOM 1180 C CA . ARG A 1 148 ? -0.217 -10.150 -8.985 1.00 98.31 148 ARG A CA 1
ATOM 1181 C C . ARG A 1 148 ? -0.629 -11.513 -8.440 1.00 98.31 148 ARG A C 1
ATOM 1183 O O . ARG A 1 148 ? -1.588 -12.094 -8.928 1.00 98.31 148 ARG A O 1
ATOM 1190 N N . LYS A 1 149 ? 0.029 -11.968 -7.371 1.00 98.38 149 LYS A N 1
ATOM 1191 C CA . LYS A 1 149 ? -0.288 -13.246 -6.728 1.00 98.38 149 LYS A CA 1
ATOM 1192 C C . LYS A 1 149 ? -1.722 -13.289 -6.196 1.00 98.38 149 LYS A C 1
ATOM 1194 O O . LYS A 1 149 ? -2.399 -14.273 -6.443 1.00 98.38 149 LYS A O 1
ATOM 1199 N N . LEU A 1 150 ? -2.205 -12.233 -5.534 1.00 98.25 150 LEU A N 1
ATOM 1200 C CA . LEU A 1 150 ? -3.594 -12.153 -5.055 1.00 98.25 150 LEU A CA 1
ATOM 1201 C C . LEU A 1 150 ? -4.614 -12.235 -6.200 1.00 98.25 150 LEU A C 1
ATOM 1203 O O . LEU A 1 150 ? -5.684 -12.807 -6.037 1.00 98.25 150 LEU A O 1
ATOM 1207 N N . THR A 1 151 ? -4.312 -11.638 -7.352 1.00 97.81 151 THR A N 1
ATOM 1208 C CA . THR A 1 151 ? -5.258 -11.583 -8.478 1.00 97.81 151 THR A CA 1
ATOM 1209 C C . THR A 1 151 ? -5.179 -12.786 -9.412 1.00 97.81 151 THR A C 1
ATOM 1211 O O . THR A 1 151 ? -6.155 -13.035 -10.115 1.00 97.81 151 THR A O 1
ATOM 1214 N N . GLU A 1 152 ? -4.062 -13.519 -9.415 1.00 97.00 152 GLU A N 1
ATOM 1215 C CA . GLU A 1 152 ? -3.899 -14.817 -10.084 1.00 97.00 152 GLU A CA 1
ATOM 1216 C C . GLU A 1 152 ? -4.431 -15.973 -9.209 1.00 97.00 152 GLU A C 1
ATOM 1218 O O . GLU A 1 152 ? -5.057 -16.899 -9.722 1.00 97.00 152 GLU A O 1
ATOM 1223 N N . ASP A 1 153 ? -4.223 -15.908 -7.890 1.00 93.25 153 ASP A N 1
ATOM 1224 C CA . ASP A 1 153 ? -4.743 -16.850 -6.895 1.00 93.25 153 ASP A CA 1
ATOM 1225 C C . ASP A 1 153 ? -5.919 -16.211 -6.139 1.00 93.25 153 ASP A C 1
ATOM 1227 O O . ASP A 1 153 ? -5.759 -15.604 -5.079 1.00 93.25 153 ASP A O 1
ATOM 1231 N N . HIS A 1 154 ? -7.126 -16.371 -6.689 1.00 91.31 154 HIS A N 1
ATOM 1232 C CA . HIS A 1 154 ? -8.385 -15.815 -6.167 1.00 91.31 154 HIS A CA 1
ATOM 1233 C C . HIS A 1 154 ? -8.811 -16.331 -4.776 1.00 91.31 154 HIS A C 1
ATOM 1235 O O . HIS A 1 154 ? -9.945 -16.101 -4.358 1.00 91.31 154 HIS A O 1
ATOM 1241 N N . SER A 1 155 ? -7.947 -17.059 -4.067 1.00 94.81 155 SER A N 1
ATOM 1242 C CA . SER A 1 155 ? -8.220 -17.550 -2.716 1.00 94.81 155 SER A CA 1
ATOM 1243 C C . SER A 1 155 ? -7.859 -16.557 -1.609 1.00 94.81 155 SER A C 1
ATOM 1245 O O . SER A 1 155 ? -8.274 -16.765 -0.472 1.00 94.81 155 SER A O 1
ATOM 1247 N N . PHE A 1 156 ? -7.092 -15.501 -1.904 1.00 98.19 156 PHE A N 1
ATOM 1248 C CA . PHE A 1 156 ? -6.681 -14.511 -0.904 1.00 98.19 156 PHE A CA 1
ATOM 1249 C C . PHE A 1 156 ? -7.732 -13.421 -0.680 1.00 98.19 156 PHE A C 1
ATOM 1251 O O . PHE A 1 156 ? -8.260 -12.835 -1.624 1.00 98.19 156 PHE A O 1
ATOM 1258 N N . ASP A 1 157 ? -7.952 -13.081 0.588 1.00 98.19 157 ASP A N 1
ATOM 1259 C CA . ASP A 1 157 ? -8.865 -12.018 1.005 1.00 98.19 157 ASP A CA 1
ATOM 1260 C C . ASP A 1 157 ? -8.196 -10.647 1.046 1.00 98.19 157 ASP A C 1
ATOM 1262 O O . ASP A 1 157 ? -8.854 -9.633 0.836 1.00 98.19 157 ASP A O 1
ATOM 1266 N N . MET A 1 158 ? -6.892 -10.594 1.325 1.00 98.06 158 MET A N 1
ATOM 1267 C CA . MET A 1 158 ? -6.157 -9.337 1.474 1.00 98.06 158 MET A CA 1
ATOM 1268 C C . MET A 1 158 ? -4.639 -9.526 1.449 1.00 98.06 158 MET A C 1
ATOM 1270 O O . MET A 1 158 ? -4.112 -10.617 1.681 1.00 98.06 158 MET A O 1
ATOM 1274 N N . ILE A 1 159 ? -3.948 -8.414 1.215 1.00 98.75 159 ILE A N 1
ATOM 1275 C CA . ILE A 1 159 ? -2.505 -8.239 1.338 1.00 98.75 159 ILE A CA 1
ATOM 1276 C C . ILE A 1 159 ? -2.204 -7.460 2.617 1.00 98.75 159 ILE A C 1
ATOM 1278 O O . ILE A 1 159 ? -2.853 -6.449 2.885 1.00 98.75 159 ILE A O 1
ATOM 1282 N N . LEU A 1 160 ? -1.188 -7.899 3.359 1.00 98.50 160 LEU A N 1
ATOM 1283 C CA . LEU A 1 160 ? -0.681 -7.258 4.574 1.00 98.50 160 LEU A CA 1
ATOM 1284 C C . LEU A 1 160 ? 0.813 -6.928 4.437 1.00 98.50 160 LEU A C 1
ATOM 1286 O O . LEU A 1 160 ? 1.557 -7.664 3.788 1.00 98.50 160 LEU A O 1
ATOM 1290 N N . GLU A 1 161 ? 1.277 -5.862 5.083 1.00 97.31 161 GLU A N 1
ATOM 1291 C CA . GLU A 1 161 ? 2.707 -5.627 5.327 1.00 97.31 161 GLU A CA 1
ATOM 1292 C C . GLU A 1 161 ? 3.210 -6.385 6.571 1.00 97.31 161 GLU A C 1
ATOM 1294 O O . GLU A 1 161 ? 2.445 -6.712 7.472 1.00 97.31 161 GLU A O 1
ATOM 1299 N N . ASP A 1 162 ? 4.522 -6.623 6.679 1.00 95.12 162 ASP A N 1
ATOM 1300 C CA . ASP A 1 162 ? 5.131 -7.267 7.860 1.00 95.12 162 ASP A CA 1
ATOM 1301 C C . ASP A 1 162 ? 5.260 -6.373 9.106 1.00 95.12 162 ASP A C 1
ATOM 1303 O O . ASP A 1 162 ? 5.849 -6.777 10.110 1.00 95.12 162 ASP A O 1
ATOM 1307 N N . ASN A 1 163 ? 4.719 -5.156 9.046 1.00 93.94 163 ASN A N 1
ATOM 1308 C CA . ASN A 1 163 ? 4.685 -4.197 10.147 1.00 93.94 163 ASN A CA 1
ATOM 1309 C C . ASN A 1 163 ? 3.296 -4.047 10.783 1.00 93.94 163 ASN A C 1
ATOM 1311 O O . ASN A 1 163 ? 3.100 -3.131 11.585 1.00 93.94 163 ASN A O 1
ATOM 1315 N N . VAL A 1 164 ? 2.341 -4.907 10.425 1.00 95.69 164 VAL A N 1
ATOM 1316 C CA . VAL A 1 164 ? 0.976 -4.852 10.954 1.00 95.69 164 VAL A CA 1
ATOM 1317 C C . VAL A 1 164 ? 0.836 -5.608 12.269 1.00 95.69 164 VAL A C 1
ATOM 1319 O O . VAL A 1 164 ? 1.556 -6.570 12.538 1.00 95.69 164 VAL A O 1
ATOM 1322 N N . ARG A 1 165 ? -0.136 -5.192 13.072 1.00 97.25 165 ARG A N 1
ATOM 1323 C CA . ARG A 1 165 ? -0.633 -5.879 14.260 1.00 97.25 165 ARG A CA 1
ATOM 1324 C C . ARG A 1 165 ? -2.137 -6.060 14.135 1.00 97.25 165 ARG A C 1
ATOM 1326 O O . ARG A 1 165 ? -2.828 -5.224 13.547 1.00 97.25 165 ARG A O 1
ATOM 1333 N N . THR A 1 166 ? -2.613 -7.173 14.667 1.00 97.50 166 THR A N 1
ATOM 1334 C CA . THR A 1 166 ? -4.027 -7.541 14.707 1.00 97.50 166 THR A CA 1
ATOM 1335 C C . THR A 1 166 ? -4.587 -7.335 16.106 1.00 97.50 166 THR A C 1
ATOM 1337 O O . THR A 1 166 ? -3.832 -7.225 17.075 1.00 97.50 166 THR A O 1
ATOM 1340 N N . LEU A 1 167 ? -5.912 -7.339 16.221 1.00 97.75 167 LEU A N 1
ATOM 1341 C CA . LEU A 1 167 ? -6.572 -7.520 17.512 1.00 97.75 167 LEU A CA 1
ATOM 1342 C C . LEU A 1 167 ? -6.226 -8.905 18.077 1.00 97.75 167 LEU A C 1
ATOM 1344 O O . LEU A 1 167 ? -6.041 -9.857 17.312 1.00 97.75 167 LEU A O 1
ATOM 1348 N N . LYS A 1 168 ? -6.130 -9.007 19.406 1.00 96.88 168 LYS A N 1
ATOM 1349 C CA . LYS A 1 168 ? -6.014 -10.293 20.114 1.00 96.88 168 LYS A CA 1
ATOM 1350 C C . LYS A 1 168 ? -7.310 -11.091 20.035 1.00 96.88 168 LYS A C 1
ATOM 1352 O O . LYS A 1 168 ? -7.266 -12.313 19.954 1.00 96.88 168 LYS A O 1
ATOM 1357 N N . ASP A 1 169 ? -8.441 -10.392 20.072 1.00 97.44 169 ASP A N 1
ATOM 1358 C CA . ASP A 1 169 ? -9.761 -10.983 19.905 1.00 97.44 169 ASP A CA 1
ATOM 1359 C C . ASP A 1 169 ? -9.978 -11.346 18.425 1.00 97.44 169 ASP A C 1
ATOM 1361 O O . ASP A 1 169 ? -10.233 -10.490 17.568 1.00 97.44 169 ASP A O 1
ATOM 1365 N N . GLY A 1 170 ? -9.828 -12.638 18.127 1.00 96.88 170 GLY A N 1
ATOM 1366 C CA . GLY A 1 170 ? -10.005 -13.181 16.786 1.00 96.88 170 GLY A CA 1
ATOM 1367 C C . GLY A 1 170 ? -11.441 -13.090 16.271 1.00 96.88 170 GLY A C 1
ATOM 1368 O O . GLY A 1 170 ? -11.626 -12.851 15.072 1.00 96.88 170 GLY A O 1
ATOM 1369 N N . ASP A 1 171 ? -12.437 -13.192 17.154 1.00 96.56 171 ASP A N 1
ATOM 1370 C CA . ASP A 1 171 ? -13.850 -13.053 16.804 1.00 96.56 171 ASP A CA 1
ATOM 1371 C C . ASP A 1 171 ? -14.139 -11.614 16.376 1.00 96.56 171 ASP A C 1
ATOM 1373 O O . ASP A 1 171 ? -14.694 -11.379 15.296 1.00 96.56 171 ASP A O 1
ATOM 1377 N N . GLN A 1 172 ? -13.696 -10.635 17.173 1.00 96.12 172 GLN A N 1
ATOM 1378 C CA . GLN A 1 172 ? -13.857 -9.217 16.853 1.00 96.12 172 GLN A CA 1
ATOM 1379 C C . GLN A 1 172 ? -13.137 -8.854 15.547 1.00 96.12 172 GLN A C 1
ATOM 1381 O O . GLN A 1 172 ? -13.713 -8.176 14.690 1.00 96.12 172 GLN A O 1
ATOM 1386 N N . LEU A 1 173 ? -11.902 -9.330 15.358 1.00 97.44 173 LEU A N 1
ATOM 1387 C CA . LEU A 1 173 ? -11.132 -9.112 14.133 1.00 97.44 173 LEU A CA 1
ATOM 1388 C C . LEU A 1 173 ? -11.832 -9.688 12.900 1.00 97.44 173 LEU A C 1
ATOM 1390 O O . LEU A 1 173 ? -12.017 -8.988 11.901 1.00 97.44 173 LEU A O 1
ATOM 1394 N N . SER A 1 174 ? -12.228 -10.961 12.970 1.00 97.00 174 SER A N 1
ATOM 1395 C CA . SER A 1 174 ? -12.908 -11.648 11.874 1.00 97.00 174 SER A CA 1
ATOM 1396 C C . SER A 1 174 ? -14.231 -10.964 11.543 1.00 97.00 174 SER A C 1
ATOM 1398 O O . SER A 1 174 ? -14.522 -10.704 10.373 1.00 97.00 174 SER A O 1
ATOM 1400 N N . LYS A 1 175 ? -15.007 -10.595 12.571 1.00 95.56 175 LYS A N 1
ATOM 1401 C CA . LYS A 1 175 ? -16.267 -9.863 12.421 1.00 95.56 175 LYS A CA 1
ATOM 1402 C C . LYS A 1 175 ? -16.059 -8.536 11.692 1.00 95.56 175 LYS A C 1
ATOM 1404 O O . LYS A 1 175 ? -16.728 -8.321 10.687 1.00 95.56 175 LYS A O 1
ATOM 1409 N N . ARG A 1 176 ? -15.090 -7.699 12.096 1.00 95.88 176 ARG A N 1
ATOM 1410 C CA . ARG A 1 176 ? -14.794 -6.414 11.420 1.00 95.88 176 ARG A CA 1
ATOM 1411 C C . ARG A 1 176 ? -14.495 -6.593 9.928 1.00 95.88 176 ARG A C 1
ATOM 1413 O O . ARG A 1 176 ? -14.989 -5.824 9.097 1.00 95.88 176 ARG A O 1
ATOM 1420 N N . ILE A 1 177 ? -13.717 -7.616 9.576 1.00 97.38 177 ILE A N 1
ATOM 1421 C CA . ILE A 1 177 ? -13.370 -7.912 8.180 1.00 97.38 177 ILE A CA 1
ATOM 1422 C C . ILE A 1 177 ? -14.612 -8.356 7.402 1.00 97.38 177 ILE A C 1
ATOM 1424 O O . ILE A 1 177 ? -14.887 -7.812 6.333 1.00 97.38 177 ILE A O 1
ATOM 1428 N N . TRP A 1 178 ? -15.391 -9.300 7.931 1.00 96.56 178 TRP A N 1
ATOM 1429 C CA . TRP A 1 178 ? -16.584 -9.795 7.243 1.00 96.56 178 TRP A CA 1
ATOM 1430 C C . TRP A 1 178 ? -17.702 -8.755 7.141 1.00 96.56 178 TRP A C 1
ATOM 1432 O O . TRP A 1 178 ? -18.369 -8.699 6.109 1.00 96.56 178 TRP A O 1
ATOM 1442 N N . ASP A 1 179 ? -17.879 -7.910 8.156 1.00 95.00 179 ASP A N 1
ATOM 1443 C CA . ASP A 1 179 ? -18.816 -6.783 8.119 1.00 95.00 179 ASP A CA 1
ATOM 1444 C C . ASP A 1 179 ? -18.426 -5.803 7.010 1.00 95.00 179 ASP A C 1
ATOM 1446 O O . ASP A 1 179 ? -19.274 -5.371 6.234 1.00 95.00 179 ASP A O 1
ATOM 1450 N N . THR A 1 180 ? -17.125 -5.546 6.846 1.00 95.88 180 THR A N 1
ATOM 1451 C CA . THR A 1 180 ? -16.605 -4.735 5.737 1.00 95.88 180 THR A CA 1
ATOM 1452 C C . THR A 1 180 ? -16.898 -5.375 4.378 1.00 95.88 180 THR A C 1
ATOM 1454 O O . THR A 1 180 ? -17.340 -4.690 3.455 1.00 95.88 180 THR A O 1
ATOM 1457 N N . VAL A 1 181 ? -16.660 -6.684 4.231 1.00 95.94 181 VAL A N 1
ATOM 1458 C CA . VAL A 1 181 ? -16.943 -7.417 2.983 1.00 95.94 181 VAL A CA 1
ATOM 1459 C C . VAL A 1 181 ? -18.432 -7.342 2.640 1.00 95.94 181 VAL A C 1
ATOM 1461 O O . VAL A 1 181 ? -18.780 -7.093 1.485 1.00 95.94 181 VAL A O 1
ATOM 1464 N N . LYS A 1 182 ? -19.304 -7.493 3.642 1.00 95.25 182 LYS A N 1
ATOM 1465 C CA . LYS A 1 182 ? -20.753 -7.350 3.487 1.00 95.25 182 LYS A CA 1
ATOM 1466 C C . LYS A 1 182 ? -21.141 -5.922 3.099 1.00 95.25 182 LYS A C 1
ATOM 1468 O O . LYS A 1 182 ? -21.843 -5.744 2.110 1.00 95.25 182 LYS A O 1
ATOM 1473 N N . ALA A 1 183 ? -20.629 -4.913 3.806 1.00 95.38 183 ALA A N 1
ATOM 1474 C CA . ALA A 1 183 ? -20.896 -3.504 3.517 1.00 95.38 183 ALA A CA 1
ATOM 1475 C C . ALA A 1 183 ? -20.476 -3.123 2.089 1.00 95.38 183 ALA A C 1
ATOM 1477 O O . ALA A 1 183 ? -21.219 -2.439 1.387 1.00 95.38 183 ALA A O 1
ATOM 1478 N N . LYS A 1 184 ? -19.322 -3.625 1.628 1.00 96.38 184 LYS A N 1
ATOM 1479 C CA . LYS A 1 184 ? -18.886 -3.484 0.236 1.00 96.38 184 LYS A CA 1
ATOM 1480 C C . LYS A 1 184 ? -19.890 -4.108 -0.733 1.00 96.38 184 LYS A C 1
ATOM 1482 O O . LYS A 1 184 ? -20.305 -3.425 -1.662 1.00 96.38 184 LYS A O 1
ATOM 1487 N N . ALA A 1 185 ? -20.273 -5.369 -0.540 1.00 96.25 185 ALA A N 1
ATOM 1488 C CA . ALA A 1 185 ? -21.200 -6.055 -1.444 1.00 96.25 185 ALA A CA 1
ATOM 1489 C C . ALA A 1 185 ? -22.573 -5.358 -1.507 1.00 96.25 185 ALA A C 1
ATOM 1491 O O . ALA A 1 185 ? -23.115 -5.142 -2.594 1.00 96.25 185 ALA A O 1
ATOM 1492 N N . ASP A 1 186 ? -23.098 -4.940 -0.352 1.00 95.12 186 ASP A N 1
ATOM 1493 C CA . ASP A 1 186 ? -24.353 -4.194 -0.250 1.00 95.12 186 ASP A CA 1
ATOM 1494 C C . ASP A 1 186 ? -24.271 -2.849 -0.987 1.00 95.12 186 ASP A C 1
ATOM 1496 O O . ASP A 1 186 ? -25.220 -2.448 -1.664 1.00 95.12 186 ASP A O 1
ATOM 1500 N N . TRP A 1 187 ? -23.142 -2.144 -0.869 1.00 95.62 187 TRP A N 1
ATOM 1501 C CA . TRP A 1 187 ? -22.897 -0.890 -1.579 1.00 95.62 187 TRP A CA 1
ATOM 1502 C C . TRP A 1 187 ? -22.790 -1.094 -3.097 1.00 95.62 187 TRP A C 1
ATOM 1504 O O . TRP A 1 187 ? -23.489 -0.401 -3.840 1.00 95.62 187 TRP A O 1
ATOM 1514 N N . GLU A 1 188 ? -22.009 -2.075 -3.567 1.00 96.50 188 GLU A N 1
ATOM 1515 C CA . GLU A 1 188 ? -21.863 -2.381 -5.002 1.00 96.50 188 GLU A CA 1
ATOM 1516 C C . GLU A 1 188 ? -23.226 -2.701 -5.641 1.00 96.50 188 GLU A C 1
ATOM 1518 O O . GLU A 1 188 ? -23.547 -2.208 -6.726 1.00 96.50 188 GLU A O 1
ATOM 1523 N N . SER A 1 189 ? -24.077 -3.452 -4.931 1.00 96.00 189 SER A N 1
ATOM 1524 C CA . SER A 1 189 ? -25.433 -3.771 -5.389 1.00 96.00 189 SER A CA 1
ATOM 1525 C C . SER A 1 189 ? -26.363 -2.555 -5.449 1.00 96.00 189 SER A C 1
ATOM 1527 O O . SER A 1 189 ? -27.272 -2.542 -6.278 1.00 96.00 189 SER A O 1
ATOM 1529 N N . LYS A 1 190 ? -26.195 -1.563 -4.566 1.00 95.50 190 LYS A N 1
ATOM 1530 C CA . LYS A 1 190 ? -27.069 -0.376 -4.493 1.00 95.50 190 LYS A CA 1
ATOM 1531 C C . LYS A 1 190 ? -26.658 0.715 -5.473 1.00 95.50 190 LYS A C 1
ATOM 1533 O O . LYS A 1 190 ? -27.520 1.343 -6.080 1.00 95.50 190 LYS A O 1
ATOM 1538 N N . CYS A 1 191 ? -25.357 0.959 -5.600 1.00 94.31 191 CYS A N 1
ATOM 1539 C CA . CYS A 1 191 ? -24.821 2.063 -6.392 1.00 94.31 191 CYS A CA 1
ATOM 1540 C C . CYS A 1 191 ? -24.555 1.684 -7.853 1.00 94.31 191 CYS A C 1
ATOM 1542 O O . CYS A 1 191 ? -24.350 2.577 -8.668 1.00 94.31 191 CYS A O 1
ATOM 1544 N N . ASN A 1 192 ? -24.586 0.389 -8.200 1.00 94.94 192 ASN A N 1
ATOM 1545 C CA . ASN A 1 192 ? -24.181 -0.108 -9.521 1.00 94.94 192 ASN A CA 1
ATOM 1546 C C . ASN A 1 192 ? -22.755 0.346 -9.903 1.00 94.94 192 ASN A C 1
ATOM 1548 O O . ASN A 1 192 ? -22.435 0.598 -11.065 1.00 94.94 192 ASN A O 1
ATOM 1552 N N . GLU A 1 193 ? -21.896 0.448 -8.895 1.00 95.94 193 GLU A N 1
ATOM 1553 C CA . GLU A 1 193 ? -20.479 0.767 -9.007 1.00 95.94 193 GLU A CA 1
ATOM 1554 C C . GLU A 1 193 ? -19.663 -0.356 -8.365 1.00 95.94 193 GLU A C 1
ATOM 1556 O O . GLU A 1 193 ? -20.199 -1.189 -7.635 1.00 95.94 193 GLU A O 1
ATOM 1561 N N . LYS A 1 194 ? -18.362 -0.412 -8.662 1.00 97.56 194 LYS A N 1
ATOM 1562 C CA . LYS A 1 194 ? -17.470 -1.453 -8.144 1.00 97.56 194 LYS A CA 1
ATOM 1563 C C . LYS A 1 194 ? -16.333 -0.860 -7.331 1.00 97.56 194 LYS A C 1
ATOM 1565 O O . LYS A 1 194 ? -15.683 0.103 -7.741 1.00 97.56 194 LYS A O 1
ATOM 1570 N N . CYS A 1 195 ? -16.045 -1.498 -6.205 1.00 98.25 195 CYS A N 1
ATOM 1571 C CA . CYS A 1 195 ? -14.880 -1.212 -5.396 1.00 98.25 195 CYS A CA 1
ATOM 1572 C C . CYS A 1 195 ? -13.734 -2.050 -5.958 1.00 98.25 195 CYS A C 1
ATOM 1574 O O . CYS A 1 195 ? -13.786 -3.281 -6.014 1.00 98.25 195 CYS A O 1
ATOM 1576 N N . HIS A 1 196 ? -12.683 -1.366 -6.390 1.00 98.56 196 HIS A N 1
ATOM 1577 C CA . HIS A 1 196 ? -11.518 -1.987 -6.998 1.00 98.56 196 HIS A CA 1
ATOM 1578 C C . HIS A 1 196 ? -10.320 -2.047 -6.059 1.00 98.56 196 HIS A C 1
ATOM 1580 O O . HIS A 1 196 ? -9.443 -2.874 -6.297 1.00 98.56 196 HIS A O 1
ATOM 1586 N N . LEU A 1 197 ? -10.302 -1.227 -5.006 1.00 98.69 197 LEU A N 1
ATOM 1587 C CA . LEU A 1 197 ? -9.301 -1.208 -3.945 1.00 98.69 197 LEU A CA 1
ATOM 1588 C C . LEU A 1 197 ? -9.986 -0.903 -2.609 1.00 98.69 197 LEU A C 1
ATOM 1590 O O . LEU A 1 197 ? -10.682 0.104 -2.486 1.00 98.69 197 LEU A O 1
ATOM 1594 N N . LEU A 1 198 ? -9.778 -1.766 -1.620 1.00 98.56 198 LEU A N 1
ATOM 1595 C CA . LEU A 1 198 ? -10.371 -1.647 -0.290 1.00 98.56 198 LEU A CA 1
ATOM 1596 C C . LEU A 1 198 ? -9.270 -1.659 0.766 1.00 98.56 198 LEU A C 1
ATOM 1598 O O . LEU A 1 198 ? -8.478 -2.600 0.814 1.00 98.56 198 LEU A O 1
ATOM 1602 N N . TYR A 1 199 ? -9.215 -0.635 1.613 1.00 98.50 199 TYR A N 1
ATOM 1603 C CA . TYR A 1 199 ? -8.242 -0.560 2.704 1.00 98.50 199 TYR A CA 1
ATOM 1604 C C . TYR A 1 199 ? -8.843 -1.076 4.007 1.00 98.50 199 TYR A C 1
ATOM 1606 O O . TYR A 1 199 ? -9.805 -0.500 4.503 1.00 98.50 199 TYR A O 1
ATOM 1614 N N . HIS A 1 200 ? -8.214 -2.103 4.580 1.00 98.25 200 HIS A N 1
ATOM 1615 C CA . HIS A 1 200 ? -8.512 -2.642 5.915 1.00 98.25 200 HIS A CA 1
ATOM 1616 C C . HIS A 1 200 ? -7.585 -2.081 7.004 1.00 98.25 200 HIS A C 1
ATOM 1618 O O . HIS A 1 200 ? -7.848 -2.241 8.195 1.00 98.25 200 HIS A O 1
ATOM 1624 N N . GLY A 1 201 ? -6.481 -1.455 6.596 1.00 97.75 201 GLY A N 1
ATOM 1625 C CA . GLY A 1 201 ? -5.495 -0.833 7.466 1.00 97.75 201 GLY A CA 1
ATOM 1626 C C . GLY A 1 201 ? -4.811 0.308 6.726 1.00 97.75 201 GLY A C 1
ATOM 1627 O O . GLY A 1 201 ? -4.133 0.103 5.714 1.00 97.75 201 GLY A O 1
ATOM 1628 N N . TRP A 1 202 ? -5.035 1.521 7.215 1.00 97.12 202 TRP A N 1
ATOM 1629 C CA . TRP A 1 202 ? -4.634 2.773 6.584 1.00 97.12 202 TRP A CA 1
ATOM 1630 C C . TRP A 1 202 ? -4.258 3.800 7.650 1.00 97.12 202 TRP A C 1
ATOM 1632 O O . TRP A 1 202 ? -4.572 3.613 8.820 1.00 97.12 202 TRP A O 1
ATOM 1642 N N . LEU A 1 203 ? -3.564 4.872 7.270 1.00 94.94 203 LEU A N 1
ATOM 1643 C CA . LEU A 1 203 ? -3.117 5.907 8.205 1.00 94.94 203 LEU A CA 1
ATOM 1644 C C . LEU A 1 203 ? -3.187 7.305 7.581 1.00 94.94 203 LEU A C 1
ATOM 1646 O O . LEU A 1 203 ? -2.908 7.472 6.390 1.00 94.94 203 LEU A O 1
ATOM 1650 N N . GLY A 1 204 ? -3.498 8.298 8.414 1.00 95.06 204 GLY A N 1
ATOM 1651 C CA . GLY A 1 204 ? -3.497 9.749 8.166 1.00 95.06 204 GLY A CA 1
ATOM 1652 C C . GLY A 1 204 ? -2.589 10.458 9.179 1.00 95.06 204 GLY A C 1
ATOM 1653 O O . GLY A 1 204 ? -2.112 9.805 10.104 1.00 95.06 204 GLY A O 1
ATOM 1654 N N . SER A 1 205 ? -2.290 11.751 9.015 1.00 94.88 205 SER A N 1
ATOM 1655 C CA . SER A 1 205 ? -1.829 12.545 10.169 1.00 94.88 205 SER A CA 1
ATOM 1656 C C . SER A 1 205 ? -2.981 12.663 11.166 1.00 94.88 205 SER A C 1
ATOM 1658 O O . SER A 1 205 ? -4.130 12.599 10.742 1.00 94.88 205 SER A O 1
ATOM 1660 N N . VAL A 1 206 ? -2.715 12.896 12.453 1.00 95.31 206 VAL A N 1
ATOM 1661 C CA . VAL A 1 206 ? -3.786 13.028 13.466 1.00 95.31 206 VAL A CA 1
ATOM 1662 C C . VAL A 1 206 ? -4.860 14.039 13.041 1.00 95.31 206 VAL A C 1
ATOM 1664 O O . VAL A 1 206 ? -6.039 13.725 13.089 1.00 95.31 206 VAL A O 1
ATOM 1667 N N . THR A 1 207 ? -4.471 15.197 12.505 1.00 94.75 207 THR A N 1
ATOM 1668 C CA . THR A 1 207 ? -5.423 16.214 12.023 1.00 94.75 207 THR A CA 1
ATOM 1669 C C . THR A 1 207 ? -6.246 15.774 10.812 1.00 94.75 207 THR A C 1
ATOM 1671 O O . THR A 1 207 ? -7.415 16.128 10.695 1.00 94.75 207 THR A O 1
ATOM 1674 N N . ASN A 1 208 ? -5.664 14.979 9.909 1.00 96.19 208 ASN A N 1
ATOM 1675 C CA . ASN A 1 208 ? -6.409 14.407 8.789 1.00 96.19 208 ASN A CA 1
ATOM 1676 C C . ASN A 1 208 ? -7.325 13.278 9.261 1.00 96.19 208 ASN A C 1
ATOM 1678 O O . ASN A 1 208 ? -8.437 13.170 8.763 1.00 96.19 208 ASN A O 1
ATOM 1682 N N . LEU A 1 209 ? -6.874 12.448 10.204 1.00 96.19 209 LEU A N 1
ATOM 1683 C CA . LEU A 1 209 ? -7.678 11.385 10.803 1.00 96.19 209 LEU A CA 1
ATOM 1684 C C . LEU A 1 209 ? -8.889 11.956 11.528 1.00 96.19 209 LEU A C 1
ATOM 1686 O O . LEU A 1 209 ? -9.983 11.445 11.342 1.00 96.19 209 LEU A O 1
ATOM 1690 N N . GLU A 1 210 ? -8.702 13.039 12.274 1.00 95.56 210 GLU A N 1
ATOM 1691 C CA . GLU A 1 210 ? -9.780 13.740 12.959 1.00 95.56 210 GLU A CA 1
ATOM 1692 C C . GLU A 1 210 ? -10.849 14.228 11.985 1.00 95.56 210 GLU A C 1
ATOM 1694 O O . GLU A 1 210 ? -12.017 13.866 12.116 1.00 95.56 210 GLU A O 1
ATOM 1699 N N . TRP A 1 211 ? -10.447 14.944 10.930 1.00 95.75 211 TRP A N 1
ATOM 1700 C CA . TRP A 1 211 ? -11.373 15.331 9.865 1.00 95.75 211 TRP A CA 1
ATOM 1701 C C . TRP A 1 211 ? -12.046 14.117 9.205 1.00 95.75 211 TRP A C 1
ATOM 1703 O O . TRP A 1 211 ? -13.253 14.138 8.947 1.00 95.75 211 TRP A O 1
ATOM 1713 N N . ILE A 1 212 ? -11.289 13.045 8.946 1.00 96.19 212 ILE A N 1
ATOM 1714 C CA . ILE A 1 212 ? -11.831 11.852 8.298 1.00 96.19 212 ILE A CA 1
ATOM 1715 C C . ILE A 1 212 ? -12.901 11.192 9.169 1.00 96.19 212 ILE A C 1
ATOM 1717 O O . ILE A 1 212 ? -13.995 10.925 8.675 1.00 96.19 212 ILE A O 1
ATOM 1721 N N . CYS A 1 213 ? -12.599 10.938 10.440 1.00 94.56 213 CYS A N 1
ATOM 1722 C CA . CYS A 1 213 ? -13.480 10.231 11.364 1.00 94.56 213 CYS A CA 1
ATOM 1723 C C . CYS A 1 213 ? -14.700 11.071 11.754 1.00 94.56 213 CYS A C 1
ATOM 1725 O O . CYS A 1 213 ? -15.810 10.547 11.794 1.00 94.56 213 CYS A O 1
ATOM 1727 N N . GLN A 1 214 ? -14.520 12.373 11.993 1.00 93.06 214 GLN A N 1
ATOM 1728 C CA . GLN A 1 214 ? -15.594 13.232 12.496 1.00 93.06 214 GLN A CA 1
ATOM 1729 C C . GLN A 1 214 ? -16.492 13.799 11.391 1.00 93.06 214 GLN A C 1
ATOM 1731 O O . GLN A 1 214 ? -17.649 14.121 11.657 1.00 93.06 214 GLN A O 1
ATOM 1736 N N . ILE A 1 215 ? -15.985 13.946 10.159 1.00 94.88 215 ILE A N 1
ATOM 1737 C CA . ILE A 1 215 ? -16.715 14.636 9.083 1.00 94.88 215 ILE A CA 1
ATOM 1738 C C . ILE A 1 215 ? -16.813 13.795 7.823 1.00 94.88 215 ILE A C 1
ATOM 1740 O O . ILE A 1 215 ? -17.922 13.476 7.389 1.00 94.88 215 ILE A O 1
ATOM 1744 N N . HIS A 1 216 ? -15.676 13.451 7.212 1.00 95.75 216 HIS A N 1
ATOM 1745 C CA . HIS A 1 216 ? -15.679 12.867 5.867 1.00 95.75 216 HIS A CA 1
ATOM 1746 C C . HIS A 1 216 ? -16.390 11.514 5.835 1.00 95.75 216 HIS A C 1
ATOM 1748 O O . HIS A 1 216 ? -17.261 11.303 4.991 1.00 95.75 216 HIS A O 1
ATOM 1754 N N . ALA A 1 217 ? -16.040 10.608 6.755 1.00 95.44 217 ALA A N 1
ATOM 1755 C CA . ALA A 1 217 ? -16.645 9.288 6.832 1.00 95.44 217 ALA A CA 1
ATOM 1756 C C . ALA A 1 217 ? -18.141 9.382 7.182 1.00 95.44 217 ALA A C 1
ATOM 1758 O O . ALA A 1 217 ? -18.925 8.880 6.384 1.00 95.44 217 ALA A O 1
ATOM 1759 N N . PRO A 1 218 ? -18.597 10.083 8.241 1.00 94.00 218 PRO A N 1
ATOM 1760 C CA . PRO A 1 218 ? -20.029 10.225 8.523 1.00 94.00 218 PRO A CA 1
ATOM 1761 C C . PRO A 1 218 ? -20.854 10.791 7.359 1.00 94.00 218 PRO A C 1
ATOM 1763 O O . PRO A 1 218 ? -21.935 10.276 7.078 1.00 94.00 218 PRO A O 1
ATOM 1766 N N . LYS A 1 219 ? -20.342 11.803 6.640 1.00 94.44 219 LYS A N 1
ATOM 1767 C CA . LYS A 1 219 ? -21.039 12.394 5.482 1.00 94.44 219 LYS A CA 1
ATOM 1768 C C . LYS A 1 219 ? -21.143 11.444 4.284 1.00 94.44 219 LYS A C 1
ATOM 1770 O O . LYS A 1 219 ? -22.068 11.579 3.487 1.00 94.44 219 LYS A O 1
ATOM 1775 N N . ARG A 1 220 ? -20.179 10.533 4.110 1.00 94.62 220 ARG A N 1
ATOM 1776 C CA . ARG A 1 220 ? -20.018 9.727 2.884 1.00 94.62 220 ARG A CA 1
ATOM 1777 C C . ARG A 1 220 ? -20.054 8.213 3.133 1.00 94.62 220 ARG A C 1
ATOM 1779 O O . ARG A 1 220 ? -19.746 7.441 2.232 1.00 94.62 220 ARG A O 1
ATOM 1786 N N . MET A 1 221 ? -20.422 7.776 4.335 1.00 90.06 221 MET A N 1
ATOM 1787 C CA . MET A 1 221 ? -20.488 6.365 4.711 1.00 90.06 221 MET A CA 1
ATOM 1788 C C . MET A 1 221 ? -21.659 5.662 4.026 1.00 90.06 221 MET A C 1
ATOM 1790 O O . MET A 1 221 ? -22.782 6.165 3.962 1.00 90.06 221 MET A O 1
ATOM 1794 N N . HIS A 1 222 ? -21.409 4.437 3.575 1.00 80.75 222 HIS A N 1
ATOM 1795 C CA . HIS A 1 222 ? -22.392 3.630 2.869 1.00 80.75 222 HIS A CA 1
ATOM 1796 C C . HIS A 1 222 ? -22.971 2.534 3.773 1.00 80.75 222 HIS A C 1
ATOM 1798 O O . HIS A 1 222 ? -22.661 1.361 3.616 1.00 80.75 222 HIS A O 1
ATOM 1804 N N . SER A 1 223 ? -23.831 2.899 4.732 1.00 72.31 223 SER A N 1
ATOM 1805 C CA . SER A 1 223 ? -24.740 1.952 5.401 1.00 72.31 223 SER A CA 1
ATOM 1806 C C . SER A 1 223 ? -25.822 2.685 6.199 1.00 72.31 223 SER A C 1
ATOM 1808 O O . SER A 1 223 ? -25.519 3.513 7.051 1.00 72.31 223 SER A O 1
ATOM 1810 N N . SER A 1 224 ? -27.092 2.337 5.967 1.00 56.28 224 SER A N 1
ATOM 1811 C CA . SER A 1 224 ? -28.236 2.803 6.768 1.00 56.28 224 SER A CA 1
ATOM 1812 C C . SER A 1 224 ? -28.350 2.101 8.129 1.00 56.28 224 SER A C 1
ATOM 1814 O O . SER A 1 224 ? -29.213 2.452 8.924 1.00 56.28 224 SER A O 1
ATOM 1816 N N . GLN A 1 225 ? -27.514 1.087 8.379 1.00 59.56 225 GLN A N 1
ATOM 1817 C CA . GLN A 1 225 ? -27.457 0.303 9.617 1.00 59.56 225 GLN A CA 1
ATOM 1818 C C . GLN A 1 225 ? -26.099 0.430 10.314 1.00 59.56 225 GLN A C 1
ATOM 1820 O O . GLN A 1 225 ? -25.763 -0.418 11.136 1.00 59.56 225 GLN A O 1
ATOM 1825 N N . ALA A 1 226 ? -25.300 1.447 9.978 1.00 60.53 226 ALA A N 1
ATOM 1826 C CA . ALA A 1 226 ? -24.042 1.696 10.665 1.00 60.53 226 ALA A CA 1
ATOM 1827 C C . ALA A 1 226 ? -24.325 2.055 12.129 1.00 60.53 226 ALA A C 1
ATOM 1829 O O . ALA A 1 226 ? -24.565 3.207 12.480 1.00 60.53 226 ALA A O 1
ATOM 1830 N N . SER A 1 227 ? -24.333 1.031 12.974 1.00 70.75 227 SER A N 1
ATOM 1831 C CA . SER A 1 227 ? -24.150 1.198 14.403 1.00 70.75 227 SER A CA 1
ATOM 1832 C C . SER A 1 227 ? -22.676 1.489 14.665 1.00 70.75 227 SER A C 1
ATOM 1834 O O . SER A 1 227 ? -21.808 1.132 13.862 1.00 70.75 227 SER A O 1
ATOM 1836 N N . THR A 1 228 ? -22.385 2.073 15.821 1.00 73.62 228 THR A N 1
ATOM 1837 C CA . THR A 1 228 ? -21.018 2.224 16.338 1.00 73.62 228 THR A CA 1
ATOM 1838 C C . THR A 1 228 ? -20.280 0.888 16.490 1.00 73.62 228 THR A C 1
ATOM 1840 O O . THR A 1 228 ? -19.074 0.883 16.681 1.00 73.62 228 THR A O 1
A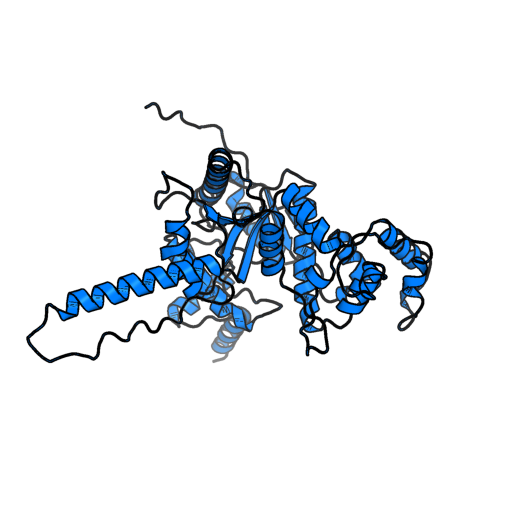TOM 1843 N N . GLU A 1 229 ? -20.978 -0.249 16.401 1.00 78.62 229 GLU A N 1
ATOM 1844 C CA . GLU A 1 229 ? -20.409 -1.587 16.596 1.00 78.62 229 GLU A CA 1
ATOM 1845 C C . GLU A 1 229 ? -20.081 -2.326 15.289 1.00 78.62 229 GLU A C 1
ATOM 1847 O O . GLU A 1 229 ? -19.401 -3.353 15.314 1.00 78.62 229 GLU A O 1
ATOM 1852 N N . THR A 1 230 ? -20.572 -1.843 14.145 1.00 87.56 230 THR A N 1
ATOM 1853 C CA . THR A 1 230 ? -20.444 -2.530 12.849 1.00 87.56 230 THR A CA 1
ATOM 1854 C C . THR A 1 230 ? -19.490 -1.791 11.924 1.00 87.56 230 THR A C 1
ATOM 1856 O O . THR A 1 230 ? -19.670 -0.599 11.662 1.00 87.56 230 THR A O 1
ATOM 1859 N N . SER A 1 231 ? -18.507 -2.506 11.368 1.00 91.69 231 SER A N 1
ATOM 1860 C CA . SER A 1 231 ? -17.615 -1.929 10.358 1.00 91.69 231 SER A CA 1
ATOM 1861 C C . SER A 1 231 ? -18.385 -1.627 9.070 1.00 91.69 231 SER A C 1
ATOM 1863 O O . SER A 1 231 ? -19.203 -2.424 8.616 1.00 91.69 231 SER A O 1
ATOM 1865 N N . SER A 1 232 ? -18.106 -0.473 8.472 1.00 95.19 232 SER A N 1
ATOM 1866 C CA . SER A 1 232 ? -18.685 -0.010 7.210 1.00 95.19 232 SER A CA 1
ATOM 1867 C C . SER A 1 232 ? -17.569 0.484 6.284 1.00 95.19 232 SER A C 1
ATOM 1869 O O . SER A 1 232 ? -16.389 0.440 6.645 1.00 95.19 232 SER A O 1
ATOM 1871 N N . ILE A 1 233 ? -17.933 0.967 5.097 1.00 97.00 233 ILE A N 1
ATOM 1872 C CA . ILE A 1 233 ? -17.002 1.566 4.138 1.00 97.00 233 ILE A CA 1
ATOM 1873 C C . ILE A 1 233 ? -17.396 2.994 3.751 1.00 97.00 233 ILE A C 1
ATOM 1875 O O . ILE A 1 233 ? -18.562 3.389 3.844 1.00 97.00 233 ILE A O 1
ATOM 1879 N N . PHE A 1 234 ? -16.404 3.761 3.309 1.00 97.50 234 PHE A N 1
ATOM 1880 C CA . PHE A 1 234 ? -16.565 5.108 2.766 1.00 97.50 234 PHE A CA 1
ATOM 1881 C C . PHE A 1 234 ? -15.501 5.385 1.685 1.00 97.50 234 PHE A C 1
ATOM 1883 O O . PHE A 1 234 ? -14.420 4.778 1.716 1.00 97.50 234 PHE A O 1
ATOM 1890 N N . PRO A 1 235 ? -15.764 6.301 0.734 1.00 97.75 235 PRO A N 1
ATOM 1891 C CA . PRO A 1 235 ? -14.855 6.558 -0.376 1.00 97.75 235 PRO A CA 1
ATOM 1892 C C . PRO A 1 235 ? -13.556 7.216 0.086 1.00 97.75 235 PRO A C 1
ATOM 1894 O O . PRO A 1 235 ? -13.523 7.979 1.059 1.00 97.75 235 PRO A O 1
ATOM 1897 N N . PHE A 1 236 ? -12.479 6.972 -0.661 1.00 97.81 236 PHE A N 1
ATOM 1898 C CA . PHE A 1 236 ? -11.174 7.571 -0.394 1.00 97.81 236 PHE A CA 1
ATOM 1899 C C . PHE A 1 236 ? -11.262 9.110 -0.312 1.00 97.81 236 PHE A C 1
ATOM 1901 O O . PHE A 1 236 ? -11.823 9.741 -1.211 1.00 97.81 236 PHE A O 1
ATOM 1908 N N . PRO A 1 237 ? -10.724 9.742 0.750 1.00 97.38 237 PRO A N 1
ATOM 1909 C CA . PRO A 1 237 ? -10.771 11.193 0.907 1.00 97.38 237 PRO A CA 1
ATOM 1910 C C . PRO A 1 237 ? -9.936 11.897 -0.169 1.00 97.38 237 PRO A C 1
ATOM 1912 O O . PRO A 1 237 ? -8.756 11.595 -0.366 1.00 97.38 237 PRO A O 1
ATOM 1915 N N . LEU A 1 238 ? -10.552 12.860 -0.851 1.00 96.12 238 LEU A N 1
ATOM 1916 C CA . LEU A 1 238 ? -9.940 13.660 -1.908 1.00 96.12 238 LEU A CA 1
ATOM 1917 C C . LEU A 1 238 ? -9.763 15.098 -1.433 1.00 96.12 238 LEU A C 1
ATOM 1919 O O . LEU A 1 238 ? -10.394 15.517 -0.463 1.00 96.12 238 LEU A O 1
ATOM 1923 N N . GLN A 1 239 ? -8.915 15.856 -2.126 1.00 94.69 239 GLN A N 1
ATOM 1924 C CA . GLN A 1 239 ? -8.709 17.265 -1.789 1.00 94.69 239 GLN A CA 1
ATOM 1925 C C . GLN A 1 239 ? -10.007 18.059 -1.971 1.00 94.69 239 GLN A C 1
ATOM 1927 O O . GLN A 1 239 ? -10.329 18.904 -1.150 1.00 94.69 239 GLN A O 1
ATOM 1932 N N . GLU A 1 240 ? -10.793 17.715 -2.986 1.00 95.44 240 GLU A N 1
ATOM 1933 C CA . GLU A 1 240 ? -12.080 18.337 -3.273 1.00 95.44 240 GLU A CA 1
ATOM 1934 C C . GLU A 1 240 ? -13.088 18.105 -2.134 1.00 95.44 240 GLU A C 1
ATOM 1936 O O . GLU A 1 240 ? -13.837 19.014 -1.792 1.00 95.44 240 GLU A O 1
ATOM 1941 N N . HIS A 1 241 ? -13.065 16.923 -1.499 1.00 96.38 241 HIS A N 1
ATOM 1942 C CA . HIS A 1 241 ? -13.895 16.635 -0.321 1.00 96.38 241 HIS A CA 1
ATOM 1943 C C . HIS A 1 241 ? -13.474 17.483 0.882 1.00 96.38 241 HIS A C 1
ATOM 1945 O O . HIS A 1 241 ? -14.319 17.964 1.629 1.00 96.38 241 HIS A O 1
ATOM 1951 N N . LEU A 1 242 ? -12.164 17.662 1.065 1.00 95.12 242 LEU A N 1
ATOM 1952 C CA . LEU A 1 242 ? -11.620 18.480 2.140 1.00 95.12 242 LEU A CA 1
ATOM 1953 C C . LEU A 1 242 ? -11.995 19.955 1.960 1.00 95.12 242 LEU A C 1
ATOM 1955 O O . LEU A 1 242 ? -12.433 20.597 2.911 1.00 95.12 242 LEU A O 1
ATOM 1959 N N . ASP A 1 243 ? -11.859 20.476 0.741 1.00 95.00 243 ASP A N 1
ATOM 1960 C CA . ASP A 1 243 ? -12.206 21.859 0.414 1.00 95.00 243 ASP A CA 1
ATOM 1961 C C . ASP A 1 243 ? -13.714 22.118 0.622 1.00 95.00 243 ASP A C 1
ATOM 1963 O O . ASP A 1 243 ? -14.093 23.147 1.187 1.00 95.00 243 ASP A O 1
ATOM 1967 N N . GLU A 1 244 ? -14.569 21.166 0.226 1.00 95.69 244 GLU A N 1
ATOM 1968 C CA . GLU A 1 244 ? -16.018 21.183 0.474 1.00 95.69 244 GLU A CA 1
ATOM 1969 C C . GLU A 1 244 ? -16.337 21.183 1.979 1.00 95.69 244 GLU A C 1
ATOM 1971 O O . GLU A 1 244 ? -17.058 22.054 2.472 1.00 95.69 244 GLU A O 1
ATOM 1976 N N . ASP A 1 245 ? -15.752 20.249 2.731 1.00 94.88 245 ASP A N 1
ATOM 1977 C CA . ASP A 1 245 ? -16.032 20.082 4.156 1.00 94.88 245 ASP A CA 1
ATOM 1978 C C . ASP A 1 245 ? -15.545 21.276 4.996 1.00 94.88 245 ASP A C 1
ATOM 1980 O O . ASP A 1 245 ? -16.227 21.687 5.938 1.00 94.88 245 ASP A O 1
ATOM 1984 N N . LEU A 1 246 ? -14.405 21.877 4.638 1.00 91.06 246 LEU A N 1
ATOM 1985 C CA . LEU A 1 246 ? -13.897 23.089 5.288 1.00 91.06 246 LEU A CA 1
ATOM 1986 C C . LEU A 1 246 ? -14.753 24.321 4.970 1.00 91.06 246 LEU A C 1
ATOM 1988 O O . LEU A 1 246 ? -14.922 25.192 5.828 1.00 91.06 246 LEU A O 1
ATOM 1992 N N . ALA A 1 247 ? -15.314 24.413 3.762 1.00 92.38 247 ALA A N 1
ATOM 1993 C CA . ALA A 1 247 ? -16.231 25.494 3.415 1.00 92.38 247 ALA A CA 1
ATOM 1994 C C . ALA A 1 247 ? -17.522 25.427 4.248 1.00 92.38 247 ALA A C 1
ATOM 1996 O O . ALA A 1 247 ? -18.001 26.463 4.715 1.00 92.38 247 ALA A O 1
ATOM 1997 N N . ASP A 1 248 ? -18.056 24.225 4.476 1.00 89.62 248 ASP A N 1
ATOM 1998 C CA . ASP A 1 248 ? -19.218 24.010 5.344 1.00 89.62 248 ASP A CA 1
ATOM 1999 C C . ASP A 1 248 ? -18.909 24.339 6.807 1.00 89.62 248 ASP A C 1
ATOM 2001 O O . ASP A 1 248 ? -19.696 25.021 7.469 1.00 89.62 248 ASP A O 1
ATOM 2005 N N . TRP A 1 249 ? -17.740 23.915 7.301 1.00 83.31 249 TRP A N 1
ATOM 2006 C CA . TRP A 1 249 ? -17.299 24.206 8.666 1.00 83.31 249 TRP A CA 1
ATOM 2007 C C . TRP A 1 249 ? -17.232 25.716 8.919 1.00 83.31 249 TRP A C 1
ATOM 2009 O O . TRP A 1 249 ? -17.775 26.215 9.907 1.00 83.31 249 TRP A O 1
ATOM 2019 N N . ASN A 1 250 ? -16.600 26.466 8.013 1.00 84.88 250 ASN A N 1
ATOM 2020 C CA . ASN A 1 250 ? -16.445 27.913 8.165 1.00 84.88 250 ASN A CA 1
ATOM 2021 C C . ASN A 1 250 ? -17.796 28.646 8.181 1.00 84.88 250 ASN A C 1
ATOM 2023 O O . ASN A 1 250 ? -17.961 29.591 8.951 1.00 84.88 250 ASN A O 1
ATOM 2027 N N . LYS A 1 251 ? -18.778 28.185 7.392 1.00 87.94 251 LYS A N 1
ATOM 2028 C CA . LYS A 1 251 ? -20.146 28.736 7.405 1.00 87.94 251 LYS A CA 1
ATOM 2029 C C . LYS A 1 251 ? -20.861 28.487 8.735 1.00 87.94 251 LYS A C 1
ATOM 2031 O O . LYS A 1 251 ? -21.577 29.359 9.219 1.00 87.94 251 LYS A O 1
ATOM 2036 N N . LEU A 1 252 ? -20.677 27.309 9.337 1.00 80.75 252 LEU A N 1
ATOM 2037 C CA . LEU A 1 252 ? -21.256 27.003 10.650 1.00 80.75 252 LEU A CA 1
ATOM 2038 C C . LEU A 1 252 ? -20.663 27.907 11.738 1.00 80.75 252 LEU A C 1
ATOM 2040 O O . LEU A 1 252 ? -21.405 28.453 12.554 1.00 80.75 252 LEU A O 1
ATOM 2044 N N . GLN A 1 253 ? -19.347 28.134 11.706 1.00 79.62 253 GLN A N 1
ATOM 2045 C CA . GLN A 1 253 ? -18.685 29.020 12.665 1.00 79.62 253 GLN A CA 1
ATOM 2046 C C . GLN A 1 253 ? -19.074 30.492 12.489 1.00 79.62 253 GLN A C 1
ATOM 2048 O O . GLN A 1 253 ? -19.295 31.173 13.490 1.00 79.62 253 GLN A O 1
ATOM 2053 N N . SER A 1 254 ? -19.207 30.995 11.256 1.00 80.88 254 SER A N 1
ATOM 2054 C CA . SER A 1 254 ? -19.639 32.381 11.028 1.00 80.88 254 SER A CA 1
ATOM 2055 C C . SER A 1 254 ? -21.064 32.630 11.530 1.00 80.88 254 SER A C 1
ATOM 2057 O O . SER A 1 254 ? -21.313 33.641 12.183 1.00 80.88 254 SER A O 1
ATOM 2059 N N . ASN A 1 255 ? -21.974 31.675 11.311 1.00 77.62 255 ASN A N 1
ATOM 2060 C CA . ASN A 1 255 ? -23.364 31.790 11.759 1.00 77.62 255 ASN A CA 1
ATOM 2061 C C . ASN A 1 255 ? -23.487 31.766 13.294 1.00 77.62 255 ASN A C 1
ATOM 2063 O O . ASN A 1 255 ? -24.329 32.462 13.861 1.00 77.62 255 ASN A O 1
ATOM 2067 N N . GLU A 1 256 ? -22.634 31.006 13.990 1.00 77.44 256 GLU A N 1
ATOM 2068 C CA . GLU A 1 256 ? -22.591 31.028 15.457 1.00 77.44 256 GLU A CA 1
ATOM 2069 C C . GLU A 1 256 ? -22.114 32.368 16.030 1.00 77.44 256 GLU A C 1
ATOM 2071 O O . GLU A 1 256 ? -22.567 32.767 17.106 1.00 77.44 256 GLU A O 1
ATOM 2076 N N . VAL A 1 257 ? -21.195 33.054 15.346 1.00 76.06 257 VAL A N 1
ATOM 2077 C CA . VAL A 1 257 ? -20.696 34.365 15.781 1.00 76.06 257 VAL A CA 1
ATOM 2078 C C . VAL A 1 257 ? -21.772 35.439 15.602 1.00 76.06 257 VAL A C 1
ATOM 2080 O O . VAL A 1 257 ? -21.981 36.222 16.527 1.00 76.06 257 VAL A O 1
ATOM 2083 N N . GLU A 1 258 ? -22.515 35.427 14.490 1.00 73.94 258 GLU A N 1
ATOM 2084 C CA . GLU A 1 258 ? -23.620 36.374 14.255 1.00 73.94 258 GLU A CA 1
ATOM 2085 C C . GLU A 1 258 ? -24.765 36.205 15.274 1.00 73.94 258 GLU A C 1
ATOM 2087 O O . GLU A 1 258 ? -25.243 37.183 15.853 1.00 73.94 258 GLU A O 1
ATOM 2092 N N . LEU A 1 259 ? -25.135 34.963 15.610 1.00 70.19 259 LEU A N 1
ATOM 2093 C CA . LEU A 1 259 ? -26.155 34.681 16.635 1.00 70.19 259 LEU A CA 1
ATOM 2094 C C . LEU A 1 259 ? -25.714 35.094 18.055 1.00 70.19 259 LEU A C 1
ATOM 2096 O O . LEU A 1 259 ? -26.543 35.434 18.907 1.00 70.19 259 LEU A O 1
ATOM 2100 N N . LYS A 1 260 ? -24.404 35.089 18.328 1.00 65.75 260 LYS A N 1
ATOM 2101 C CA . LYS A 1 260 ? -23.837 35.543 19.609 1.00 65.75 260 LYS A CA 1
ATOM 2102 C C . LYS A 1 260 ? -23.652 37.067 19.664 1.00 65.75 260 LYS A C 1
ATOM 2104 O O . LYS A 1 260 ? -23.685 37.619 20.765 1.00 65.75 260 LYS A O 1
AT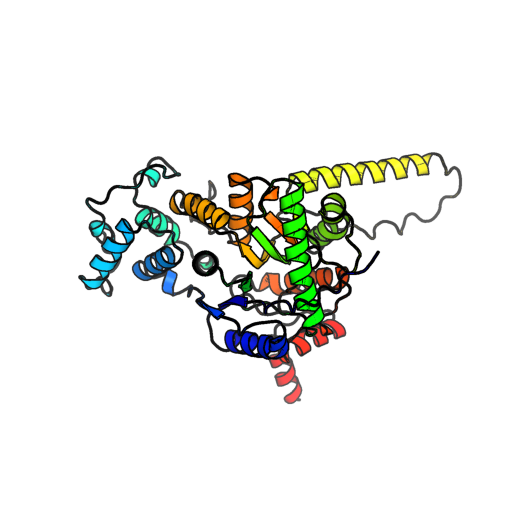OM 2109 N N . SER A 1 261 ? -23.516 37.759 18.527 1.00 59.88 261 SER A N 1
ATOM 2110 C CA . SER A 1 261 ? -23.396 39.227 18.498 1.00 59.88 261 SER A CA 1
ATOM 2111 C C . SER A 1 261 ? -24.703 39.968 18.799 1.00 59.88 261 SER A C 1
ATOM 2113 O O . SER A 1 261 ? -24.651 41.055 19.370 1.00 59.88 261 SER A O 1
ATOM 2115 N N . ASP A 1 262 ? -25.864 39.362 18.537 1.00 59.91 262 ASP A N 1
ATOM 2116 C CA . ASP A 1 262 ? -27.163 39.985 18.844 1.00 59.91 262 ASP A CA 1
ATOM 2117 C C . ASP A 1 262 ? -27.624 39.781 20.299 1.00 59.91 262 ASP A C 1
ATOM 2119 O O . ASP A 1 262 ? -28.612 40.374 20.735 1.00 59.91 262 ASP A O 1
ATOM 2123 N N . SER A 1 263 ? -26.904 38.979 21.093 1.00 57.50 263 SER A N 1
ATOM 2124 C CA . SER A 1 263 ? -27.357 38.537 22.420 1.00 57.50 263 SER A CA 1
ATOM 2125 C C . SER A 1 263 ? -26.538 39.044 23.617 1.00 57.50 263 SER A C 1
ATOM 2127 O O . SER A 1 263 ? -26.885 38.721 24.754 1.00 57.50 263 SER A O 1
ATOM 2129 N N . LYS A 1 264 ? -25.503 39.885 23.439 1.00 51.97 264 LYS A N 1
ATOM 2130 C CA . LYS A 1 264 ? -24.705 40.408 24.572 1.00 51.97 264 LYS A CA 1
ATOM 2131 C C . LYS A 1 264 ? -24.400 41.908 24.519 1.00 51.97 264 LYS A C 1
ATOM 2133 O O . LYS A 1 264 ? -23.323 42.349 24.137 1.00 51.97 264 LYS A O 1
ATOM 2138 N N . LYS A 1 265 ? -25.334 42.679 25.083 1.00 54.03 265 LYS A N 1
ATOM 2139 C CA . LYS A 1 265 ? -25.100 43.980 25.734 1.00 54.03 265 LYS A CA 1
ATOM 2140 C C . LYS A 1 265 ? -25.042 43.781 27.263 1.00 54.03 265 LYS A C 1
ATOM 2142 O O . LYS A 1 265 ? -25.954 44.198 27.956 1.00 54.03 265 LYS A O 1
ATOM 2147 N N . SER A 1 266 ? -24.013 43.126 27.807 1.00 53.88 266 SER A N 1
ATOM 2148 C CA . SER A 1 266 ? -23.546 43.367 29.191 1.00 53.88 266 SER A CA 1
ATOM 2149 C C . SER A 1 266 ? -22.327 42.514 29.548 1.00 53.88 266 SER A C 1
ATOM 2151 O O . SER A 1 266 ? -22.258 41.346 29.174 1.00 53.88 266 SER A O 1
ATOM 2153 N N . SER A 1 267 ? -21.457 43.121 30.358 1.00 51.50 267 SER A N 1
ATOM 2154 C CA . SER A 1 267 ? -20.311 42.581 31.108 1.00 51.50 267 SER A CA 1
ATOM 2155 C C . SER A 1 267 ? -19.096 42.110 30.300 1.00 51.50 267 SER A C 1
ATOM 2157 O O . SER A 1 267 ? -18.994 40.954 29.897 1.00 51.50 267 SER A O 1
ATOM 2159 N N . ASN A 1 268 ? -18.154 43.051 30.163 1.00 52.59 268 ASN A N 1
ATOM 2160 C CA . ASN A 1 268 ? -16.713 42.822 30.070 1.00 52.59 268 ASN A CA 1
ATOM 2161 C C . ASN A 1 268 ? -16.260 41.912 31.214 1.00 52.59 268 ASN A C 1
ATOM 2163 O O . ASN A 1 268 ? -16.422 42.310 32.362 1.00 52.59 268 ASN A O 1
ATOM 2167 N N . GLU A 1 269 ? -15.696 40.749 30.897 1.00 56.12 269 GLU A N 1
ATOM 2168 C CA . GLU A 1 269 ? -14.535 40.134 31.564 1.00 56.12 269 GLU A CA 1
ATOM 2169 C C . GLU A 1 269 ? -14.363 38.690 31.057 1.00 56.12 269 GLU A C 1
ATOM 2171 O O . GLU A 1 269 ? -15.329 37.935 30.973 1.00 56.12 269 GLU A O 1
ATOM 2176 N N . SER A 1 270 ? -13.110 38.313 30.766 1.00 47.91 270 SER A N 1
ATOM 2177 C CA . SER A 1 270 ? -12.590 36.988 30.352 1.00 47.91 270 SER A CA 1
ATOM 2178 C C . SER A 1 270 ? -12.475 36.671 28.842 1.00 47.91 270 SER A C 1
ATOM 2180 O O . SER A 1 270 ? -13.126 35.775 28.312 1.00 47.91 270 SER A O 1
ATOM 2182 N N . GLU A 1 271 ? -11.530 37.332 28.160 1.00 53.22 271 GLU A N 1
ATOM 2183 C CA . GLU A 1 271 ? -11.086 37.000 26.786 1.00 53.22 271 GLU A CA 1
ATOM 2184 C C . GLU A 1 271 ? -10.006 35.888 26.696 1.00 53.22 271 GLU A C 1
ATOM 2186 O O . GLU A 1 271 ? -9.595 35.512 25.603 1.00 53.22 271 GLU A O 1
ATOM 2191 N N . GLU A 1 272 ? -9.545 35.287 27.799 1.00 49.66 272 GLU A N 1
ATOM 2192 C CA . GLU A 1 272 ? -8.287 34.505 27.779 1.00 49.66 272 GLU A CA 1
ATOM 2193 C C . GLU A 1 272 ? -8.384 32.973 27.598 1.00 49.66 272 GLU A C 1
ATOM 2195 O O . GLU A 1 272 ? -7.357 32.297 27.638 1.00 49.66 272 GLU A O 1
ATOM 2200 N N . LYS A 1 273 ? -9.559 32.364 27.366 1.00 47.69 273 LYS A N 1
ATOM 2201 C CA . LYS A 1 273 ? -9.669 30.879 27.333 1.00 47.69 273 LYS A CA 1
ATOM 2202 C C . LYS A 1 273 ? -10.026 30.208 26.004 1.00 47.69 273 LYS A C 1
ATOM 2204 O O . LYS A 1 273 ? -9.974 28.982 25.946 1.00 47.69 273 LYS A O 1
ATOM 2209 N N . ASN A 1 274 ? -10.296 30.944 24.925 1.00 46.09 274 ASN A N 1
ATOM 2210 C CA . ASN A 1 274 ? -10.768 30.326 23.672 1.00 46.09 274 ASN A CA 1
ATOM 2211 C C . ASN A 1 274 ? -9.692 29.972 22.629 1.00 46.09 274 ASN A C 1
ATOM 2213 O O . ASN A 1 274 ? -10.035 29.459 21.571 1.00 46.09 274 ASN A O 1
ATOM 2217 N N . ASN A 1 275 ? -8.399 30.152 22.917 1.00 44.75 275 ASN A N 1
ATOM 2218 C CA . ASN A 1 275 ? -7.330 29.898 21.934 1.00 44.75 275 ASN A CA 1
ATOM 2219 C C . ASN A 1 275 ? -6.695 28.493 22.003 1.00 44.75 275 ASN A C 1
ATOM 2221 O O . ASN A 1 275 ? -5.627 28.264 21.439 1.00 44.75 275 ASN A O 1
ATOM 2225 N N . LYS A 1 276 ? -7.326 27.529 22.690 1.00 44.25 276 LYS A N 1
ATOM 2226 C CA . LYS A 1 276 ? -6.755 26.180 22.888 1.00 44.25 276 LYS A CA 1
ATOM 2227 C C . LYS A 1 276 ? -6.853 25.239 21.680 1.00 44.25 276 LYS A C 1
ATOM 2229 O O . LYS A 1 276 ? -6.308 24.145 21.743 1.00 44.25 276 LYS A O 1
ATOM 2234 N N . TYR A 1 277 ? -7.474 25.675 20.586 1.00 43.44 277 TYR A N 1
ATOM 2235 C CA . TYR A 1 277 ? -7.665 24.880 19.374 1.00 43.44 277 TYR A CA 1
ATOM 2236 C C . TYR A 1 277 ? -7.022 25.542 18.147 1.00 43.44 277 TYR A C 1
ATOM 2238 O O . TYR A 1 277 ? -7.640 25.647 17.093 1.00 43.44 277 TYR A O 1
ATOM 2246 N N . GLN A 1 278 ? -5.754 25.961 18.235 1.00 46.12 278 GLN A N 1
ATOM 2247 C CA . GLN A 1 278 ? -4.926 26.085 17.025 1.00 46.12 278 GLN A CA 1
ATOM 2248 C C . GLN A 1 278 ? -4.519 24.680 16.545 1.00 46.12 278 GLN A C 1
ATOM 2250 O O . GLN A 1 278 ? -3.338 24.343 16.468 1.00 46.12 278 GLN A O 1
ATOM 2255 N N . HIS A 1 279 ? -5.500 23.823 16.250 1.00 56.50 279 HIS A N 1
ATOM 2256 C CA . HIS A 1 279 ? -5.233 22.616 15.480 1.00 56.50 279 HIS A CA 1
ATOM 2257 C C . HIS A 1 279 ? -4.843 23.062 14.075 1.00 56.50 279 HIS A C 1
ATOM 2259 O O . HIS A 1 279 ? -5.548 23.843 13.434 1.00 56.50 279 HIS A O 1
ATOM 2265 N N . SER A 1 280 ? -3.680 22.614 13.603 1.00 75.81 280 SER A N 1
ATOM 2266 C CA . SER A 1 280 ? -3.294 22.820 12.211 1.00 75.81 280 SER A CA 1
ATOM 2267 C C . SER A 1 280 ? -4.386 22.225 11.327 1.00 75.81 280 SER A C 1
ATOM 2269 O O . SER A 1 280 ? -4.719 21.052 11.497 1.00 75.81 280 SER A O 1
ATOM 2271 N N . LEU A 1 281 ? -4.938 23.024 10.414 1.00 85.00 281 LEU A N 1
ATOM 2272 C CA . LEU A 1 281 ? -5.999 22.577 9.515 1.00 85.00 281 LEU A CA 1
ATOM 2273 C C . LEU A 1 281 ? -5.589 21.275 8.793 1.00 85.00 281 LEU A C 1
ATOM 2275 O O . LEU A 1 281 ? -4.415 21.141 8.418 1.00 85.00 281 LEU A O 1
ATOM 2279 N N . PRO A 1 282 ? -6.518 20.318 8.599 1.00 91.56 282 PRO A N 1
ATOM 2280 C CA . PRO A 1 282 ? -6.279 19.155 7.746 1.00 91.56 282 PRO A CA 1
ATOM 2281 C C . PRO A 1 282 ? -5.768 19.581 6.359 1.00 91.56 282 PRO A C 1
ATOM 2283 O O . PRO A 1 282 ? -6.107 20.649 5.848 1.00 91.56 282 PRO A O 1
ATOM 2286 N N . GLY A 1 283 ? -4.923 18.754 5.743 1.00 90.88 283 GLY A N 1
ATOM 2287 C CA . GLY A 1 283 ? -4.323 19.066 4.448 1.00 90.88 283 GLY A CA 1
ATOM 2288 C C . GLY A 1 283 ? -3.289 18.058 3.950 1.00 90.88 283 GLY A C 1
ATOM 2289 O O . GLY A 1 283 ? -2.987 17.035 4.572 1.00 90.88 283 GLY A O 1
ATOM 2290 N N . GLY A 1 284 ? -2.705 18.359 2.790 1.00 90.25 284 GLY A N 1
ATOM 2291 C CA . GLY A 1 284 ? -1.678 17.520 2.177 1.00 90.25 284 GLY A CA 1
ATOM 2292 C C . GLY A 1 284 ? -2.254 16.246 1.556 1.00 90.25 284 GLY A C 1
ATOM 2293 O O . GLY A 1 284 ? -3.093 16.319 0.670 1.00 90.25 284 GLY A O 1
ATOM 2294 N N . ASN A 1 285 ? -1.743 15.070 1.943 1.00 89.88 285 ASN A N 1
ATOM 2295 C CA . ASN A 1 285 ? -2.368 13.799 1.552 1.00 89.88 285 ASN A CA 1
ATOM 2296 C C . ASN A 1 285 ? -3.151 13.292 2.768 1.00 89.88 285 ASN A C 1
ATOM 2298 O O . ASN A 1 285 ? -2.495 12.958 3.758 1.00 89.88 285 ASN A O 1
ATOM 2302 N N . PRO A 1 286 ? -4.494 13.225 2.708 1.00 93.06 286 PRO A N 1
ATOM 2303 C CA . PRO A 1 286 ? -5.306 12.779 3.837 1.00 93.06 286 PRO A CA 1
ATOM 2304 C C . PRO A 1 286 ? -4.877 11.416 4.376 1.00 93.06 286 PRO A C 1
ATOM 2306 O O . PRO A 1 286 ? -4.707 11.239 5.579 1.00 93.06 286 PRO A O 1
ATOM 2309 N N . ILE A 1 287 ? -4.611 10.491 3.451 1.00 94.62 287 ILE A N 1
ATOM 2310 C CA . ILE A 1 287 ? -4.056 9.167 3.711 1.00 94.62 287 ILE A CA 1
ATOM 2311 C C . ILE A 1 287 ? -2.628 9.130 3.176 1.00 94.62 287 ILE A C 1
ATOM 2313 O O . ILE A 1 287 ? -2.367 9.480 2.022 1.00 94.62 287 ILE A O 1
ATOM 2317 N N . TRP A 1 288 ? -1.692 8.702 4.015 1.00 89.75 288 TRP A N 1
ATOM 2318 C CA . TRP A 1 288 ? -0.258 8.664 3.705 1.00 89.75 288 TRP A CA 1
ATOM 2319 C C . TRP A 1 288 ? 0.372 7.287 3.914 1.00 89.75 288 TRP A C 1
ATOM 2321 O O . TRP A 1 288 ? 1.527 7.114 3.528 1.00 89.75 288 TRP A O 1
ATOM 2331 N N . GLY A 1 289 ? -0.374 6.321 4.458 1.00 90.81 289 GLY A N 1
ATOM 2332 C CA . GLY A 1 289 ? 0.053 4.929 4.568 1.00 90.81 289 GLY A CA 1
ATOM 2333 C C . GLY A 1 289 ? -1.109 3.959 4.382 1.00 90.81 289 GLY A C 1
ATOM 2334 O O . GLY A 1 289 ? -2.237 4.241 4.789 1.00 90.81 289 GLY A O 1
ATOM 2335 N N . MET A 1 290 ? -0.812 2.816 3.776 1.00 95.06 290 MET A N 1
ATOM 2336 C CA . MET A 1 29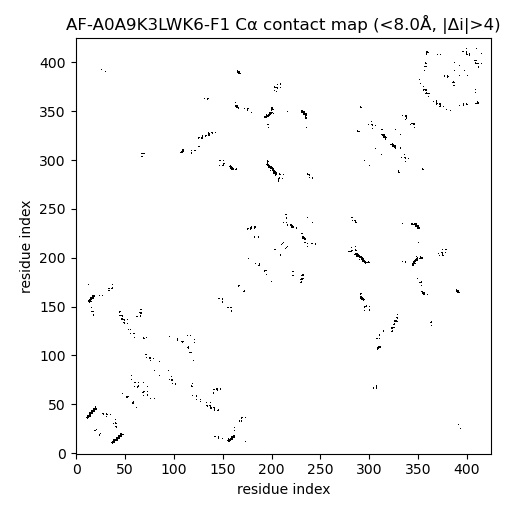0 ? -1.702 1.671 3.617 1.00 95.06 290 MET A CA 1
ATOM 2337 C C . MET A 1 290 ? -0.870 0.425 3.908 1.00 95.06 290 MET A C 1
ATOM 2339 O O . MET A 1 290 ? 0.177 0.238 3.309 1.00 95.06 290 MET A O 1
ATOM 2343 N N . TYR A 1 291 ? -1.333 -0.419 4.821 1.00 96.00 291 TYR A N 1
ATOM 2344 C CA . TYR A 1 291 ? -0.579 -1.597 5.267 1.00 96.00 291 TYR A CA 1
ATOM 2345 C C . TYR A 1 291 ? -1.432 -2.872 5.307 1.00 96.00 291 TYR A C 1
ATOM 2347 O O . TYR A 1 291 ? -0.896 -3.960 5.502 1.00 96.00 291 TYR A O 1
ATOM 2355 N N . ALA A 1 292 ? -2.745 -2.760 5.075 1.00 98.38 292 ALA A N 1
ATOM 2356 C CA . ALA A 1 292 ? -3.637 -3.892 4.849 1.00 98.38 292 ALA A CA 1
ATOM 2357 C C . ALA A 1 292 ? -4.725 -3.527 3.832 1.00 98.38 292 ALA A C 1
ATOM 2359 O O . ALA A 1 292 ? -5.457 -2.551 4.026 1.00 98.38 292 ALA A O 1
ATOM 2360 N N . TYR A 1 293 ? -4.837 -4.281 2.739 1.00 98.75 293 TYR A N 1
ATOM 2361 C CA . TYR A 1 293 ? -5.745 -3.935 1.644 1.00 98.75 293 TYR A CA 1
ATOM 2362 C C . TYR A 1 293 ? -6.081 -5.117 0.730 1.00 98.75 293 TYR A C 1
ATOM 2364 O O . TYR A 1 293 ? -5.353 -6.102 0.654 1.00 98.75 293 TYR A O 1
ATOM 2372 N N . TRP A 1 294 ? -7.165 -4.981 -0.026 1.00 98.62 294 TRP A N 1
ATOM 2373 C CA . TRP A 1 294 ? -7.569 -5.882 -1.102 1.00 98.62 294 TRP A CA 1
ATOM 2374 C C . TRP A 1 294 ? -7.657 -5.119 -2.427 1.00 98.62 294 TRP A C 1
ATOM 2376 O O . TRP A 1 294 ? -8.039 -3.949 -2.436 1.00 98.62 294 TRP A O 1
ATOM 2386 N N . ILE A 1 295 ? -7.342 -5.772 -3.549 1.00 98.56 295 ILE A N 1
ATOM 2387 C CA . ILE A 1 295 ? -7.514 -5.215 -4.897 1.00 98.56 295 ILE A CA 1
ATOM 2388 C C . ILE A 1 295 ? -8.248 -6.217 -5.796 1.00 98.56 295 ILE A C 1
ATOM 2390 O O . ILE A 1 295 ? -7.948 -7.408 -5.794 1.00 98.56 295 ILE A O 1
ATOM 2394 N N . SER A 1 296 ? -9.198 -5.733 -6.592 1.00 98.50 296 SER A N 1
ATOM 2395 C CA . SER A 1 296 ? -9.880 -6.545 -7.609 1.00 98.50 296 SER A CA 1
ATOM 2396 C C . SER A 1 296 ? -8.956 -6.892 -8.784 1.00 98.50 296 SER A C 1
ATOM 2398 O O . SER A 1 296 ? -8.078 -6.100 -9.140 1.00 98.50 296 SER A O 1
ATOM 2400 N N . SER A 1 297 ? -9.210 -8.013 -9.467 1.00 98.25 297 SER A N 1
ATOM 2401 C CA . SER A 1 297 ? -8.486 -8.378 -10.696 1.00 98.25 297 SER A CA 1
ATOM 2402 C C . SER A 1 297 ? -8.619 -7.315 -11.794 1.00 98.25 297 SER A C 1
ATOM 2404 O O . SER A 1 297 ? -7.621 -6.965 -12.423 1.00 98.25 297 SER A O 1
ATOM 2406 N N . ASP A 1 298 ? -9.810 -6.732 -11.973 1.00 98.50 298 ASP A N 1
ATOM 2407 C CA . ASP A 1 298 ? -10.036 -5.645 -12.939 1.00 98.50 298 ASP A CA 1
ATOM 2408 C C . ASP A 1 298 ? -9.233 -4.386 -12.581 1.00 98.50 298 ASP A C 1
ATOM 2410 O O . ASP A 1 298 ? -8.577 -3.794 -13.441 1.00 98.50 298 ASP A O 1
ATOM 2414 N N . GLY A 1 299 ? -9.237 -4.000 -11.301 1.00 98.44 299 GLY A N 1
ATOM 2415 C CA . GLY A 1 299 ? -8.472 -2.861 -10.795 1.00 98.44 299 GLY A CA 1
ATOM 2416 C C . GLY A 1 299 ? -6.973 -3.046 -11.008 1.00 98.44 299 GLY A C 1
ATOM 2417 O O . GLY A 1 299 ? -6.307 -2.165 -11.555 1.00 98.44 299 GLY A O 1
ATOM 2418 N N . TYR A 1 300 ? -6.445 -4.223 -10.662 1.00 98.56 300 TYR A N 1
ATOM 2419 C CA . TYR A 1 300 ? -5.049 -4.566 -10.917 1.00 98.56 300 TYR A CA 1
ATOM 2420 C C . TYR A 1 300 ? -4.716 -4.537 -12.415 1.00 98.56 300 TYR A C 1
ATOM 2422 O O . TYR A 1 300 ? -3.722 -3.927 -12.810 1.00 98.56 300 TYR A O 1
ATOM 2430 N N . ALA A 1 301 ? -5.566 -5.103 -13.275 1.00 98.50 301 ALA A N 1
ATOM 2431 C CA . ALA A 1 301 ? -5.350 -5.091 -14.720 1.00 98.50 301 ALA A CA 1
ATOM 2432 C C . ALA A 1 301 ? -5.299 -3.662 -15.297 1.00 98.50 301 ALA A C 1
ATOM 2434 O O . ALA A 1 301 ? -4.411 -3.354 -16.101 1.00 98.50 301 ALA A O 1
ATOM 2435 N N . GLN A 1 302 ? -6.199 -2.764 -14.874 1.00 98.19 302 GLN A N 1
ATOM 2436 C CA . GLN A 1 302 ? -6.176 -1.357 -15.303 1.00 98.19 302 GLN A CA 1
ATOM 2437 C C . GLN A 1 302 ? -4.949 -0.613 -14.772 1.00 98.19 302 GLN A C 1
ATOM 2439 O O . GLN A 1 302 ? -4.303 0.127 -15.523 1.00 98.19 302 GLN A O 1
ATOM 2444 N N . LEU A 1 303 ? -4.585 -0.845 -13.508 1.00 98.19 303 LEU A N 1
ATOM 2445 C CA . LEU A 1 303 ? -3.368 -0.303 -12.914 1.00 98.19 303 LEU A CA 1
ATOM 2446 C C . LEU A 1 303 ? -2.142 -0.716 -13.736 1.00 98.19 303 LEU A C 1
ATOM 2448 O O . LEU A 1 303 ? -1.393 0.150 -14.194 1.00 98.19 303 LEU A O 1
ATOM 2452 N N . MET A 1 304 ? -1.967 -2.013 -13.995 1.00 98.12 304 MET A N 1
ATOM 2453 C CA . MET A 1 304 ? -0.827 -2.531 -14.754 1.00 98.12 304 MET A CA 1
ATOM 2454 C C . MET A 1 304 ? -0.813 -2.013 -16.190 1.00 98.12 304 MET A C 1
ATOM 2456 O O . MET A 1 304 ? 0.234 -1.595 -16.683 1.00 98.12 304 MET A O 1
ATOM 2460 N N . LYS A 1 305 ? -1.974 -1.910 -16.848 1.00 95.94 305 LYS A N 1
ATOM 2461 C CA . LYS A 1 305 ? -2.081 -1.279 -18.172 1.00 95.94 305 LYS A CA 1
ATOM 2462 C C . LYS A 1 305 ? -1.535 0.153 -18.176 1.00 95.94 305 LYS A C 1
ATOM 2464 O O . LYS A 1 305 ? -0.928 0.557 -19.168 1.00 95.94 305 LYS A O 1
ATOM 2469 N N . CYS A 1 306 ? -1.726 0.914 -17.098 1.00 96.19 306 CYS A N 1
ATOM 2470 C CA . CYS A 1 306 ? -1.165 2.255 -16.954 1.00 96.19 306 CYS A CA 1
ATOM 2471 C C . CYS A 1 306 ? 0.346 2.212 -16.660 1.00 96.19 306 CYS A C 1
ATOM 2473 O O . CYS A 1 306 ? 1.132 2.813 -17.397 1.00 96.19 306 CYS A O 1
ATOM 2475 N N . LEU A 1 307 ? 0.776 1.446 -15.649 1.00 97.00 307 LEU A N 1
ATOM 2476 C CA . LEU A 1 307 ? 2.179 1.394 -15.212 1.00 97.00 307 LEU A CA 1
ATOM 2477 C C . LEU A 1 307 ? 3.129 0.834 -16.286 1.00 97.00 307 LEU A C 1
ATOM 2479 O O . LEU A 1 307 ? 4.227 1.367 -16.475 1.00 97.00 307 LEU A O 1
ATOM 2483 N N . CYS A 1 308 ? 2.700 -0.173 -17.052 1.00 96.50 308 CYS A N 1
ATOM 2484 C CA . CYS A 1 308 ? 3.486 -0.755 -18.149 1.00 96.50 308 CYS A CA 1
ATOM 2485 C C . CYS A 1 308 ? 3.583 0.166 -19.376 1.00 96.50 308 CYS A C 1
ATOM 2487 O O . CYS A 1 308 ? 4.380 -0.082 -20.281 1.00 96.50 308 CYS A O 1
ATOM 2489 N N . ARG A 1 309 ? 2.782 1.239 -19.439 1.00 95.69 309 ARG A N 1
ATOM 2490 C CA . ARG A 1 309 ? 2.793 2.228 -20.534 1.00 95.69 309 ARG A CA 1
ATOM 2491 C C . ARG A 1 309 ? 3.464 3.541 -20.157 1.00 95.69 309 ARG A C 1
ATOM 2493 O O . ARG A 1 309 ? 3.803 4.308 -21.053 1.00 95.69 309 ARG A O 1
ATOM 2500 N N . ASP A 1 310 ? 3.686 3.788 -18.871 1.00 95.81 310 ASP A N 1
ATOM 2501 C CA . ASP A 1 310 ? 4.195 5.062 -18.375 1.00 95.81 310 ASP A CA 1
ATOM 2502 C C . ASP A 1 310 ? 5.189 4.851 -17.225 1.00 95.81 310 ASP A C 1
ATOM 2504 O O . ASP A 1 310 ? 4.802 4.669 -16.071 1.00 95.81 310 ASP A O 1
ATOM 2508 N N . VAL A 1 311 ? 6.495 4.937 -17.512 1.00 96.31 311 VAL A N 1
ATOM 2509 C CA . VAL A 1 311 ? 7.509 4.931 -16.436 1.00 96.31 311 VAL A CA 1
ATOM 2510 C C . VAL A 1 311 ? 7.311 6.142 -15.517 1.00 96.31 311 VAL A C 1
ATOM 2512 O O . VAL A 1 311 ? 7.572 6.053 -14.319 1.00 96.31 311 VAL A O 1
ATOM 2515 N N . GLY A 1 312 ? 6.794 7.252 -16.056 1.00 95.06 312 GLY A N 1
ATOM 2516 C CA . GLY A 1 312 ? 6.414 8.471 -15.343 1.00 95.06 312 GLY A CA 1
ATOM 2517 C C . GLY A 1 312 ? 5.361 8.259 -14.255 1.00 95.06 312 GLY A C 1
ATOM 2518 O O . GLY A 1 312 ? 5.302 9.027 -13.283 1.00 95.06 312 GLY A O 1
ATOM 2519 N N . ALA A 1 313 ? 4.549 7.203 -14.367 1.00 94.75 313 ALA A N 1
ATOM 2520 C CA . ALA A 1 313 ? 3.572 6.836 -13.352 1.00 94.75 313 ALA A CA 1
ATOM 2521 C C . ALA A 1 313 ? 4.259 6.397 -12.049 1.00 94.75 313 ALA A C 1
ATOM 2523 O O . ALA A 1 313 ? 3.794 6.797 -10.980 1.00 94.75 313 ALA A O 1
ATOM 2524 N N . VAL A 1 314 ? 5.407 5.712 -12.142 1.00 96.00 314 VAL A N 1
ATOM 2525 C CA . VAL A 1 314 ? 6.209 5.212 -11.006 1.00 96.00 314 VAL A CA 1
ATOM 2526 C C . VAL A 1 314 ? 7.345 6.173 -10.633 1.00 96.00 314 VAL A C 1
ATOM 2528 O O . VAL A 1 314 ? 7.534 6.516 -9.462 1.00 96.00 314 VAL A O 1
ATOM 2531 N N . LEU A 1 315 ? 8.101 6.635 -11.630 1.00 95.81 315 LEU A N 1
ATOM 2532 C CA . LEU A 1 315 ? 9.285 7.478 -11.481 1.00 95.81 315 LEU A CA 1
ATOM 2533 C C . LEU A 1 315 ? 9.015 8.865 -12.047 1.00 95.81 315 LEU A C 1
ATOM 2535 O O . LEU A 1 315 ? 8.810 9.028 -13.244 1.00 95.81 315 LEU A O 1
ATOM 2539 N N . TRP A 1 316 ? 9.094 9.897 -11.218 1.00 92.69 316 TRP A N 1
ATOM 2540 C CA . TRP A 1 316 ? 8.846 11.270 -11.650 1.00 92.69 316 TRP A CA 1
ATOM 2541 C C . TRP A 1 316 ? 10.074 12.147 -11.462 1.00 92.69 316 TRP A C 1
ATOM 2543 O O . TRP A 1 316 ? 10.928 11.886 -10.619 1.00 92.69 316 TRP A O 1
ATOM 2553 N N . LYS A 1 317 ? 10.167 13.214 -12.250 1.00 91.00 317 LYS A N 1
ATOM 2554 C CA . LYS A 1 317 ? 11.233 14.206 -12.143 1.00 91.00 317 LYS A CA 1
ATOM 2555 C C . LYS A 1 317 ? 10.596 15.585 -12.133 1.00 91.00 317 LYS A C 1
ATOM 2557 O O . LYS A 1 317 ? 9.960 15.980 -13.106 1.00 91.00 317 LYS A O 1
ATOM 2562 N N . GLY A 1 318 ? 10.743 16.311 -11.027 1.00 88.00 318 GLY A N 1
ATOM 2563 C CA . GLY A 1 318 ? 10.318 17.710 -10.968 1.00 88.00 318 GLY A CA 1
ATOM 2564 C C . GLY A 1 318 ? 11.078 18.556 -11.996 1.00 88.00 318 GLY A C 1
ATOM 2565 O O . GLY A 1 318 ? 12.220 18.238 -12.326 1.00 88.00 318 GLY A O 1
ATOM 2566 N N . LYS A 1 319 ? 10.482 19.661 -12.471 1.00 88.31 319 LYS A N 1
ATOM 2567 C CA . LYS A 1 319 ? 11.052 20.513 -13.542 1.00 88.31 319 LYS A CA 1
ATOM 2568 C C . LYS A 1 319 ? 12.517 20.920 -13.310 1.00 88.31 319 LYS A C 1
ATOM 2570 O O . LYS A 1 319 ? 13.278 21.026 -14.261 1.00 88.31 319 LYS A O 1
ATOM 2575 N N . ARG A 1 320 ? 12.913 21.134 -12.049 1.00 89.38 320 ARG A N 1
ATOM 2576 C CA . ARG A 1 320 ? 14.274 21.542 -11.645 1.00 89.38 320 ARG A CA 1
ATOM 2577 C C . ARG A 1 320 ? 15.080 20.428 -10.964 1.00 89.38 320 ARG A C 1
ATOM 2579 O O . ARG A 1 320 ? 16.202 20.662 -10.524 1.00 89.38 320 ARG A O 1
ATOM 2586 N N . ALA A 1 321 ? 14.521 19.226 -10.837 1.00 87.19 321 ALA A N 1
ATOM 2587 C CA . ALA A 1 321 ? 15.205 18.121 -10.179 1.00 87.19 321 ALA A CA 1
ATOM 2588 C C . ALA A 1 321 ? 16.319 17.580 -11.083 1.00 87.19 321 ALA A C 1
ATOM 2590 O O . ALA A 1 321 ? 16.132 17.423 -12.288 1.00 87.19 321 ALA A O 1
ATOM 2591 N N . ARG A 1 322 ? 17.485 17.260 -10.512 1.00 86.94 322 ARG A N 1
ATOM 2592 C CA . ARG A 1 322 ? 18.589 16.641 -11.269 1.00 86.94 322 ARG A CA 1
ATOM 2593 C C . ARG A 1 322 ? 18.353 15.148 -11.508 1.00 86.94 322 ARG A C 1
ATOM 2595 O O . ARG A 1 322 ? 18.681 14.642 -12.578 1.00 86.94 322 ARG A O 1
ATOM 2602 N N . ALA A 1 323 ? 17.720 14.473 -10.551 1.00 90.94 323 ALA A N 1
ATOM 2603 C CA . ALA A 1 323 ? 17.422 13.045 -10.581 1.00 90.94 323 ALA A CA 1
ATOM 2604 C C . ALA A 1 323 ? 15.910 12.777 -10.545 1.00 90.94 323 ALA A C 1
ATOM 2606 O O . ALA A 1 323 ? 15.124 13.648 -10.171 1.00 90.94 323 ALA A O 1
ATOM 2607 N N . TYR A 1 324 ? 15.526 11.565 -10.945 1.00 94.94 324 TYR A N 1
ATOM 2608 C CA . TYR A 1 324 ? 14.176 11.052 -10.732 1.00 94.94 324 TYR A CA 1
ATOM 2609 C C . TYR A 1 324 ? 13.963 10.712 -9.253 1.00 94.94 324 TYR A C 1
ATOM 2611 O O . TYR A 1 324 ? 14.907 10.393 -8.529 1.00 94.94 324 TYR A O 1
ATOM 2619 N N . SER A 1 325 ? 12.706 10.747 -8.838 1.00 95.38 325 SER A N 1
ATOM 2620 C CA . SER A 1 325 ? 12.207 10.327 -7.537 1.00 95.38 325 SER A CA 1
ATOM 2621 C C . SER A 1 325 ? 11.131 9.268 -7.735 1.00 95.38 325 SER A C 1
ATOM 2623 O O . SER A 1 325 ? 10.420 9.260 -8.741 1.00 95.38 325 SER A O 1
ATOM 2625 N N . VAL A 1 326 ? 10.995 8.378 -6.761 1.00 96.00 326 VAL A N 1
ATOM 2626 C CA . VAL A 1 326 ? 9.966 7.333 -6.776 1.00 96.00 326 VAL A CA 1
ATOM 2627 C C . VAL A 1 326 ? 8.708 7.869 -6.112 1.00 96.00 326 VAL A C 1
ATOM 2629 O O . VAL A 1 326 ? 8.799 8.550 -5.088 1.00 96.00 326 VAL A O 1
ATOM 2632 N N . LYS A 1 327 ? 7.538 7.593 -6.689 1.00 94.62 327 LYS A N 1
ATOM 2633 C CA . LYS A 1 327 ? 6.266 7.814 -5.995 1.00 94.62 327 LYS A CA 1
ATOM 2634 C C . LYS A 1 327 ? 6.004 6.613 -5.076 1.00 94.62 327 LYS A C 1
ATOM 2636 O O . LYS A 1 327 ? 6.087 5.491 -5.563 1.00 94.62 327 LYS A O 1
ATOM 2641 N N . PRO A 1 328 ? 5.710 6.817 -3.782 1.00 94.31 328 PRO A N 1
ATOM 2642 C CA . PRO A 1 328 ? 5.306 5.726 -2.899 1.00 94.31 328 PRO A CA 1
ATOM 2643 C C . PRO A 1 328 ? 4.077 4.996 -3.439 1.00 94.31 328 PRO A C 1
ATOM 2645 O O . PRO A 1 328 ? 3.202 5.633 -4.036 1.00 94.31 328 PRO A O 1
ATOM 2648 N N . ILE A 1 329 ? 4.001 3.688 -3.201 1.00 95.88 329 ILE A N 1
ATOM 2649 C CA . ILE A 1 329 ? 2.907 2.847 -3.691 1.00 95.88 329 ILE A CA 1
ATOM 2650 C C . ILE A 1 329 ? 1.544 3.329 -3.183 1.00 95.88 329 ILE A C 1
ATOM 2652 O O . ILE A 1 329 ? 0.626 3.472 -3.986 1.00 95.88 329 ILE A O 1
ATOM 2656 N N . ASP A 1 330 ? 1.470 3.766 -1.924 1.00 94.06 330 ASP A N 1
ATOM 2657 C CA . ASP A 1 330 ? 0.264 4.322 -1.289 1.00 94.06 330 ASP A CA 1
ATOM 2658 C C . ASP A 1 330 ? -0.284 5.563 -2.000 1.00 94.06 330 ASP A C 1
ATOM 2660 O O . ASP A 1 330 ? -1.451 5.909 -1.854 1.00 94.06 330 ASP A O 1
ATOM 2664 N N . LYS A 1 331 ? 0.550 6.247 -2.795 1.00 94.19 331 LYS A N 1
ATOM 2665 C CA . LYS A 1 331 ? 0.124 7.365 -3.649 1.00 94.19 331 LYS A CA 1
ATOM 2666 C C . LYS A 1 331 ? -0.179 6.935 -5.075 1.00 94.19 331 LYS A C 1
ATOM 2668 O O . LYS A 1 331 ? -0.954 7.608 -5.750 1.00 94.19 331 LYS A O 1
ATOM 2673 N N . ILE A 1 332 ? 0.479 5.886 -5.567 1.00 96.44 332 ILE A N 1
ATOM 2674 C CA . ILE A 1 332 ? 0.261 5.368 -6.919 1.00 96.44 332 ILE A CA 1
ATOM 2675 C C . ILE A 1 332 ? -1.113 4.707 -6.987 1.00 96.44 332 ILE A C 1
ATOM 2677 O O . ILE A 1 332 ? -1.899 5.081 -7.853 1.00 96.44 332 ILE A O 1
ATOM 2681 N N . LEU A 1 333 ? -1.411 3.771 -6.082 1.00 97.38 333 LEU A N 1
ATOM 2682 C CA . LEU A 1 333 ? -2.611 2.936 -6.166 1.00 97.38 333 LEU A CA 1
ATOM 2683 C C . LEU A 1 333 ? -3.909 3.744 -6.185 1.00 97.38 333 LEU A C 1
ATOM 2685 O O . LEU A 1 333 ? -4.601 3.681 -7.206 1.00 97.38 333 LEU A O 1
ATOM 2689 N N . PRO A 1 334 ? -4.233 4.549 -5.150 1.00 97.31 334 PRO A N 1
ATOM 2690 C CA . PRO A 1 334 ? -5.518 5.223 -5.123 1.00 97.31 334 PRO A CA 1
ATOM 2691 C C . PRO A 1 334 ? -5.618 6.225 -6.272 1.00 97.31 334 PRO A C 1
ATOM 2693 O O . PRO A 1 334 ? -6.611 6.247 -6.987 1.00 97.31 334 PRO A O 1
ATOM 2696 N N . ARG A 1 335 ? -4.548 6.984 -6.552 1.00 96.31 335 ARG A N 1
ATOM 2697 C CA . ARG A 1 335 ? -4.544 7.979 -7.631 1.00 96.31 335 ARG A CA 1
ATOM 2698 C C . ARG A 1 335 ? -4.814 7.363 -9.000 1.00 96.31 335 ARG A C 1
ATOM 2700 O O . ARG A 1 335 ? -5.598 7.926 -9.761 1.00 96.31 335 ARG A O 1
ATOM 2707 N N . GLN A 1 336 ? -4.133 6.269 -9.345 1.00 97.19 336 GLN A N 1
ATOM 2708 C CA . GLN A 1 336 ? -4.305 5.651 -10.660 1.00 97.19 336 GLN A CA 1
ATOM 2709 C C . GLN A 1 336 ? -5.691 5.026 -10.792 1.00 97.19 336 GLN A C 1
ATOM 2711 O O . GLN A 1 336 ? -6.341 5.253 -11.807 1.00 97.19 336 GLN A O 1
ATOM 2716 N N . LEU A 1 337 ? -6.168 4.305 -9.775 1.00 98.19 337 LEU A N 1
ATOM 2717 C CA . LEU A 1 337 ? -7.493 3.688 -9.826 1.00 98.19 337 LEU A CA 1
ATOM 2718 C C . LEU A 1 337 ? -8.604 4.734 -9.878 1.00 98.19 337 LEU A C 1
ATOM 2720 O O . LEU A 1 337 ? -9.453 4.644 -10.755 1.00 98.19 337 LEU A O 1
ATOM 2724 N N . ILE A 1 338 ? -8.526 5.792 -9.070 1.00 97.88 338 ILE A N 1
ATOM 2725 C CA . ILE A 1 338 ? -9.493 6.897 -9.119 1.00 97.88 338 ILE A CA 1
ATOM 2726 C C . ILE A 1 338 ? -9.504 7.562 -10.497 1.00 97.88 338 ILE A C 1
ATOM 2728 O O . ILE A 1 338 ? -10.567 7.806 -11.062 1.00 97.88 338 ILE A O 1
ATOM 2732 N N . THR A 1 339 ? -8.327 7.803 -11.081 1.00 97.19 339 THR A N 1
ATOM 2733 C CA . THR A 1 339 ? -8.222 8.399 -12.425 1.00 97.19 339 THR A CA 1
ATOM 2734 C C . THR A 1 339 ? -8.812 7.493 -13.511 1.00 97.19 339 THR A C 1
ATOM 2736 O O . THR A 1 339 ? -9.375 7.987 -14.483 1.00 97.19 339 THR A O 1
ATOM 2739 N N . LEU A 1 340 ? -8.643 6.174 -13.390 1.00 97.06 340 LEU A N 1
ATOM 2740 C CA . LEU A 1 340 ? -9.036 5.205 -14.418 1.00 97.06 340 LEU A CA 1
ATOM 2741 C C . LEU A 1 340 ? -10.480 4.712 -14.268 1.00 97.06 340 LEU A C 1
ATOM 2743 O O . LEU A 1 340 ? -11.080 4.317 -15.264 1.00 97.06 340 LEU A O 1
ATOM 2747 N N . MET A 1 341 ? -11.002 4.684 -13.042 1.00 97.81 341 MET A N 1
ATOM 2748 C CA . MET A 1 341 ? -12.222 3.957 -12.669 1.00 97.81 341 MET A CA 1
ATOM 2749 C C . MET A 1 341 ? -13.187 4.791 -11.815 1.00 97.81 341 MET A C 1
ATOM 2751 O O . MET A 1 341 ? -14.249 4.302 -11.451 1.00 97.81 341 MET A O 1
ATOM 2755 N N . GLY A 1 342 ? -12.845 6.045 -11.509 1.00 97.75 342 GLY A N 1
ATOM 2756 C CA . GLY A 1 342 ? -13.689 6.974 -10.760 1.00 97.75 342 GLY A CA 1
ATOM 2757 C C . GLY A 1 342 ? -13.410 7.001 -9.249 1.00 97.75 342 GLY A C 1
ATOM 2758 O O . GLY A 1 342 ? -12.784 6.087 -8.705 1.00 97.75 342 GLY A O 1
ATOM 2759 N N . PRO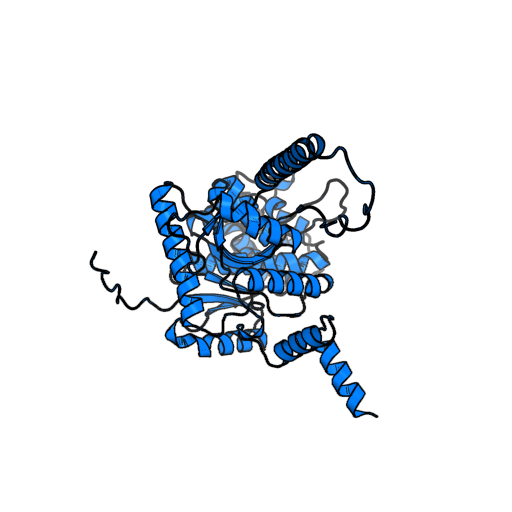 A 1 343 ? -13.871 8.052 -8.545 1.00 96.31 343 PRO A N 1
ATOM 2760 C CA . PRO A 1 343 ? -13.572 8.300 -7.127 1.00 96.31 343 PRO A CA 1
ATOM 2761 C C . PRO A 1 343 ? -14.060 7.195 -6.184 1.00 96.31 343 PRO A C 1
ATOM 2763 O O . PRO A 1 343 ? -13.472 6.977 -5.131 1.00 96.31 343 PRO A O 1
ATOM 2766 N N . GLN A 1 344 ? -15.085 6.457 -6.595 1.00 96.81 344 GLN A N 1
ATOM 2767 C CA . GLN A 1 344 ? -15.710 5.388 -5.821 1.00 96.81 344 GLN A CA 1
ATOM 2768 C C . GLN A 1 344 ? -14.999 4.032 -5.956 1.00 96.81 344 GLN A C 1
ATOM 2770 O O . GLN A 1 344 ? -15.291 3.084 -5.228 1.00 96.81 344 GLN A O 1
ATOM 2775 N N . SER A 1 345 ? -14.010 3.938 -6.850 1.00 98.19 345 SER A N 1
ATOM 2776 C CA . SER A 1 345 ? -13.220 2.719 -7.047 1.00 98.19 345 SER A CA 1
ATOM 2777 C C . SER A 1 345 ? -12.319 2.371 -5.858 1.00 98.19 345 SER A C 1
ATOM 2779 O O . SER A 1 345 ? -11.841 1.237 -5.772 1.00 98.19 345 SER A O 1
ATOM 2781 N N . VAL A 1 346 ? -12.086 3.317 -4.943 1.00 98.44 346 VAL A N 1
ATOM 2782 C CA . VAL A 1 346 ? -11.236 3.140 -3.763 1.00 98.44 346 VAL A CA 1
ATOM 2783 C C . VAL A 1 346 ? -12.038 3.449 -2.507 1.00 98.44 346 VAL A C 1
ATOM 2785 O O . VAL A 1 346 ? -12.543 4.559 -2.347 1.00 98.44 346 VAL A O 1
ATOM 2788 N N . GLN A 1 347 ? -12.118 2.473 -1.610 1.00 98.25 347 GLN A N 1
ATOM 2789 C CA . GLN A 1 347 ? -12.911 2.535 -0.386 1.00 98.25 347 GLN A CA 1
ATOM 2790 C C . GLN A 1 347 ? -12.028 2.237 0.834 1.00 98.25 347 GLN A C 1
ATOM 2792 O O . GLN A 1 347 ? -11.033 1.509 0.744 1.00 98.25 347 GLN A O 1
ATOM 2797 N N . LEU A 1 348 ? -12.384 2.803 1.983 1.00 98.12 348 LEU A N 1
ATOM 2798 C CA . LEU A 1 348 ? -11.721 2.595 3.271 1.00 98.12 348 LEU A CA 1
ATOM 2799 C C . LEU A 1 348 ? -12.722 2.044 4.281 1.00 98.12 348 LEU A C 1
ATOM 2801 O O . LEU A 1 348 ? -13.899 2.391 4.238 1.00 98.12 348 LEU A O 1
ATOM 2805 N N . THR A 1 349 ? -12.242 1.237 5.225 1.00 97.25 349 THR A N 1
ATOM 2806 C CA . THR A 1 349 ? -13.023 0.820 6.395 1.00 97.25 349 THR A CA 1
ATOM 2807 C C . THR A 1 349 ? -13.177 1.949 7.405 1.00 97.25 349 THR A C 1
ATOM 2809 O O . THR A 1 349 ? -12.181 2.600 7.735 1.00 97.25 349 THR A O 1
ATOM 2812 N N . THR A 1 350 ? -14.372 2.108 7.982 1.00 95.50 350 THR A N 1
ATOM 2813 C CA . THR A 1 350 ? -14.591 2.991 9.145 1.00 95.50 350 THR A CA 1
ATOM 2814 C C . THR A 1 350 ? -13.861 2.499 10.390 1.00 95.50 350 THR A C 1
ATOM 2816 O O . THR A 1 350 ? -13.334 3.308 11.141 1.00 95.50 350 THR A O 1
ATOM 2819 N N . HIS A 1 351 ? -13.762 1.178 10.561 1.00 95.12 351 HIS A N 1
ATOM 2820 C CA . HIS A 1 351 ? -13.047 0.546 11.665 1.00 95.12 351 HIS A CA 1
ATOM 2821 C C . HIS A 1 351 ? -11.877 -0.272 11.108 1.00 95.12 351 HIS A C 1
ATOM 2823 O O . HIS A 1 351 ? -12.092 -1.397 10.642 1.00 95.12 351 HIS A O 1
ATOM 2829 N N . PRO A 1 352 ? -10.640 0.262 11.116 1.00 96.50 352 PRO A N 1
ATOM 2830 C CA . PRO A 1 352 ? -9.468 -0.508 10.723 1.00 96.50 352 PRO A CA 1
ATOM 2831 C C . PRO A 1 352 ? -9.411 -1.849 11.468 1.00 96.50 352 PRO A C 1
ATOM 2833 O O . PRO A 1 352 ? -9.708 -1.949 12.662 1.00 96.50 352 PRO A O 1
ATOM 2836 N N . SER A 1 353 ? -9.084 -2.902 10.724 1.00 97.31 353 SER A N 1
ATOM 2837 C CA . SER A 1 353 ? -8.923 -4.265 11.254 1.00 97.31 353 SER A CA 1
ATOM 2838 C C . SER A 1 353 ? -7.464 -4.569 11.591 1.00 97.31 353 SER A C 1
ATOM 2840 O O . SER A 1 353 ? -7.167 -5.449 12.392 1.00 97.31 353 SER A O 1
ATOM 2842 N N . PHE A 1 354 ? -6.550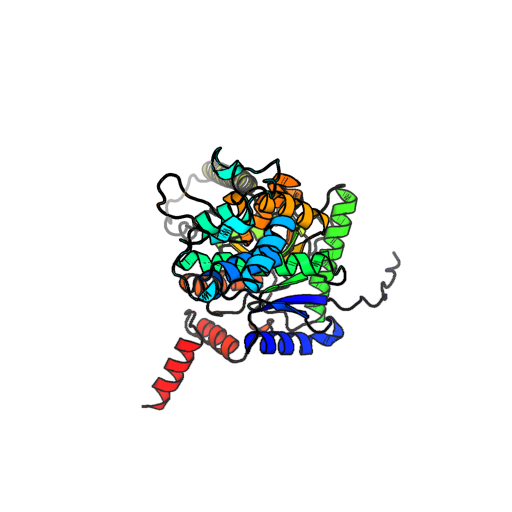 -3.822 10.979 1.00 98.00 354 PHE A N 1
ATOM 2843 C CA . PHE A 1 354 ? -5.117 -3.933 11.189 1.00 98.00 354 PHE A CA 1
ATOM 2844 C C . PHE A 1 354 ? -4.591 -2.578 11.627 1.00 98.00 354 PHE A C 1
ATOM 2846 O O . PHE A 1 354 ? -5.120 -1.543 11.218 1.00 98.00 354 PHE A O 1
ATOM 2853 N N . PHE A 1 355 ? -3.517 -2.602 12.404 1.00 97.06 355 PHE A N 1
ATOM 2854 C CA . PHE A 1 355 ? -2.859 -1.416 12.934 1.00 97.06 355 PHE A CA 1
ATOM 2855 C C . PHE A 1 355 ? -1.362 -1.517 12.698 1.00 97.06 355 PHE A C 1
ATOM 2857 O O . PHE A 1 355 ? -0.817 -2.606 12.529 1.00 97.06 355 PHE A O 1
ATOM 2864 N N . ARG A 1 356 ? -0.664 -0.387 12.687 1.00 94.56 356 ARG A N 1
ATOM 2865 C CA . ARG A 1 356 ? 0.792 -0.393 12.550 1.00 94.56 356 ARG A CA 1
ATOM 2866 C C . ARG A 1 356 ? 1.462 -0.694 13.891 1.00 94.56 356 ARG A C 1
ATOM 2868 O O . ARG A 1 356 ? 1.125 -0.072 14.894 1.00 94.56 356 ARG A O 1
ATOM 2875 N N . ALA A 1 357 ? 2.448 -1.588 13.882 1.00 92.38 357 ALA A N 1
ATOM 2876 C CA . ALA A 1 357 ? 3.262 -1.919 15.047 1.00 92.38 357 ALA A CA 1
ATOM 2877 C C . ALA A 1 357 ? 3.950 -0.674 15.651 1.00 92.38 357 ALA A C 1
ATOM 2879 O O . ALA A 1 357 ? 4.490 0.149 14.894 1.00 92.38 357 ALA A O 1
ATOM 2880 N N . PRO A 1 358 ? 3.975 -0.532 16.990 1.00 90.25 358 PRO A N 1
ATOM 2881 C CA . PRO A 1 358 ? 4.545 0.637 17.648 1.00 90.25 358 PRO A CA 1
ATOM 2882 C C . PRO A 1 358 ? 6.068 0.648 17.496 1.00 90.25 358 PRO A C 1
ATOM 2884 O O . PRO A 1 358 ? 6.744 -0.349 17.741 1.00 90.25 358 PRO A O 1
ATOM 2887 N N . MET A 1 359 ? 6.615 1.785 17.058 1.00 89.50 359 MET A N 1
ATOM 2888 C CA . MET A 1 359 ? 8.056 2.034 16.884 1.00 89.50 359 MET A CA 1
ATOM 2889 C C . MET A 1 359 ? 8.830 0.948 16.120 1.00 89.50 359 MET A C 1
ATOM 2891 O O . MET A 1 359 ? 10.061 0.859 16.223 1.00 89.50 359 MET A O 1
ATOM 2895 N N . LEU A 1 360 ? 8.140 0.156 15.291 1.00 84.56 360 LEU A N 1
ATOM 2896 C CA . LEU A 1 360 ? 8.786 -0.786 14.393 1.00 84.56 360 LEU A CA 1
ATOM 2897 C C . LEU A 1 360 ? 9.506 0.003 13.302 1.00 84.56 360 LEU A C 1
ATOM 2899 O O . LEU A 1 360 ? 8.915 0.439 12.311 1.00 84.56 360 LEU A O 1
ATOM 2903 N N . THR A 1 361 ? 10.806 0.182 13.521 1.00 82.75 361 THR A N 1
ATOM 2904 C CA . THR A 1 361 ? 11.587 1.211 12.848 1.00 82.75 361 THR A CA 1
ATOM 2905 C C . THR A 1 361 ? 11.521 1.087 11.328 1.00 82.75 361 THR A C 1
ATOM 2907 O O . THR A 1 361 ? 11.904 0.061 10.743 1.00 82.75 361 THR A O 1
ATOM 2910 N N . SER A 1 362 ? 11.044 2.143 10.666 1.00 79.25 362 SER A N 1
ATOM 2911 C CA . SER A 1 362 ? 10.976 2.181 9.208 1.00 79.25 362 SER A CA 1
ATOM 2912 C C . SER A 1 362 ? 12.382 2.196 8.616 1.00 79.25 362 SER A C 1
ATOM 2914 O O . SER A 1 362 ? 13.156 3.125 8.829 1.00 79.25 362 SER A O 1
ATOM 2916 N N . LYS A 1 363 ? 12.714 1.217 7.766 1.00 77.12 363 LYS A N 1
ATOM 2917 C CA . LYS A 1 363 ? 14.011 1.198 7.056 1.00 77.12 363 LYS A CA 1
ATOM 2918 C C . LYS A 1 363 ? 14.178 2.359 6.064 1.00 77.12 363 LYS A C 1
ATOM 2920 O O . LYS A 1 363 ? 15.271 2.554 5.537 1.00 77.12 363 LYS A O 1
ATOM 2925 N N . ILE A 1 364 ? 13.098 3.086 5.773 1.00 76.50 364 ILE A N 1
ATOM 2926 C CA . ILE A 1 364 ? 13.059 4.164 4.781 1.00 76.50 364 ILE A CA 1
ATOM 2927 C C . ILE A 1 364 ? 12.931 5.530 5.466 1.00 76.50 364 ILE A C 1
ATOM 2929 O O . ILE A 1 364 ? 13.569 6.491 5.031 1.00 76.50 364 ILE A O 1
ATOM 2933 N N . HIS A 1 365 ? 12.130 5.618 6.533 1.00 78.31 365 HIS A N 1
ATOM 2934 C CA . HIS A 1 365 ? 11.756 6.884 7.156 1.00 78.31 365 HIS A CA 1
ATOM 2935 C C . HIS A 1 365 ? 11.589 6.797 8.684 1.00 78.31 365 HIS A C 1
ATOM 2937 O O . HIS A 1 365 ? 10.492 6.989 9.199 1.00 78.31 365 HIS A O 1
ATOM 2943 N N . THR A 1 366 ? 12.680 6.550 9.408 1.00 83.56 366 THR A N 1
ATOM 2944 C CA . THR A 1 366 ? 12.672 6.436 10.882 1.00 83.56 366 THR A CA 1
ATOM 2945 C C . THR A 1 366 ? 12.111 7.667 11.599 1.00 83.56 366 THR A C 1
ATOM 2947 O O . THR A 1 366 ? 11.457 7.563 12.627 1.00 83.56 366 THR A O 1
ATOM 2950 N N . GLN A 1 367 ? 12.324 8.851 11.024 1.00 84.31 367 GLN A N 1
ATOM 2951 C CA . GLN A 1 367 ? 11.852 10.131 11.563 1.00 84.31 367 GLN A CA 1
ATOM 2952 C C . GLN A 1 367 ? 10.322 10.242 11.693 1.00 84.31 367 GLN A C 1
ATOM 2954 O O . GLN A 1 367 ? 9.847 11.113 12.410 1.00 84.31 367 GLN A O 1
ATOM 2959 N N . TRP A 1 368 ? 9.555 9.400 10.990 1.00 86.19 368 TRP A N 1
ATOM 2960 C CA . TRP A 1 368 ? 8.089 9.413 11.046 1.00 86.19 368 TRP A CA 1
ATOM 2961 C C . TRP A 1 368 ? 7.517 8.378 12.017 1.00 86.19 368 TRP A C 1
ATOM 2963 O O . TRP A 1 368 ? 6.312 8.378 12.237 1.00 86.19 368 TRP A O 1
ATOM 2973 N N . ASP A 1 369 ? 8.348 7.518 12.616 1.00 89.44 369 ASP A N 1
ATOM 2974 C CA . ASP A 1 369 ? 7.874 6.446 13.498 1.00 89.44 369 ASP A CA 1
ATOM 2975 C C . ASP A 1 369 ? 7.072 6.961 14.714 1.00 89.44 369 ASP A C 1
ATOM 2977 O O . ASP A 1 369 ? 6.003 6.403 14.973 1.00 89.44 369 ASP A O 1
ATOM 2981 N N . PRO A 1 370 ? 7.459 8.061 15.397 1.00 91.44 370 PRO A N 1
ATOM 2982 C CA . PRO A 1 370 ? 6.634 8.628 16.467 1.00 91.44 370 PRO A CA 1
ATOM 2983 C C . PRO A 1 370 ? 5.271 9.136 15.979 1.00 91.44 370 PRO A C 1
ATOM 2985 O O . PRO A 1 370 ? 4.254 8.919 16.633 1.00 91.44 370 PRO A O 1
ATOM 2988 N N . GLU A 1 371 ? 5.227 9.783 14.811 1.00 91.81 371 GLU A N 1
ATOM 2989 C CA . GLU A 1 371 ? 3.971 10.268 14.222 1.00 91.81 371 GLU A CA 1
ATOM 2990 C C . GLU A 1 371 ? 3.070 9.114 13.774 1.00 91.81 371 GLU A C 1
ATOM 2992 O O . GLU A 1 371 ? 1.846 9.203 13.892 1.00 91.81 371 GLU A O 1
ATOM 2997 N N . PHE A 1 372 ? 3.656 7.998 13.331 1.00 92.12 372 PHE A N 1
ATOM 2998 C CA . PHE A 1 372 ? 2.902 6.774 13.089 1.00 92.12 372 PHE A CA 1
ATOM 2999 C C . PHE A 1 372 ? 2.258 6.252 14.371 1.00 92.12 372 PHE A C 1
ATOM 3001 O O . PHE A 1 372 ? 1.074 5.933 14.344 1.00 92.12 372 PHE A O 1
ATOM 3008 N N . CYS A 1 373 ? 2.981 6.236 15.493 1.00 95.00 373 CYS A N 1
ATOM 3009 C CA . CYS A 1 373 ? 2.424 5.784 16.768 1.00 95.00 373 CYS A CA 1
ATOM 3010 C C . CYS A 1 373 ? 1.285 6.694 17.245 1.00 95.00 373 CYS A C 1
ATOM 3012 O O . CYS A 1 373 ? 0.222 6.192 17.589 1.00 95.00 373 CYS A O 1
ATOM 3014 N N . LYS A 1 374 ? 1.449 8.024 17.172 1.00 95.50 374 LYS A N 1
ATOM 3015 C CA . LYS A 1 374 ? 0.372 8.982 17.494 1.00 95.50 374 LYS A CA 1
ATOM 3016 C C . LYS A 1 374 ? -0.877 8.760 16.639 1.00 95.50 374 LYS A C 1
ATOM 3018 O O . LYS A 1 374 ? -1.988 8.757 17.157 1.00 95.50 374 LYS A O 1
ATOM 3023 N N . SER A 1 375 ? -0.684 8.555 15.338 1.00 95.56 375 SER A N 1
ATOM 3024 C CA . SER A 1 375 ? -1.780 8.338 14.390 1.00 95.56 375 SER A CA 1
ATOM 3025 C C . SER A 1 375 ? -2.495 7.006 14.642 1.00 95.56 375 SER A C 1
ATOM 3027 O O . SER A 1 375 ? -3.721 6.960 14.610 1.00 95.56 375 SER A O 1
ATOM 3029 N N . THR A 1 376 ? -1.749 5.938 14.953 1.00 96.25 376 THR A N 1
ATOM 3030 C CA . THR A 1 376 ? -2.326 4.643 15.342 1.00 96.25 376 THR A CA 1
ATOM 3031 C C . THR A 1 376 ? -3.098 4.754 16.658 1.00 96.25 376 THR A C 1
ATOM 3033 O O . THR A 1 376 ? -4.229 4.286 16.719 1.00 96.25 376 THR A O 1
ATOM 3036 N N . THR A 1 377 ? -2.544 5.418 17.683 1.00 97.06 377 THR A N 1
ATOM 3037 C CA . THR A 1 377 ? -3.246 5.666 18.956 1.00 97.06 377 THR A CA 1
ATOM 3038 C C . THR A 1 377 ? -4.569 6.389 18.722 1.00 97.06 377 THR A C 1
ATOM 3040 O O . THR A 1 377 ? -5.588 5.976 19.266 1.00 97.06 377 THR A O 1
ATOM 3043 N N . TYR A 1 378 ? -4.572 7.423 17.873 1.00 96.69 378 TYR A N 1
ATOM 3044 C CA . TYR A 1 378 ? -5.796 8.140 17.520 1.00 96.69 378 TYR A CA 1
ATOM 3045 C C . TYR A 1 378 ? -6.830 7.212 16.862 1.00 96.69 378 TYR A C 1
ATOM 3047 O O . TYR A 1 378 ? -7.963 7.141 17.318 1.00 96.69 378 TYR A O 1
ATOM 3055 N N . GLN A 1 379 ? -6.442 6.440 15.838 1.00 94.88 379 GLN A N 1
ATOM 3056 C CA . GLN A 1 379 ? -7.365 5.503 15.179 1.00 94.88 379 GLN A CA 1
ATOM 3057 C C . GLN A 1 379 ? -7.937 4.443 16.124 1.00 94.88 379 GLN A C 1
ATOM 3059 O O . GLN A 1 379 ? -9.104 4.084 15.997 1.00 94.88 379 GLN A O 1
ATOM 3064 N N . MET A 1 380 ? -7.129 3.923 17.051 1.00 96.00 380 MET A N 1
ATOM 3065 C CA . MET A 1 380 ? -7.608 2.956 18.038 1.00 96.00 380 MET A CA 1
ATOM 3066 C C . MET A 1 380 ? -8.645 3.591 18.963 1.00 96.00 380 MET A C 1
ATOM 3068 O O . MET A 1 380 ? -9.732 3.032 19.098 1.00 96.00 380 MET A O 1
ATOM 3072 N N . HIS A 1 381 ? -8.368 4.789 19.487 1.00 95.81 381 HIS A N 1
ATOM 3073 C CA . HIS A 1 381 ? -9.300 5.531 20.337 1.00 95.81 381 HIS A CA 1
ATOM 3074 C C . HIS A 1 381 ? -10.655 5.768 19.650 1.00 95.81 381 HIS A C 1
ATOM 3076 O O . HIS A 1 381 ? -11.694 5.485 20.240 1.00 95.81 381 HIS A O 1
ATOM 3082 N N . GLU A 1 382 ? -10.655 6.178 18.376 1.00 93.94 382 GLU A N 1
ATOM 3083 C CA . GLU A 1 382 ? -11.890 6.365 17.589 1.00 93.94 382 GLU A CA 1
ATOM 3084 C C . GLU A 1 382 ? -12.704 5.072 17.404 1.00 93.94 382 GLU A C 1
ATOM 3086 O O . GLU A 1 382 ? -13.882 5.120 17.061 1.00 93.94 382 GLU A O 1
ATOM 3091 N N . THR A 1 383 ? -12.095 3.910 17.645 1.00 93.12 383 THR A N 1
ATOM 3092 C CA . THR A 1 383 ? -12.754 2.596 17.577 1.00 93.12 383 THR A CA 1
ATOM 3093 C C . THR A 1 383 ? -12.862 1.907 18.938 1.00 93.12 383 THR A C 1
ATOM 3095 O O . THR A 1 383 ? -13.057 0.690 18.981 1.00 93.12 383 THR A O 1
ATOM 3098 N N . ALA A 1 384 ? -12.737 2.677 20.028 1.00 95.56 384 ALA A N 1
ATOM 3099 C CA . ALA A 1 384 ? -12.761 2.207 21.414 1.00 95.56 384 ALA A CA 1
ATOM 3100 C C . ALA A 1 384 ? -11.771 1.058 21.687 1.00 95.56 384 ALA A C 1
ATOM 3102 O O . ALA A 1 384 ? -12.105 0.084 22.358 1.00 95.56 384 ALA A O 1
ATOM 3103 N N . LEU A 1 385 ? -10.568 1.168 21.123 1.00 96.69 385 LEU A N 1
ATOM 3104 C CA . LEU A 1 385 ? -9.460 0.241 21.320 1.00 96.69 385 LEU A CA 1
ATOM 3105 C C . LEU A 1 385 ? -8.271 0.933 21.983 1.00 96.69 385 LEU A C 1
ATOM 3107 O O . LEU A 1 385 ? -8.054 2.139 21.835 1.00 96.69 385 LEU A O 1
ATOM 3111 N N . GLU A 1 386 ? -7.435 0.122 22.611 1.00 97.50 386 GLU A N 1
ATOM 3112 C CA . GLU A 1 386 ? -6.154 0.494 23.188 1.00 97.50 386 GLU A CA 1
ATOM 3113 C C . GLU A 1 386 ? -5.022 -0.398 22.652 1.00 97.50 386 GLU A C 1
ATOM 3115 O O . GLU A 1 386 ? -5.229 -1.446 22.039 1.00 97.50 386 GLU A O 1
ATOM 3120 N N . TRP A 1 387 ? -3.771 -0.013 22.923 1.00 97.69 387 TRP A N 1
ATOM 3121 C CA . TRP A 1 387 ? -2.605 -0.836 22.574 1.00 97.69 387 TRP A CA 1
ATOM 3122 C C . TRP A 1 387 ? -2.641 -2.229 23.223 1.00 97.69 387 TRP A C 1
ATOM 3124 O O . TRP A 1 387 ? -2.089 -3.184 22.674 1.00 97.69 387 TRP A O 1
ATOM 3134 N N . SER A 1 388 ? -3.295 -2.348 24.381 1.00 97.31 388 SER A N 1
ATOM 3135 C CA . SER A 1 388 ? -3.490 -3.597 25.116 1.00 97.31 388 SER A CA 1
ATOM 3136 C C . SER A 1 388 ? -4.393 -4.590 24.371 1.00 97.31 388 SER A C 1
ATOM 3138 O O . SER A 1 388 ? -4.252 -5.797 24.594 1.00 97.31 388 SER A O 1
ATOM 3140 N N . ASP A 1 389 ? -5.226 -4.129 23.434 1.00 97.88 389 ASP A N 1
ATOM 3141 C CA . ASP A 1 389 ? -6.092 -4.970 22.598 1.00 97.88 389 ASP A CA 1
ATOM 3142 C C . ASP A 1 389 ? -5.353 -5.580 21.401 1.00 97.88 389 ASP A C 1
ATOM 3144 O O . ASP A 1 389 ? -5.841 -6.524 20.773 1.00 97.88 389 ASP A O 1
ATOM 3148 N N . LEU A 1 390 ? -4.157 -5.076 21.078 1.00 97.56 390 LEU A N 1
ATOM 3149 C CA . LEU A 1 390 ? -3.362 -5.545 19.946 1.00 97.56 390 LEU A CA 1
ATOM 3150 C C . LEU A 1 390 ? -2.426 -6.695 20.330 1.00 97.56 390 LEU A C 1
ATOM 3152 O O . LEU A 1 390 ? -1.828 -6.715 21.408 1.00 97.56 390 LEU A O 1
ATOM 3156 N N . GLY A 1 391 ? -2.230 -7.643 19.414 1.00 96.12 391 GLY A N 1
ATOM 3157 C CA . GLY A 1 391 ? -1.258 -8.732 19.540 1.00 96.12 391 GLY A CA 1
ATOM 3158 C C . GLY A 1 391 ? 0.193 -8.246 19.444 1.00 96.12 391 GLY A C 1
ATOM 3159 O O . GLY A 1 391 ? 0.852 -8.495 18.440 1.00 96.12 391 GLY A O 1
ATOM 3160 N N . LEU A 1 392 ? 0.676 -7.523 20.460 1.00 96.00 392 LEU A N 1
ATOM 3161 C CA . LEU A 1 392 ? 2.028 -6.955 20.521 1.00 96.00 392 LEU A CA 1
ATOM 3162 C C . LEU A 1 392 ? 3.078 -7.965 21.008 1.00 96.00 392 LEU A C 1
ATOM 3164 O O . LEU A 1 392 ? 2.830 -8.748 21.933 1.00 96.00 392 LEU A O 1
ATOM 3168 N N . GLU A 1 393 ? 4.285 -7.869 20.449 1.00 94.12 393 GLU A N 1
ATOM 3169 C CA . GLU A 1 393 ? 5.476 -8.564 20.948 1.00 94.12 393 GLU A CA 1
ATOM 3170 C C . GLU A 1 393 ? 5.921 -8.001 22.311 1.00 94.12 393 GLU A C 1
ATOM 3172 O O . GLU A 1 393 ? 5.638 -6.837 22.603 1.00 94.12 393 GLU A O 1
ATOM 3177 N N . PRO A 1 394 ? 6.669 -8.754 23.141 1.00 94.56 394 PRO A N 1
ATOM 3178 C CA . PRO A 1 394 ? 7.159 -8.257 24.431 1.00 94.56 394 PRO A CA 1
ATOM 3179 C C . PRO A 1 394 ? 7.869 -6.900 24.327 1.00 94.56 394 PRO A C 1
ATOM 3181 O O . PRO A 1 394 ? 7.447 -5.941 24.956 1.00 94.56 394 PRO A O 1
ATOM 3184 N N . THR A 1 395 ? 8.826 -6.767 23.402 1.00 93.38 395 THR A N 1
ATOM 3185 C CA . THR A 1 395 ? 9.556 -5.503 23.203 1.00 93.38 395 THR A CA 1
ATOM 3186 C C . THR A 1 395 ? 8.676 -4.349 22.726 1.00 93.38 395 THR A C 1
ATOM 3188 O O . THR A 1 395 ? 9.060 -3.193 22.838 1.00 93.38 395 THR A O 1
ATOM 3191 N N . GLU A 1 396 ? 7.535 -4.643 22.100 1.00 95.38 396 GLU A N 1
ATOM 3192 C CA . GLU A 1 396 ? 6.580 -3.623 21.657 1.00 95.38 396 GLU A CA 1
ATOM 3193 C C . GLU A 1 396 ? 5.681 -3.167 22.802 1.00 95.38 396 GLU A C 1
ATOM 3195 O O . GLU A 1 396 ? 5.329 -1.990 22.852 1.00 95.38 396 GLU A O 1
ATOM 3200 N N . LYS A 1 397 ? 5.357 -4.069 23.736 1.00 96.31 397 LYS A N 1
ATOM 3201 C CA . LYS A 1 397 ? 4.694 -3.715 24.995 1.00 96.31 397 LYS A CA 1
ATOM 3202 C C . LYS A 1 397 ? 5.582 -2.785 25.811 1.00 96.31 397 LYS A C 1
ATOM 3204 O O . LYS A 1 397 ? 5.118 -1.714 26.166 1.00 96.31 397 LYS A O 1
ATOM 3209 N N . ASP A 1 398 ? 6.872 -3.099 25.944 1.00 95.81 398 ASP A N 1
ATOM 3210 C CA . ASP A 1 398 ? 7.831 -2.245 26.663 1.00 95.81 398 ASP A CA 1
ATOM 3211 C C . ASP A 1 398 ? 7.891 -0.818 26.078 1.00 95.81 398 ASP A C 1
ATOM 3213 O O . ASP A 1 398 ? 7.963 0.171 26.807 1.00 95.81 398 ASP A O 1
ATOM 3217 N N . VAL A 1 399 ? 7.808 -0.685 24.745 1.00 95.38 399 VAL A N 1
ATOM 3218 C CA . VAL A 1 399 ? 7.721 0.619 24.059 1.00 95.38 399 VAL A CA 1
ATOM 3219 C C . VAL A 1 399 ? 6.457 1.380 24.442 1.00 95.38 399 VAL A C 1
ATOM 3221 O O . VAL A 1 399 ? 6.530 2.576 24.738 1.00 95.38 399 VAL A O 1
ATOM 3224 N N . VAL A 1 400 ? 5.303 0.715 24.382 1.00 96.75 400 VAL A N 1
ATOM 3225 C CA . VAL A 1 400 ? 4.008 1.317 24.716 1.00 96.75 400 VAL A CA 1
ATOM 3226 C C . VAL A 1 400 ? 3.970 1.708 26.191 1.00 96.75 400 VAL A C 1
ATOM 3228 O O . VAL A 1 400 ? 3.586 2.834 26.506 1.00 96.75 400 VAL A O 1
ATOM 3231 N N . ASP A 1 401 ? 4.436 0.831 27.075 1.00 96.62 401 ASP A N 1
ATOM 3232 C CA . ASP A 1 401 ? 4.473 1.053 28.517 1.00 96.62 401 ASP A CA 1
ATOM 3233 C C . ASP A 1 401 ? 5.396 2.227 28.855 1.00 96.62 401 ASP A C 1
ATOM 3235 O O . ASP A 1 401 ? 4.995 3.132 29.590 1.00 96.62 401 ASP A O 1
ATOM 3239 N N . ASN A 1 402 ? 6.589 2.303 28.254 1.00 95.56 402 ASN A N 1
ATOM 3240 C CA . ASN A 1 402 ? 7.461 3.467 28.410 1.00 95.56 402 ASN A CA 1
ATOM 3241 C C . ASN A 1 402 ? 6.764 4.759 27.960 1.00 95.56 402 ASN A C 1
ATOM 3243 O O . ASN A 1 402 ? 6.866 5.779 28.645 1.00 95.56 402 ASN A O 1
ATOM 3247 N N . HIS A 1 403 ? 6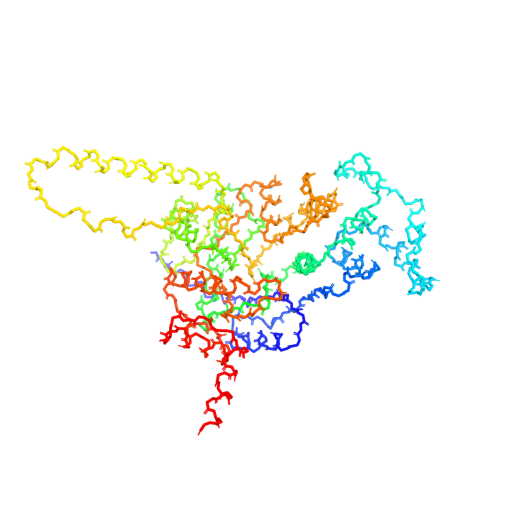.066 4.744 26.819 1.00 96.25 403 HIS A N 1
ATOM 3248 C CA . HIS A 1 403 ? 5.339 5.922 26.348 1.00 96.25 403 HIS A CA 1
ATOM 3249 C C . HIS A 1 403 ? 4.221 6.328 27.315 1.00 96.25 403 HIS A C 1
ATOM 3251 O O . HIS A 1 403 ? 4.082 7.514 27.603 1.00 96.25 403 HIS A O 1
ATOM 3257 N N . ALA A 1 404 ? 3.479 5.367 27.869 1.00 95.50 404 ALA A N 1
ATOM 3258 C CA . ALA A 1 404 ? 2.444 5.637 28.861 1.00 95.50 404 ALA A CA 1
ATOM 3259 C C . ALA A 1 404 ? 3.012 6.289 30.137 1.00 95.50 404 ALA A C 1
ATOM 3261 O O . ALA A 1 404 ? 2.386 7.186 30.695 1.00 95.50 404 ALA A O 1
ATOM 3262 N N . HIS A 1 405 ? 4.215 5.891 30.568 1.00 96.50 405 HIS A N 1
ATOM 3263 C CA . HIS A 1 405 ? 4.864 6.446 31.762 1.00 96.50 405 HIS A CA 1
ATOM 3264 C C . HIS A 1 405 ? 5.551 7.799 31.521 1.00 96.50 405 HIS A C 1
ATOM 3266 O O . HIS A 1 405 ? 5.533 8.664 32.394 1.00 96.50 405 HIS A O 1
ATOM 3272 N N . THR A 1 406 ? 6.189 7.982 30.362 1.00 95.75 406 THR A N 1
ATOM 3273 C CA . THR A 1 406 ? 7.097 9.121 30.107 1.00 95.75 406 THR A CA 1
ATOM 3274 C C . THR A 1 406 ? 6.548 10.150 29.121 1.00 95.75 406 THR A C 1
ATOM 3276 O O . THR A 1 406 ? 7.053 11.268 29.056 1.00 95.75 406 THR A O 1
ATOM 3279 N N . GLY A 1 407 ? 5.549 9.786 28.316 1.00 95.00 407 GLY A N 1
ATOM 3280 C CA . GLY A 1 407 ? 5.096 10.567 27.164 1.00 95.00 407 GLY A CA 1
ATOM 3281 C C . GLY A 1 407 ? 6.021 10.480 25.942 1.00 95.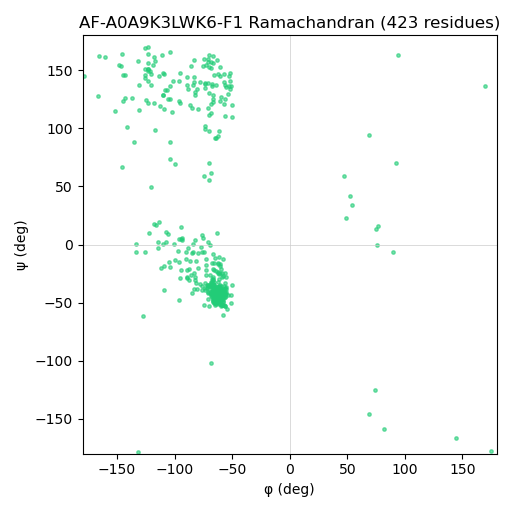00 407 GLY A C 1
ATOM 3282 O O . GLY A 1 407 ? 5.708 11.055 24.898 1.00 95.00 407 GLY A O 1
ATOM 3283 N N . GLU A 1 408 ? 7.128 9.731 26.008 1.00 94.19 408 GLU A N 1
ATOM 3284 C CA . GLU A 1 408 ? 8.113 9.621 24.926 1.00 94.19 408 GLU A CA 1
ATOM 3285 C C . GLU A 1 408 ? 8.036 8.272 24.204 1.00 94.19 408 GLU A C 1
ATOM 3287 O O . GLU A 1 408 ? 8.021 7.205 24.816 1.00 94.19 408 GLU A O 1
ATOM 3292 N N . TRP A 1 409 ? 8.026 8.314 22.872 1.00 93.62 409 TRP A N 1
ATOM 3293 C CA . TRP A 1 409 ? 8.149 7.115 22.047 1.00 93.62 409 TRP A CA 1
ATOM 3294 C C . TRP A 1 409 ? 9.623 6.756 21.854 1.00 93.62 409 TRP A C 1
ATOM 3296 O O . TRP A 1 409 ? 10.370 7.508 21.223 1.00 93.62 409 TRP A O 1
ATOM 3306 N N . LEU A 1 410 ? 10.034 5.583 22.338 1.00 92.31 410 LEU A N 1
ATOM 3307 C CA . LEU A 1 410 ? 11.398 5.075 22.178 1.00 92.31 410 LEU A CA 1
ATOM 3308 C C . LEU A 1 410 ? 11.445 3.904 21.204 1.00 92.31 410 LEU A C 1
ATOM 3310 O O . LEU A 1 410 ? 10.522 3.104 21.107 1.00 92.31 410 LEU A O 1
ATOM 3314 N N . THR A 1 411 ? 12.544 3.793 20.459 1.00 90.25 411 THR A N 1
ATOM 3315 C CA . THR A 1 411 ? 12.770 2.596 19.637 1.00 90.25 411 THR A CA 1
ATOM 3316 C C . THR A 1 411 ? 13.195 1.425 20.528 1.00 90.25 411 THR A C 1
ATOM 3318 O O . THR A 1 411 ? 13.878 1.656 21.531 1.00 90.25 411 THR A O 1
ATOM 3321 N N . PRO A 1 412 ? 12.939 0.165 20.127 1.00 88.62 412 PRO A N 1
ATOM 3322 C CA . PRO A 1 412 ? 13.431 -1.002 20.863 1.00 88.62 412 PRO A CA 1
ATOM 3323 C C . PRO A 1 412 ? 14.954 -1.014 21.074 1.00 88.62 412 PRO A C 1
ATOM 3325 O O . PRO A 1 412 ? 15.447 -1.604 22.026 1.00 88.62 412 PRO A O 1
ATOM 3328 N N . ALA A 1 413 ? 15.723 -0.380 20.181 1.00 89.00 413 ALA A N 1
ATOM 3329 C CA . ALA A 1 413 ? 17.171 -0.264 20.341 1.00 89.00 413 ALA A CA 1
ATOM 3330 C C . ALA A 1 413 ? 17.560 0.709 21.464 1.00 89.00 413 ALA A C 1
ATOM 3332 O O . ALA A 1 413 ? 18.515 0.441 22.181 1.00 89.00 413 ALA A O 1
ATOM 3333 N N . VAL A 1 414 ? 16.819 1.811 21.615 1.00 91.56 414 VAL A N 1
ATOM 3334 C CA . VAL A 1 414 ? 17.065 2.805 22.670 1.00 91.56 414 VAL A CA 1
ATOM 3335 C C . VAL A 1 414 ? 16.627 2.275 24.034 1.00 91.56 414 VAL A C 1
ATOM 3337 O O . VAL A 1 414 ? 17.331 2.516 25.006 1.00 91.56 414 VAL A O 1
ATOM 3340 N N . LEU A 1 415 ? 15.523 1.521 24.105 1.00 90.50 415 LEU A N 1
ATOM 3341 C CA . LEU A 1 415 ? 15.092 0.872 25.351 1.00 90.50 415 LEU A CA 1
ATOM 3342 C C . LEU A 1 415 ? 16.162 -0.080 25.888 1.00 90.50 415 LEU A C 1
ATOM 3344 O O . LEU A 1 415 ? 16.638 0.119 26.996 1.00 90.50 415 LEU A O 1
ATOM 3348 N N . ARG A 1 416 ? 16.662 -0.997 25.048 1.00 90.06 416 ARG A N 1
ATOM 3349 C CA . ARG A 1 416 ? 17.732 -1.925 25.454 1.00 90.06 416 ARG A CA 1
ATOM 3350 C C . ARG A 1 416 ? 18.990 -1.219 25.965 1.00 90.06 416 ARG A C 1
ATOM 3352 O O . ARG A 1 416 ? 19.609 -1.684 26.910 1.00 90.06 416 ARG A O 1
ATOM 3359 N N . GLN A 1 417 ? 19.361 -0.088 25.361 1.00 92.06 417 GLN A N 1
ATOM 3360 C CA . GLN A 1 417 ? 20.512 0.696 25.820 1.00 92.06 417 GLN A CA 1
ATOM 3361 C C . GLN A 1 417 ? 20.296 1.329 27.202 1.00 92.06 417 GLN A C 1
ATOM 3363 O O . GLN A 1 417 ? 21.269 1.515 27.929 1.00 92.06 417 GLN A O 1
ATOM 3368 N N . ARG A 1 418 ? 19.053 1.678 27.564 1.00 88.94 418 ARG A N 1
ATOM 3369 C CA . ARG A 1 418 ? 18.729 2.179 28.908 1.00 88.94 418 ARG A CA 1
ATOM 3370 C C . ARG A 1 418 ? 18.824 1.057 29.939 1.00 88.94 418 ARG A C 1
ATOM 3372 O O . ARG A 1 418 ? 19.521 1.235 30.932 1.00 88.94 418 ARG A O 1
ATOM 3379 N N . ASP A 1 419 ? 18.243 -0.102 29.636 1.00 87.81 419 ASP A N 1
ATOM 3380 C CA . ASP A 1 419 ? 18.246 -1.265 30.534 1.00 87.81 419 ASP A CA 1
ATOM 3381 C C . ASP A 1 419 ? 19.680 -1.759 30.828 1.00 87.81 419 ASP A C 1
ATOM 3383 O O . ASP A 1 419 ? 20.034 -2.084 31.964 1.00 87.81 419 ASP A O 1
ATOM 3387 N N . GLU A 1 420 ? 20.557 -1.750 29.816 1.00 89.75 420 GLU A N 1
ATOM 3388 C CA . GLU A 1 420 ? 21.979 -2.091 29.975 1.00 89.75 420 GLU A CA 1
ATOM 3389 C C . GLU A 1 420 ? 22.746 -1.046 30.813 1.00 89.75 420 GLU A C 1
ATOM 3391 O O . GLU A 1 420 ? 23.636 -1.400 31.590 1.00 89.75 420 GLU A O 1
ATOM 3396 N N . GLY A 1 421 ? 22.397 0.239 30.692 1.00 82.44 421 GLY A N 1
ATOM 3397 C CA . GLY A 1 421 ? 23.041 1.334 31.423 1.00 82.44 421 GLY A CA 1
ATOM 3398 C C . GLY A 1 421 ? 22.720 1.351 32.920 1.00 82.44 421 GLY A C 1
ATOM 3399 O O . GLY A 1 421 ? 23.600 1.651 33.727 1.00 82.44 421 GLY A O 1
ATOM 3400 N N . GLU A 1 422 ? 21.497 0.979 33.299 1.00 72.38 422 GLU A N 1
ATOM 3401 C CA . GLU A 1 422 ? 21.061 0.916 34.702 1.00 72.38 422 GLU A CA 1
ATOM 3402 C C . GLU A 1 422 ? 21.682 -0.258 35.471 1.00 72.38 422 GLU A C 1
ATOM 3404 O O . GLU A 1 422 ? 21.825 -0.192 36.686 1.00 72.38 422 GLU A O 1
ATOM 3409 N N . THR A 1 423 ? 22.144 -1.300 34.775 1.00 67.38 423 THR A N 1
ATOM 3410 C CA . THR A 1 423 ? 22.758 -2.481 35.411 1.00 67.38 423 THR A CA 1
ATOM 3411 C C . THR A 1 423 ? 24.225 -2.249 35.821 1.00 67.38 423 THR A C 1
ATOM 3413 O O . THR A 1 423 ? 24.838 -3.098 36.465 1.00 67.38 423 THR A O 1
ATOM 3416 N N . THR A 1 424 ? 24.820 -1.110 35.443 1.00 60.47 424 THR A N 1
ATOM 3417 C CA . THR A 1 424 ? 26.257 -0.827 35.652 1.00 60.47 424 THR A CA 1
ATOM 3418 C C . THR A 1 424 ? 26.536 0.217 36.746 1.00 60.47 424 THR A C 1
ATOM 3420 O O . THR A 1 424 ? 27.674 0.678 36.871 1.00 60.47 424 THR A O 1
ATOM 3423 N N . GLN A 1 425 ? 25.525 0.597 37.531 1.00 45.69 425 GLN A N 1
ATOM 3424 C CA . GLN A 1 425 ? 25.649 1.429 38.738 1.00 45.69 425 GLN A CA 1
ATOM 3425 C C . GLN A 1 425 ? 25.289 0.609 39.972 1.00 45.69 425 GLN A C 1
ATOM 3427 O O . GLN A 1 425 ? 25.947 0.833 41.014 1.00 45.69 425 GLN A O 1
#

Nearest PDB structures (foldseek):
  5b70-assembly1_D  TM=3.573E-01  e=7.956E+00  Vibrio vulnificus

pLDDT: mean 89.77, std 13.6, range [33.47, 98.75]

Foldseek 3Di:
DDPPPPPVQDDAAEEEEEDQDDPLLVLQQVQCVLLVSRHDRYHYQYFFPLVLLLDLLSVVVLCVLLVQADPQQNVLLVVLVVVDPPVPDDDDVCSSVSCVPPDQDPLFDDPPVLSRDHLSVSLCVQRNPADLQSNLVRQLSSVSNSQVCCQVPVRHPKYFYSQKWFFSPSVLLSQQSVLAVVQQVVCCVPVVAHAFKEFLEFFFFLQLVCCCLVPQCVVFWRDPPDDLSTKTKGFADDPVSLVVRVVVVVVVVVVVVVVVVVPDPDDDDDPPPDPPPPPPHDDDRSIDDGGMMDGHSVLSVQLSVVSSRYVCLAWPADPPRPHIHGDRNRVSRQVSSCVRRNRRNYMYMSQRRMAGQQQPADPSCNVCRVSSVVRRQSSQVSSVHDPVRIPHDPLSVVQVVCCVVPVDGDHSVVVVVVVVVVVPD

Secondary structure (DSSP, 8-state):
---------PPPB-EEEEE--THHHHHHHHHHHTTTTTBPPPEEEEPPPTTGGGSHHHHHHHHHHTT-S-HHHHHHHHHHHHHS-GGGSTT-TTTTGGGTTPPPPTT--S-TTGGGS-HHHHHHHHHTT-STHHHHHHHHHHHHHHHHHHHHSTT--EEEETTEEEBS-HHHHHHHHHHHHHHHHHHHHHHS----EEEEEEE--HHHHHHIIIIIHHHH---TT--TTS--EEEPP-HHHHHHHHHHHHHHHHHHHHHHHTS--S-----SSS-TT-PPPP-S-S--EEEEEEE-HHHHHHHHHHHTT-HHHHEE--TT-SS-EEPPHHHHHHHHHHHHH-GGGEEEESS-SEEEPTT---SS-GGGHHHHHHHHHHHHHHTT--GGGB---HHHHHHHHHHHHHS----HHHHHHHHHHHTT-

Solvent-accessible surface area (backbone atoms only — not comparable to full-atom values): 23917 Å² total; per-residue (Å²): 133,83,78,77,76,81,74,70,77,75,78,60,45,32,44,36,32,39,33,85,47,68,71,52,44,53,52,54,48,59,58,45,63,76,26,50,90,45,27,49,83,74,41,80,31,69,44,48,60,45,71,45,57,72,41,70,65,52,34,51,50,48,38,41,65,31,63,45,48,56,68,71,60,47,53,33,51,53,52,49,56,73,77,39,83,66,88,80,54,86,78,62,90,57,74,66,56,60,49,69,91,61,81,60,70,83,83,46,47,73,52,85,70,52,46,71,40,45,63,68,58,48,45,46,70,54,48,74,68,36,66,81,40,30,50,46,44,20,50,37,34,24,52,37,33,41,52,49,51,41,48,74,42,79,76,47,66,32,40,32,43,63,54,55,31,40,51,57,52,41,66,62,36,48,46,34,51,52,36,30,53,49,28,49,53,55,41,30,72,71,69,78,49,62,70,26,30,39,34,39,9,69,39,33,52,58,50,25,40,48,47,36,66,74,44,53,37,71,78,50,46,52,58,99,76,68,45,100,87,49,31,32,35,23,55,56,82,46,72,69,56,52,56,52,52,52,53,54,51,53,52,55,53,54,53,54,51,57,65,52,65,81,70,63,95,73,79,94,82,85,87,85,75,80,77,85,70,80,66,69,75,60,64,90,60,46,60,72,45,68,47,23,34,32,64,35,54,68,42,49,52,54,46,46,61,48,48,54,28,18,57,62,67,48,43,39,60,58,98,85,50,95,56,47,43,54,57,49,46,67,60,43,55,56,53,49,43,28,74,74,64,35,66,64,17,27,32,32,41,76,47,61,49,38,42,69,46,62,44,65,71,42,94,84,51,54,89,47,31,62,60,50,40,54,24,44,54,50,58,29,50,80,63,79,42,55,78,86,49,36,59,65,54,72,68,39,45,54,31,52,53,46,22,74,76,70,75,46,81,48,41,65,71,56,50,54,54,49,62,59,56,66,74,75,114

Organism: NCBI:txid303405

Mean predicted aligned error: 6.22 Å